Protein AF-A0A1F2SZS1-F1 (afdb_monomer)

Foldseek 3Di:
DLVVVLVVCVVPVVLADEFLAAEEEEAEFFDFDLPLLLVLLVVCVLCVVVVFAEEEEEAQPLAQDDDPAKDWQDLLADGDDACNHRPLSQVLSCVSHRRYTYMHDPDRNRNSVCCVPPSVGRYYYYRNCLSVSNHDHLAYEYEDEPVLLPADDPPRGGGVDHLQSLVVHQEYEYADPDDVRQVVRCVSSVHPHTKYKDKAWDFWAWLDDDGGGDDDDQAAEEEEEEAGRCVVVVVVRVVVPRYHHLYYDYHHHSDQDAPVNLVVSQVVCVVSVGPEYEYASSVSSRVSVYDNDPHRYTYIDMNMDIPPRVVVSVVVVVSSVVDRRDPPDDDPDDDDDDDDDDDDDDDDPDPPDDDDDDVVLVVVLVVLVVLLVVLQPDALVVLLVQLLVVLLVCCVPVPPLLVLLLVLLCLLPVPDDSVVSNVLSSLLSSLRSSLVSLLSNLLSDDLVVLLVQEAEACLVLVQVLLVVLQAAEEEAALFANVLSLQLNCCSSPRAEEEEDAADPSVSVSVVSQCSNPVSPHHYAYDVVRLVVVNVCSNRSYYYYDHWQFAEDEPQWDWEDASNDTFTTGLSRLVSCLVRVRFYWYWDWHDPDSSHIYIYTHHTQDQDDSPDDCSSRVSSRSSNVVNSVSCVVRVSRHSSSHNRPPPPDDDDPDAGPGHGNDHPSD

Nearest PDB structures (foldseek):
  4itm-assembly1_A  TM=8.502E-01  e=1.163E-24  Aquifex aeolicus VF5
  5knk-assembly1_B-2  TM=8.953E-01  e=9.424E-17  Acinetobacter baumannii NIPH 410
  5kn7-assembly1_B-2  TM=8.973E-01  e=8.879E-16  Acinetobacter baumannii NIPH 410
  5f2z-assembly2_B  TM=8.731E-01  e=2.322E-15  Mycolicibacterium smegmatis MC2 155
  6pk4-assembly1_A  TM=4.390E-01  e=2.141E-02  Homo sapiens

Sequence (665 aa):
MAAWRRAWYRRDPSRRRRLARPVVSVGNLRVGGSGKTPVVAHLARLLLACGERPAVLTRGYGRRRTQDGVTVVSDGHQVLAGLDAAGDEPLMLARMVPGAAVLVGADRYLSGRLAERRLGATVHLLDDGFQHVALERDVDLLLVSEDDLQDQPLPVGRLREGLSAAAAADAALVNAGYDTAAERIGRAVGLSTVFRVTRVIGAPRRLAGERDSVVVPTGSRVFVVTGIARPDRFVADISSTGWEIAGVMEFRDHHAFDRRDIARITAAARAASAALVLTTEKDAVRLTACDLGDLPIASVPLNVGIEPANGFHEWLLARLRAHPASPPASPPASHPAPSTLHGTRHPAPGTRHPAPGPMRHRFEYLTVRMLLAAVRVMPDWLVHRVGTLIGLAFYILDRGHRRIAEQNLALAFPIRPVRERGGIARAAFAHFGRLLFELLKFSTLSSEEMLARVECDGEERARLAYAQGKGVIFITGHFGYWELHALAHALRVEPIGVLARALDNPQLNGLLEHIRQRTGNTVVYRRGTIRRVMRMLQAGHGVAVLIDQHIMGSDAIYVDFFERPVATTSVVAALALRTGSPVVPVFALPLGGGRYRLIYEHPVEPPRADTDGAVRDFTQRCTDVLEMYVRRHPELWLWMHRRWRDTGPSADVPGMFPSAEPDVE

Structure (mmCIF, N/CA/C/O backbone):
data_AF-A0A1F2SZS1-F1
#
_entry.id   AF-A0A1F2SZS1-F1
#
loop_
_atom_site.group_PDB
_atom_site.id
_atom_site.type_symbol
_atom_site.label_atom_id
_atom_site.label_alt_id
_atom_site.label_comp_id
_atom_site.label_asym_id
_atom_site.label_entity_id
_atom_site.label_seq_id
_atom_site.pdbx_PDB_ins_code
_atom_site.Cartn_x
_atom_site.Cartn_y
_atom_site.Cartn_z
_atom_site.occupancy
_atom_site.B_iso_or_equiv
_atom_site.auth_seq_id
_atom_site.auth_comp_id
_atom_site.auth_asym_id
_atom_site.auth_atom_id
_atom_site.pdbx_PDB_model_num
ATOM 1 N N . MET A 1 1 ? 2.942 15.329 -2.136 1.00 55.78 1 MET A N 1
ATOM 2 C CA . MET A 1 1 ? 2.564 14.208 -3.037 1.00 55.78 1 MET A CA 1
ATOM 3 C C . MET A 1 1 ? 1.157 14.370 -3.639 1.00 55.78 1 MET A C 1
ATOM 5 O O . MET A 1 1 ? 1.032 14.318 -4.858 1.00 55.78 1 MET A O 1
ATOM 9 N N . ALA A 1 2 ? 0.106 14.606 -2.838 1.00 64.88 2 ALA A N 1
ATOM 10 C CA . ALA A 1 2 ? -1.283 14.693 -3.320 1.00 64.88 2 ALA A CA 1
ATOM 11 C C . ALA A 1 2 ? -1.554 15.851 -4.312 1.00 64.88 2 ALA A C 1
ATOM 13 O O . ALA A 1 2 ? -2.090 15.602 -5.392 1.00 64.88 2 ALA A O 1
ATOM 14 N N . ALA A 1 3 ? -1.059 17.066 -4.040 1.00 72.06 3 ALA A N 1
ATOM 15 C CA . ALA A 1 3 ? -1.194 18.209 -4.958 1.00 72.06 3 ALA A CA 1
ATOM 16 C C . ALA A 1 3 ? -0.572 17.949 -6.348 1.00 72.06 3 ALA A C 1
ATOM 18 O O . ALA A 1 3 ? -1.158 18.272 -7.382 1.00 72.06 3 ALA A O 1
ATOM 19 N N . TRP A 1 4 ? 0.594 17.293 -6.389 1.00 77.56 4 TRP A N 1
ATOM 20 C CA . TRP A 1 4 ? 1.244 16.904 -7.644 1.00 77.56 4 TRP A CA 1
ATOM 21 C C . TRP A 1 4 ? 0.431 15.850 -8.404 1.00 77.56 4 TRP A C 1
ATOM 23 O O . TRP A 1 4 ? 0.241 15.973 -9.612 1.00 77.56 4 TRP A O 1
ATOM 33 N N . ARG A 1 5 ? -0.125 14.857 -7.695 1.00 79.38 5 ARG A N 1
ATOM 34 C CA . ARG A 1 5 ? -1.022 13.849 -8.279 1.00 79.38 5 ARG A CA 1
ATOM 35 C C . ARG A 1 5 ? -2.268 14.501 -8.889 1.00 79.38 5 ARG A C 1
ATOM 37 O O . ARG A 1 5 ? -2.627 14.170 -10.015 1.00 79.38 5 ARG A O 1
ATOM 44 N N . ARG A 1 6 ? -2.894 15.461 -8.204 1.00 82.69 6 ARG A N 1
ATOM 45 C CA . ARG A 1 6 ? -4.037 16.223 -8.736 1.00 82.69 6 ARG A CA 1
ATOM 46 C C . ARG A 1 6 ? -3.653 17.016 -9.986 1.00 82.69 6 ARG A C 1
ATOM 48 O O . ARG A 1 6 ? -4.366 16.955 -10.984 1.00 82.69 6 ARG A O 1
ATOM 55 N N . ALA A 1 7 ? -2.504 17.696 -9.973 1.00 82.94 7 ALA A N 1
ATOM 56 C CA . ALA A 1 7 ? -1.989 18.408 -11.144 1.00 82.94 7 ALA A CA 1
ATOM 57 C C . ALA A 1 7 ? -1.696 17.464 -12.324 1.00 82.94 7 ALA A C 1
ATOM 59 O O . ALA A 1 7 ? -1.950 17.820 -13.472 1.00 82.94 7 ALA A O 1
ATOM 60 N N . TRP A 1 8 ? -1.212 16.247 -12.060 1.00 82.12 8 TRP A N 1
ATOM 61 C CA . TRP A 1 8 ? -1.009 15.222 -13.085 1.00 82.12 8 TRP A CA 1
ATOM 62 C C . TRP A 1 8 ? -2.334 14.830 -13.754 1.00 82.12 8 TRP A C 1
ATOM 64 O O . TRP A 1 8 ? -2.465 14.977 -14.967 1.00 82.12 8 TRP A O 1
ATOM 74 N N . TYR A 1 9 ? -3.345 14.423 -12.983 1.00 83.12 9 TYR A N 1
ATOM 75 C CA . TYR A 1 9 ? -4.660 14.055 -13.530 1.00 83.12 9 TYR A CA 1
ATOM 76 C C . TYR A 1 9 ? -5.460 15.243 -14.088 1.00 83.12 9 TYR A C 1
ATOM 78 O O . TYR A 1 9 ? -6.467 15.038 -14.763 1.00 83.12 9 TYR A O 1
ATOM 86 N N . ARG A 1 10 ? -5.064 16.489 -13.796 1.00 83.50 10 ARG A N 1
ATOM 87 C CA . ARG A 1 10 ? -5.624 17.692 -14.432 1.00 83.50 10 ARG A CA 1
ATOM 88 C C . ARG A 1 10 ? -5.044 17.920 -15.829 1.00 83.50 10 ARG A C 1
ATOM 90 O O . ARG A 1 10 ? -5.779 18.335 -16.711 1.00 83.50 10 ARG A O 1
ATOM 97 N N . ARG A 1 11 ? -3.752 17.635 -16.032 1.00 85.44 11 ARG A N 1
ATOM 98 C CA . ARG A 1 11 ? -3.077 17.788 -17.335 1.00 85.44 11 ARG A CA 1
ATOM 99 C C . ARG A 1 11 ? -3.494 16.738 -18.361 1.00 85.44 11 ARG A C 1
ATOM 101 O O . ARG A 1 11 ? -3.394 17.000 -19.551 1.00 85.44 11 ARG A O 1
ATOM 108 N N . ASP A 1 12 ? -3.930 15.567 -17.905 1.00 83.44 12 ASP A N 1
ATOM 109 C CA . ASP A 1 12 ? -4.386 14.485 -18.778 1.00 83.44 12 ASP A CA 1
ATOM 110 C C . ASP A 1 12 ? -5.612 13.774 -18.171 1.00 83.44 12 ASP A C 1
ATOM 112 O O . ASP A 1 12 ? -5.466 12.758 -17.477 1.00 83.44 12 ASP A O 1
ATOM 116 N N . PRO A 1 13 ? -6.827 14.319 -18.390 1.00 81.44 13 PRO A N 1
ATOM 117 C CA . PRO A 1 13 ? -8.070 13.737 -17.883 1.00 81.44 13 PRO A CA 1
ATOM 118 C C . PRO A 1 13 ? -8.343 12.318 -18.397 1.00 81.44 13 PRO A C 1
ATOM 120 O O . PRO A 1 13 ? -8.985 11.543 -17.694 1.00 81.44 13 PRO A O 1
ATOM 123 N N . SER A 1 14 ? -7.794 11.932 -19.560 1.00 80.50 14 SER A N 1
ATOM 124 C CA . SER A 1 14 ? -7.986 10.597 -20.156 1.00 80.50 14 SER A CA 1
ATOM 125 C C . SER A 1 14 ? -7.428 9.454 -19.296 1.00 80.50 14 SER A C 1
ATOM 127 O O . SER A 1 14 ? -7.807 8.295 -19.456 1.00 80.50 14 SER A O 1
ATOM 129 N N . ARG A 1 15 ? -6.548 9.774 -18.336 1.00 81.06 15 ARG A N 1
ATOM 130 C CA . ARG A 1 15 ? -5.989 8.814 -17.371 1.00 81.06 15 ARG A CA 1
ATOM 131 C C . ARG A 1 15 ? -6.964 8.422 -16.272 1.00 81.06 15 ARG A C 1
ATOM 133 O O . ARG A 1 15 ? -6.710 7.447 -15.562 1.00 81.06 15 ARG A O 1
ATOM 140 N N . ARG A 1 16 ? -8.026 9.201 -16.071 1.00 89.81 16 ARG A N 1
ATOM 141 C CA . ARG A 1 16 ? -9.039 8.901 -15.064 1.00 89.81 16 ARG A CA 1
ATOM 142 C C . ARG A 1 16 ? -9.924 7.792 -15.595 1.00 89.81 16 ARG A C 1
ATOM 144 O O . ARG A 1 16 ? -10.406 7.837 -16.722 1.00 89.81 16 ARG A O 1
ATOM 151 N N . ARG A 1 17 ? -10.132 6.770 -14.776 1.00 93.06 17 ARG A N 1
ATOM 152 C CA . ARG A 1 17 ? -11.048 5.684 -15.122 1.00 93.06 17 ARG A CA 1
ATOM 153 C C . ARG A 1 17 ? -12.465 6.165 -14.839 1.00 93.06 17 ARG A C 1
ATOM 155 O O . ARG A 1 17 ? -12.691 6.759 -13.792 1.00 93.06 17 ARG A O 1
ATOM 162 N N . ARG A 1 18 ? -13.407 5.898 -15.740 1.00 93.88 18 ARG A N 1
ATOM 163 C CA . ARG A 1 18 ? -14.808 6.330 -15.625 1.00 93.88 18 ARG A CA 1
ATOM 164 C C . ARG A 1 18 ? -15.729 5.121 -15.473 1.00 93.88 18 ARG A C 1
ATOM 166 O O . ARG A 1 18 ? -15.630 4.177 -16.259 1.00 93.88 18 ARG A O 1
ATOM 173 N N . LEU A 1 19 ? -16.571 5.135 -14.442 1.00 94.56 19 LEU A N 1
ATOM 174 C CA . LEU A 1 19 ? -17.635 4.145 -14.245 1.00 94.56 19 LEU A CA 1
ATOM 175 C C . LEU A 1 19 ? -18.807 4.432 -15.191 1.00 94.56 19 LEU A C 1
ATOM 177 O O . LEU A 1 19 ? -18.900 5.522 -15.752 1.00 94.56 19 LEU A O 1
ATOM 181 N N . ALA A 1 20 ? -19.660 3.437 -15.428 1.00 93.06 20 ALA A N 1
ATOM 182 C CA . ALA A 1 20 ? -20.816 3.611 -16.303 1.00 93.06 20 ALA A CA 1
ATOM 183 C C . ALA A 1 20 ? -21.906 4.448 -15.619 1.00 93.06 20 ALA A C 1
ATOM 185 O O . ALA A 1 20 ? -22.636 5.172 -16.294 1.00 93.06 20 ALA A O 1
ATOM 186 N N . ARG A 1 21 ? -22.012 4.346 -14.289 1.00 94.75 21 ARG A N 1
ATOM 187 C CA . ARG A 1 21 ? -22.952 5.105 -13.458 1.00 94.75 21 ARG A CA 1
ATOM 188 C C . ARG A 1 21 ? -22.282 6.281 -12.744 1.00 94.75 21 ARG A C 1
ATOM 190 O O . ARG A 1 21 ? -21.081 6.194 -12.469 1.00 94.75 21 ARG A O 1
ATOM 197 N N . PRO A 1 22 ? -23.055 7.325 -12.385 1.00 96.06 22 PRO A N 1
ATOM 198 C CA . PRO A 1 22 ? -22.525 8.509 -11.727 1.00 96.06 22 PRO A CA 1
ATOM 199 C C . PRO A 1 22 ? -21.763 8.206 -10.436 1.00 96.06 22 PRO A C 1
ATOM 201 O O . PRO A 1 22 ? -22.086 7.257 -9.712 1.00 96.06 22 PRO A O 1
ATOM 204 N N . VAL A 1 23 ? -20.767 9.034 -10.139 1.00 97.50 23 VAL A N 1
ATOM 205 C CA . VAL A 1 23 ? -19.915 8.927 -8.952 1.00 97.50 23 VAL A CA 1
ATOM 206 C C . VAL A 1 23 ? -19.930 10.242 -8.179 1.00 97.50 23 VAL A C 1
ATOM 208 O O . VAL A 1 23 ? -19.444 11.264 -8.662 1.00 97.50 23 VAL A O 1
ATOM 211 N N . VAL A 1 24 ? -20.430 10.191 -6.946 1.00 97.88 24 VAL A N 1
ATOM 212 C CA . VAL A 1 24 ? -20.367 11.281 -5.970 1.00 97.88 24 VAL A CA 1
ATOM 213 C C . VAL A 1 24 ? -19.234 10.988 -4.994 1.00 97.88 24 VAL A C 1
ATOM 215 O O . VAL A 1 24 ? -19.209 9.943 -4.349 1.00 97.88 24 VAL A O 1
ATOM 218 N N . SER A 1 25 ? -18.277 11.898 -4.874 1.00 97.19 25 SER A N 1
ATOM 219 C CA . SER A 1 25 ? -17.193 11.805 -3.901 1.00 97.19 25 SER A CA 1
ATOM 220 C C . SER A 1 25 ? -17.489 12.661 -2.687 1.00 97.19 25 SER A C 1
ATOM 222 O O . SER A 1 25 ? -17.897 13.809 -2.819 1.00 97.19 25 SER A O 1
ATOM 224 N N . VAL A 1 26 ? -17.263 12.097 -1.503 1.00 96.56 26 VAL A N 1
ATOM 225 C CA . VAL A 1 26 ? -17.247 12.832 -0.242 1.00 96.56 26 VAL A CA 1
ATOM 226 C C . VAL A 1 26 ? -15.847 12.718 0.330 1.00 96.56 26 VAL A C 1
ATOM 228 O O . VAL A 1 26 ? -15.329 11.621 0.548 1.00 96.56 26 VAL A O 1
ATOM 231 N N . GLY A 1 27 ? -15.206 13.845 0.605 1.00 94.12 27 GLY A N 1
ATOM 232 C CA . GLY A 1 27 ? -13.919 13.824 1.282 1.00 94.12 27 GLY A CA 1
ATOM 233 C C . GLY A 1 27 ? -13.616 15.110 2.020 1.00 94.12 27 GLY A C 1
ATOM 234 O O . GLY A 1 27 ? -14.479 15.957 2.217 1.00 94.12 27 GLY A O 1
ATOM 235 N N . ASN A 1 28 ? -12.382 15.228 2.486 1.00 93.19 28 ASN A N 1
ATOM 236 C CA . ASN A 1 28 ? -11.901 16.386 3.224 1.00 93.19 28 ASN A CA 1
ATOM 237 C C . ASN A 1 28 ? -10.434 16.667 2.873 1.00 93.19 28 ASN A C 1
ATOM 239 O O . ASN A 1 28 ? -9.781 15.887 2.172 1.00 93.19 28 ASN A O 1
ATOM 243 N N . LEU A 1 29 ? -9.894 17.769 3.394 1.00 91.38 29 LEU A N 1
ATOM 244 C CA . LEU A 1 29 ? -8.481 18.103 3.222 1.00 91.38 29 LEU A CA 1
ATOM 245 C C . LEU A 1 29 ? -7.582 17.584 4.341 1.00 91.38 29 LEU A C 1
ATOM 247 O O . LEU A 1 29 ? -6.378 17.622 4.149 1.00 91.38 29 LEU A O 1
ATOM 251 N N . ARG A 1 30 ? -8.097 17.079 5.470 1.00 87.81 30 ARG A N 1
ATOM 252 C CA . ARG A 1 30 ? -7.286 16.715 6.653 1.00 87.81 30 ARG A CA 1
ATOM 253 C C . ARG A 1 30 ? -7.237 15.228 6.999 1.00 87.81 30 ARG A C 1
ATOM 255 O O . ARG A 1 30 ? -8.110 14.451 6.621 1.00 87.81 30 ARG A O 1
ATOM 262 N N . VAL A 1 31 ? -6.224 14.812 7.754 1.00 82.06 31 VAL A N 1
ATOM 263 C CA . VAL A 1 31 ? -6.206 13.513 8.448 1.00 82.06 31 VAL A CA 1
ATOM 264 C C . VAL A 1 31 ? -7.009 13.576 9.754 1.00 82.06 31 VAL A C 1
ATOM 266 O O . VAL A 1 31 ? -7.169 14.645 10.340 1.00 82.06 31 VAL A O 1
ATOM 269 N N . GLY A 1 32 ? -7.533 12.430 10.198 1.00 69.38 32 GLY A N 1
ATOM 270 C CA . GLY A 1 32 ? -8.391 12.321 11.384 1.00 69.38 32 GLY A CA 1
ATOM 271 C C . GLY A 1 32 ? -9.897 12.409 11.095 1.00 69.38 32 GLY A C 1
ATOM 272 O O . GLY A 1 32 ? -10.332 12.650 9.963 1.00 69.38 32 GLY A O 1
ATOM 273 N N . GLY A 1 33 ? -10.701 12.173 12.137 1.00 67.00 33 GLY A N 1
ATOM 274 C CA . GLY A 1 33 ? -12.163 12.095 12.068 1.00 67.00 33 GLY A CA 1
ATOM 275 C C . GLY A 1 33 ? -12.816 13.425 11.683 1.00 67.00 33 GLY A C 1
ATOM 276 O O . GLY A 1 33 ? -13.000 14.311 12.514 1.00 67.00 33 GLY A O 1
ATOM 277 N N . SER A 1 34 ? -13.189 13.563 10.410 1.00 65.50 34 SER A N 1
ATOM 278 C CA . SER A 1 34 ? -13.809 14.776 9.857 1.00 65.50 34 SER A CA 1
ATOM 279 C C . SER A 1 34 ? -15.329 14.682 9.685 1.00 65.50 34 SER A C 1
ATOM 281 O O . SER A 1 34 ? -15.935 15.615 9.169 1.00 65.50 34 SER A O 1
ATOM 283 N N . GLY A 1 35 ? -15.946 13.566 10.090 1.00 77.44 35 GLY A N 1
ATOM 284 C CA . GLY A 1 35 ? -17.390 13.345 9.953 1.00 77.44 35 GLY A CA 1
ATOM 285 C C . GLY A 1 35 ? -17.852 12.995 8.532 1.00 77.44 35 GLY A C 1
ATOM 286 O O . GLY A 1 35 ? -18.998 13.269 8.196 1.00 77.44 35 GLY A O 1
ATOM 287 N N . LYS A 1 36 ? -16.984 12.400 7.697 1.00 89.44 36 LYS A N 1
ATOM 288 C CA . LYS A 1 36 ? -17.340 11.956 6.331 1.00 89.44 36 LYS A CA 1
ATOM 289 C C . LYS A 1 36 ? -18.371 10.835 6.343 1.00 89.44 36 LYS A C 1
ATOM 291 O O . LYS A 1 36 ? -19.380 10.938 5.661 1.00 89.44 36 LYS A O 1
ATOM 296 N N . THR A 1 37 ? -18.141 9.806 7.154 1.00 89.25 37 THR A N 1
ATOM 297 C CA . THR A 1 37 ? -18.967 8.594 7.189 1.00 89.25 37 THR A CA 1
ATOM 298 C C . THR A 1 37 ? -20.446 8.900 7.481 1.00 89.25 37 THR A C 1
ATOM 300 O O . THR A 1 37 ? -21.295 8.442 6.717 1.00 89.25 37 THR A O 1
ATOM 303 N N . PRO A 1 38 ? -20.800 9.759 8.462 1.00 89.75 38 PRO A N 1
ATOM 304 C CA . PRO A 1 38 ? -22.191 10.183 8.651 1.00 89.75 38 PRO A CA 1
ATOM 305 C C . PRO A 1 38 ? -22.780 10.983 7.475 1.00 89.75 38 PRO A C 1
ATOM 307 O O . PRO A 1 38 ? -23.957 10.819 7.160 1.00 89.75 38 PRO A O 1
ATOM 310 N N . VAL A 1 39 ? -21.979 11.808 6.785 1.00 93.69 39 VAL A N 1
ATOM 311 C CA . VAL A 1 39 ? -22.418 12.511 5.562 1.00 93.69 39 VAL A CA 1
ATOM 312 C C . VAL A 1 39 ? -22.684 11.515 4.432 1.00 93.69 39 VAL A C 1
ATOM 314 O O . VAL A 1 39 ? -23.724 11.592 3.786 1.00 93.69 39 VAL A O 1
ATOM 317 N N . VAL A 1 40 ? -21.799 10.538 4.217 1.00 95.81 40 VAL A N 1
ATOM 318 C CA . VAL A 1 40 ? -22.000 9.471 3.222 1.00 95.81 40 VAL A CA 1
ATOM 319 C C . VAL A 1 40 ? -23.274 8.681 3.527 1.00 95.81 40 VAL A C 1
ATOM 321 O O . VAL A 1 40 ? -24.059 8.422 2.617 1.00 95.81 40 VAL A O 1
ATOM 324 N N . ALA A 1 41 ? -23.527 8.363 4.800 1.00 94.12 41 ALA A N 1
ATOM 325 C CA . ALA A 1 41 ? -24.759 7.701 5.220 1.00 94.12 41 ALA A CA 1
ATOM 326 C C . ALA A 1 41 ? -26.009 8.557 4.940 1.00 94.12 41 ALA A C 1
ATOM 328 O O . ALA A 1 41 ? -27.012 8.035 4.456 1.00 94.12 41 ALA A O 1
ATOM 329 N N . HIS A 1 42 ? -25.952 9.869 5.198 1.00 94.88 42 HIS A N 1
ATOM 330 C CA . HIS A 1 42 ? -27.034 10.801 4.868 1.00 94.88 42 HIS A CA 1
ATOM 331 C C . HIS A 1 42 ? -27.331 10.820 3.358 1.00 94.88 42 HIS A C 1
ATOM 333 O O . HIS A 1 42 ? -28.482 10.661 2.957 1.00 94.88 42 HIS A O 1
ATOM 339 N N . LEU A 1 43 ? -26.297 10.928 2.516 1.00 96.62 43 LEU A N 1
ATOM 340 C CA . LEU A 1 43 ? -26.444 10.919 1.056 1.00 96.62 43 LEU A CA 1
ATOM 341 C C . LEU A 1 43 ? -26.999 9.594 0.529 1.00 96.62 43 LEU A C 1
ATOM 343 O O . LEU A 1 43 ? -27.851 9.595 -0.355 1.00 96.62 43 LEU A O 1
ATOM 347 N N . ALA A 1 44 ? -26.550 8.464 1.079 1.00 96.88 44 ALA A N 1
ATOM 348 C CA . ALA A 1 44 ? -27.067 7.154 0.700 1.00 96.88 44 ALA A CA 1
ATOM 349 C C . ALA A 1 44 ? -28.570 7.034 1.004 1.00 96.88 44 ALA A C 1
ATOM 351 O O . ALA A 1 44 ? -29.321 6.576 0.147 1.00 96.88 44 ALA A O 1
ATOM 352 N N . ARG A 1 45 ? -29.030 7.509 2.172 1.00 95.50 45 ARG A N 1
ATOM 353 C CA . ARG A 1 45 ? -30.465 7.541 2.517 1.00 95.50 45 ARG A CA 1
ATOM 354 C C . ARG A 1 45 ? -31.265 8.465 1.604 1.00 95.50 45 ARG A C 1
ATOM 356 O O . ARG A 1 45 ? -32.350 8.084 1.178 1.00 95.50 45 ARG A O 1
ATOM 363 N N . LEU A 1 46 ? -30.727 9.642 1.279 1.00 95.31 46 LEU A N 1
ATOM 364 C CA . LEU A 1 46 ? -31.358 10.572 0.341 1.00 95.31 46 LEU A CA 1
ATOM 365 C C . LEU A 1 46 ? -31.560 9.920 -1.035 1.00 95.31 46 LEU A C 1
ATOM 367 O O . LEU A 1 46 ? -32.653 9.967 -1.588 1.00 95.31 46 LEU A O 1
ATOM 371 N N . LEU A 1 47 ? -30.524 9.264 -1.565 1.00 95.62 47 LEU A N 1
ATOM 372 C CA . LEU A 1 47 ? -30.579 8.590 -2.864 1.00 95.62 47 LEU A CA 1
ATOM 373 C C . LEU A 1 47 ? -31.537 7.389 -2.848 1.00 95.62 47 LEU A C 1
ATOM 375 O O . LEU A 1 47 ? -32.320 7.232 -3.782 1.00 95.62 47 LEU A O 1
ATOM 379 N N . LEU A 1 48 ? -31.553 6.598 -1.770 1.00 96.25 48 LEU A N 1
ATOM 380 C CA . LEU A 1 48 ? -32.542 5.528 -1.583 1.00 96.25 48 LEU A CA 1
ATOM 381 C C . LEU A 1 48 ? -33.979 6.065 -1.581 1.00 96.25 48 LEU A C 1
ATOM 383 O O . LEU A 1 48 ? -34.844 5.492 -2.237 1.00 96.25 48 LEU A O 1
ATOM 387 N N . ALA A 1 49 ? -34.231 7.185 -0.896 1.00 94.50 49 ALA A N 1
ATOM 388 C CA . ALA A 1 49 ? -35.544 7.833 -0.886 1.00 94.50 49 ALA A CA 1
ATOM 389 C C . ALA A 1 49 ? -35.967 8.338 -2.279 1.00 94.50 49 ALA A C 1
ATOM 391 O O . ALA A 1 49 ? -37.157 8.443 -2.561 1.00 94.50 49 ALA A O 1
ATOM 392 N N . CYS A 1 50 ? -35.002 8.594 -3.168 1.00 92.38 50 CYS A N 1
ATOM 393 C CA . CYS A 1 50 ? -35.242 8.928 -4.573 1.00 92.38 50 CYS A CA 1
ATOM 394 C C . CYS A 1 50 ? -35.443 7.697 -5.476 1.00 92.38 50 CYS A C 1
ATOM 396 O O . CYS A 1 50 ? -35.601 7.855 -6.685 1.00 92.38 50 CYS A O 1
ATOM 398 N N . GLY A 1 51 ? -35.411 6.480 -4.924 1.00 93.56 51 GLY A N 1
ATOM 399 C CA . GLY A 1 51 ? -35.520 5.229 -5.679 1.00 93.56 51 GLY A CA 1
ATOM 400 C C . GLY A 1 51 ? -34.215 4.760 -6.332 1.00 93.56 51 GLY A C 1
ATOM 401 O O . GLY A 1 51 ? -34.231 3.817 -7.125 1.00 93.56 51 GLY A O 1
ATOM 402 N N . GLU A 1 52 ? -33.080 5.387 -6.013 1.00 95.56 52 GLU A N 1
ATOM 403 C CA . GLU A 1 52 ? -31.769 4.954 -6.495 1.00 95.56 52 GLU A CA 1
ATOM 404 C C . GLU A 1 52 ? -31.233 3.768 -5.680 1.00 95.56 52 GLU A C 1
ATOM 406 O O . GLU A 1 52 ? -31.635 3.520 -4.545 1.00 95.56 52 GLU A O 1
ATOM 411 N N . ARG A 1 53 ? -30.266 3.043 -6.249 1.00 96.88 53 ARG A N 1
ATOM 412 C CA . ARG A 1 53 ? -29.537 1.947 -5.597 1.00 96.88 53 ARG A CA 1
ATOM 413 C C . ARG A 1 53 ? -28.076 2.357 -5.399 1.00 96.88 53 ARG A C 1
ATOM 415 O O . ARG A 1 53 ? -27.243 2.069 -6.269 1.00 96.88 53 ARG A O 1
ATOM 422 N N . PRO A 1 54 ? -27.754 3.083 -4.313 1.00 97.94 54 PRO A N 1
ATOM 423 C CA . PRO A 1 54 ? -26.409 3.576 -4.074 1.00 97.94 54 PRO A CA 1
ATOM 424 C C . PRO A 1 54 ? -25.445 2.452 -3.684 1.00 97.94 54 PRO A C 1
ATOM 426 O O . PRO A 1 54 ? -25.766 1.580 -2.875 1.00 97.94 54 PRO A O 1
ATOM 429 N N . ALA A 1 55 ? -24.227 2.527 -4.219 1.00 98.31 55 ALA A N 1
ATOM 430 C CA . ALA A 1 55 ? -23.097 1.710 -3.799 1.00 98.31 55 ALA A CA 1
ATOM 431 C C . ALA A 1 55 ? -22.006 2.579 -3.165 1.00 98.31 55 ALA A C 1
ATOM 433 O O . ALA A 1 55 ? -21.373 3.397 -3.838 1.00 98.31 55 ALA A O 1
ATOM 434 N N . VAL A 1 56 ? -21.763 2.383 -1.872 1.00 98.19 56 VAL A N 1
ATOM 435 C CA . VAL A 1 56 ? -20.694 3.059 -1.136 1.00 98.19 56 VAL A CA 1
ATOM 436 C C . VAL A 1 56 ? -19.377 2.321 -1.361 1.00 98.19 56 VAL A C 1
ATOM 438 O O . VAL A 1 56 ? -19.262 1.131 -1.069 1.00 98.19 56 VAL A O 1
ATOM 441 N N . LEU A 1 57 ? -18.368 3.023 -1.877 1.00 96.88 57 LEU A N 1
ATOM 442 C CA . LEU A 1 57 ? -17.051 2.480 -2.201 1.00 96.88 57 LEU A CA 1
ATOM 443 C C . LEU A 1 57 ? -15.998 3.067 -1.252 1.00 96.88 57 LEU A C 1
ATOM 445 O O . LEU A 1 57 ? -15.630 4.241 -1.347 1.00 96.88 57 LEU A O 1
ATOM 449 N N . THR A 1 58 ? -15.466 2.237 -0.358 1.00 93.12 58 THR A N 1
ATOM 450 C CA . THR A 1 58 ? -14.570 2.660 0.734 1.00 93.12 58 THR A CA 1
ATOM 451 C C . THR A 1 58 ? -13.300 1.803 0.826 1.00 93.12 58 THR A C 1
ATOM 453 O O . THR A 1 58 ? -13.133 0.802 0.124 1.00 93.12 58 THR A O 1
ATOM 456 N N . ARG A 1 59 ? -12.282 2.263 1.575 1.00 84.38 59 ARG A N 1
ATOM 457 C CA . ARG A 1 59 ? -10.925 1.656 1.577 1.00 84.38 59 ARG A CA 1
ATOM 458 C C . ARG A 1 59 ? -10.863 0.461 2.497 1.00 84.38 59 ARG A C 1
ATOM 460 O O . ARG A 1 59 ? -10.065 -0.428 2.229 1.00 84.38 59 ARG A O 1
ATOM 467 N N . GLY A 1 60 ? -11.693 0.469 3.537 1.00 71.31 60 GLY A N 1
ATOM 468 C CA . GLY A 1 60 ? -11.562 -0.450 4.657 1.00 71.31 60 GLY A CA 1
ATOM 469 C C . GLY A 1 60 ? -10.242 -0.217 5.371 1.00 71.31 60 GLY A C 1
ATOM 470 O O . GLY A 1 60 ? -9.364 -1.078 5.342 1.00 71.31 60 GLY A O 1
ATOM 471 N N . TYR A 1 61 ? -10.077 0.979 5.945 1.00 66.00 61 TYR A N 1
ATOM 472 C CA . TYR A 1 61 ? -8.980 1.238 6.875 1.00 66.00 61 TYR A CA 1
ATOM 473 C C . TYR A 1 61 ? -9.191 0.393 8.145 1.00 66.00 61 TYR A C 1
ATOM 475 O O . TYR A 1 61 ? -10.330 0.160 8.537 1.00 66.00 61 TYR A O 1
ATOM 483 N N . GLY A 1 62 ? -8.115 -0.117 8.755 1.00 61.19 62 GLY A N 1
ATOM 484 C CA . GLY A 1 62 ? -8.206 -0.916 9.988 1.00 61.19 62 GLY A CA 1
ATOM 485 C C . GLY A 1 62 ? -8.686 -2.370 9.828 1.00 61.19 62 GLY A C 1
ATOM 486 O O . GLY A 1 62 ? -9.040 -3.000 10.823 1.00 61.19 62 GLY A O 1
ATOM 487 N N . ARG A 1 63 ? -8.699 -2.929 8.607 1.00 73.25 63 ARG A N 1
ATOM 488 C CA . ARG A 1 63 ? -8.988 -4.360 8.377 1.00 73.25 63 ARG A CA 1
ATOM 489 C C . ARG A 1 63 ? -7.896 -5.250 8.973 1.00 73.25 63 ARG A C 1
ATOM 491 O O . ARG A 1 63 ? -6.715 -4.995 8.754 1.00 73.25 63 ARG A O 1
ATOM 498 N N . ARG A 1 64 ? -8.294 -6.328 9.659 1.00 59.12 64 ARG A N 1
ATOM 499 C CA . ARG A 1 64 ? -7.365 -7.360 10.166 1.00 59.12 64 ARG A CA 1
ATOM 500 C C . ARG A 1 64 ? -7.041 -8.419 9.113 1.00 59.12 64 ARG A C 1
ATOM 502 O O . ARG A 1 64 ? -5.968 -9.007 9.153 1.00 59.12 64 ARG A O 1
ATOM 509 N N . ARG A 1 65 ? -7.960 -8.649 8.168 1.00 58.31 65 ARG A N 1
ATOM 510 C CA . ARG A 1 65 ? -7.773 -9.511 6.996 1.00 58.31 65 ARG A CA 1
ATOM 511 C C . ARG A 1 65 ? -8.011 -8.697 5.731 1.00 58.31 65 ARG A C 1
ATOM 513 O O . ARG A 1 65 ? -9.152 -8.464 5.332 1.00 58.31 65 ARG A O 1
ATOM 520 N N . THR A 1 66 ? -6.934 -8.253 5.099 1.00 56.50 66 THR A N 1
ATOM 521 C CA . THR A 1 66 ? -6.985 -7.750 3.726 1.00 56.50 66 THR A CA 1
ATOM 522 C C . THR A 1 66 ? -7.207 -8.936 2.790 1.00 56.50 66 THR A C 1
ATOM 524 O O . THR A 1 66 ? -6.489 -9.929 2.848 1.00 56.50 66 THR A O 1
ATOM 527 N N . GLN A 1 67 ? -8.270 -8.876 1.989 1.00 55.50 67 GLN A N 1
ATOM 528 C CA . GLN A 1 67 ? -8.531 -9.839 0.921 1.00 55.50 67 GLN A CA 1
ATOM 529 C C . GLN A 1 67 ? -8.216 -9.184 -0.420 1.00 55.50 67 GLN A C 1
ATOM 531 O O . GLN A 1 67 ? -8.625 -8.043 -0.649 1.00 55.50 67 GLN A O 1
ATOM 536 N N . ASP A 1 68 ? -7.567 -9.940 -1.305 1.00 56.66 68 ASP A N 1
ATOM 537 C CA . ASP A 1 68 ? -7.321 -9.547 -2.688 1.00 56.66 68 ASP A CA 1
ATOM 538 C C . ASP A 1 68 ? -8.625 -9.170 -3.405 1.00 56.66 68 ASP A C 1
ATOM 540 O O . ASP A 1 68 ? -9.519 -9.997 -3.616 1.00 56.66 68 ASP A O 1
ATOM 544 N N . GLY A 1 69 ? -8.704 -7.923 -3.870 1.00 76.44 69 GLY A N 1
ATOM 545 C CA . GLY A 1 69 ? -9.798 -7.441 -4.709 1.00 76.44 69 GLY A CA 1
ATOM 546 C C . GLY A 1 69 ? -10.865 -6.652 -3.952 1.00 76.44 69 GLY A C 1
ATOM 547 O O . GLY A 1 69 ? -10.569 -5.666 -3.280 1.00 76.44 69 GLY A O 1
ATOM 548 N N . VAL A 1 70 ? -12.133 -6.998 -4.182 1.00 87.56 70 VAL A N 1
ATOM 549 C CA . VAL A 1 70 ? -13.285 -6.246 -3.670 1.00 87.56 70 VAL A CA 1
ATOM 550 C C . VAL A 1 70 ? -14.085 -7.136 -2.734 1.00 87.56 70 VAL A C 1
ATOM 552 O O . VAL A 1 70 ? -14.632 -8.150 -3.163 1.00 87.56 70 VAL A O 1
ATOM 555 N N . THR A 1 71 ? -14.207 -6.717 -1.481 1.00 92.56 71 THR A N 1
ATOM 556 C CA . THR A 1 71 ? -15.086 -7.335 -0.491 1.00 92.56 71 THR A CA 1
ATOM 557 C C . THR A 1 71 ? -16.432 -6.620 -0.516 1.00 92.56 71 THR A C 1
ATOM 559 O O . THR A 1 71 ? -16.501 -5.403 -0.328 1.00 92.56 71 THR A O 1
ATOM 562 N N . VAL A 1 72 ? -17.513 -7.367 -0.740 1.00 95.19 72 VAL A N 1
ATOM 563 C CA . VAL A 1 72 ? -18.877 -6.860 -0.546 1.00 95.19 72 VAL A CA 1
ATOM 564 C C . VAL A 1 72 ? -19.195 -6.988 0.940 1.00 95.19 72 VAL A C 1
ATOM 566 O O . VAL A 1 72 ? -19.303 -8.095 1.457 1.00 95.19 72 VAL A O 1
ATOM 569 N N . VAL A 1 73 ? -19.282 -5.858 1.638 1.00 94.62 73 VAL A N 1
ATOM 570 C CA . VAL A 1 73 ? -19.633 -5.811 3.065 1.00 94.62 73 VAL A CA 1
ATOM 571 C C . VAL A 1 73 ? -21.139 -5.907 3.244 1.00 94.62 73 VAL A C 1
ATOM 573 O O . VAL A 1 73 ? -21.602 -6.589 4.150 1.00 94.62 73 VAL A O 1
ATOM 576 N N . SER A 1 74 ? -21.892 -5.257 2.362 1.00 96.12 74 SER A N 1
ATOM 577 C CA . SER A 1 74 ? -23.346 -5.360 2.270 1.00 96.12 74 SER A CA 1
ATOM 578 C C . SER A 1 74 ? -23.757 -5.342 0.806 1.00 96.12 74 SER A C 1
ATOM 580 O O . SER A 1 74 ? -23.212 -4.560 0.021 1.00 96.12 74 SER A O 1
ATOM 582 N N . ASP A 1 75 ? -24.712 -6.192 0.443 1.00 94.81 75 ASP A N 1
ATOM 583 C CA . ASP A 1 75 ? -25.359 -6.189 -0.874 1.00 94.81 75 ASP A CA 1
ATOM 584 C C . ASP A 1 75 ? -26.575 -5.245 -0.939 1.00 94.81 75 ASP A C 1
ATOM 586 O O . ASP A 1 75 ? -27.206 -5.130 -1.986 1.00 94.81 75 ASP A O 1
ATOM 590 N N . GLY A 1 76 ? -26.876 -4.542 0.158 1.00 91.38 76 GLY A N 1
ATOM 591 C CA . GLY A 1 76 ? -28.061 -3.700 0.319 1.00 91.38 76 GLY A CA 1
ATOM 592 C C . GLY A 1 76 ? -29.222 -4.408 1.018 1.00 91.38 76 GLY A C 1
ATOM 593 O O . GLY A 1 76 ? -30.105 -3.735 1.541 1.00 91.38 76 GLY A O 1
ATOM 594 N N . HIS A 1 77 ? -29.205 -5.736 1.118 1.00 90.38 77 HIS A N 1
ATOM 595 C CA . HIS A 1 77 ? -30.225 -6.515 1.821 1.00 90.38 77 HIS A CA 1
ATOM 596 C C . HIS A 1 77 ? -29.694 -7.105 3.126 1.00 90.38 77 HIS A C 1
ATOM 598 O O . HIS A 1 77 ? -30.391 -7.100 4.137 1.00 90.38 77 HIS A O 1
ATOM 604 N N . GLN A 1 78 ? -28.449 -7.575 3.117 1.00 92.88 78 GLN A N 1
ATOM 605 C CA . GLN A 1 78 ? -27.805 -8.213 4.256 1.00 92.88 78 GLN A CA 1
ATOM 606 C C . GLN A 1 78 ? -26.328 -7.827 4.355 1.00 92.88 78 GLN A C 1
ATOM 608 O O . GLN A 1 78 ? -25.662 -7.501 3.370 1.00 92.88 78 GLN A O 1
ATOM 613 N N . VAL A 1 79 ? -25.801 -7.898 5.576 1.00 93.00 79 VAL A N 1
ATOM 614 C CA . VAL A 1 79 ? -24.373 -7.718 5.842 1.00 93.00 79 VAL A CA 1
ATOM 615 C C . VAL A 1 79 ? -23.660 -9.050 5.606 1.00 93.00 79 VAL A C 1
ATOM 617 O O . VAL A 1 79 ? -23.937 -10.034 6.284 1.00 93.00 79 VAL A O 1
ATOM 620 N N . LEU A 1 80 ? -22.736 -9.070 4.647 1.00 92.31 80 LEU A N 1
ATOM 621 C CA . LEU A 1 80 ? -22.043 -10.266 4.156 1.00 92.31 80 LEU A CA 1
ATOM 622 C C . LEU A 1 80 ? -20.636 -10.447 4.741 1.00 92.31 80 LEU A C 1
ATOM 624 O O . LEU A 1 80 ? -20.092 -11.550 4.701 1.00 92.31 80 LEU A O 1
ATOM 628 N N . ALA A 1 81 ? -20.026 -9.382 5.268 1.00 89.06 81 ALA A N 1
ATOM 629 C CA . ALA A 1 81 ? -18.675 -9.428 5.821 1.00 89.06 81 ALA A CA 1
ATOM 630 C C . ALA A 1 81 ? -18.626 -8.887 7.254 1.00 89.06 81 ALA A C 1
ATOM 632 O O . ALA A 1 81 ? -19.143 -7.809 7.547 1.00 89.06 81 ALA A O 1
ATOM 633 N N . GLY A 1 82 ? -17.960 -9.633 8.139 1.00 87.12 82 GLY A N 1
ATOM 634 C CA . GLY A 1 82 ? -17.710 -9.230 9.524 1.00 87.12 82 GLY A CA 1
ATOM 635 C C . GLY A 1 82 ? -16.556 -8.232 9.672 1.00 87.12 82 GLY A C 1
ATOM 636 O O . GLY A 1 82 ? -15.875 -7.887 8.704 1.00 87.12 82 GLY A O 1
ATOM 637 N N . LEU A 1 83 ? -16.310 -7.802 10.913 1.00 85.81 83 LEU A N 1
ATOM 638 C CA . LEU A 1 83 ? -15.348 -6.749 11.266 1.00 85.81 83 LEU A CA 1
ATOM 639 C C . LEU A 1 83 ? -13.938 -6.983 10.694 1.00 85.81 83 LEU A C 1
ATOM 641 O O . LEU A 1 83 ? -13.324 -6.044 10.194 1.00 85.81 83 LEU A O 1
ATOM 645 N N . ASP A 1 84 ? -13.445 -8.223 10.707 1.00 85.00 84 ASP A N 1
ATOM 646 C CA . ASP A 1 84 ? -12.090 -8.544 10.240 1.00 85.00 84 ASP A CA 1
ATOM 647 C C . ASP A 1 84 ? -11.877 -8.258 8.747 1.00 85.00 84 ASP A C 1
ATOM 649 O O . ASP A 1 84 ? -10.801 -7.791 8.362 1.00 85.00 84 ASP A O 1
ATOM 653 N N . ALA A 1 85 ? -12.894 -8.533 7.923 1.00 85.19 85 ALA A N 1
ATOM 654 C CA . ALA A 1 85 ? -12.847 -8.396 6.466 1.00 85.19 85 ALA A CA 1
ATOM 655 C C . ALA A 1 85 ? -13.384 -7.038 5.981 1.00 85.19 85 ALA A C 1
ATOM 657 O O . ALA A 1 85 ? -12.917 -6.513 4.970 1.00 85.19 85 ALA A O 1
ATOM 658 N N . ALA A 1 86 ? -14.350 -6.457 6.696 1.00 85.50 86 ALA A N 1
ATOM 659 C CA . ALA A 1 86 ? -14.946 -5.169 6.359 1.00 85.50 86 ALA A CA 1
ATOM 660 C C . ALA A 1 86 ? -14.127 -3.979 6.885 1.00 85.50 86 ALA A C 1
ATOM 662 O O . ALA A 1 86 ? -13.957 -2.991 6.173 1.00 85.50 86 ALA A O 1
ATOM 663 N N . GLY A 1 87 ? -13.590 -4.075 8.104 1.00 87.62 87 GLY A N 1
ATOM 664 C CA . GLY A 1 87 ? -13.161 -2.916 8.891 1.00 87.62 87 GLY A CA 1
ATOM 665 C C . GLY A 1 87 ? -14.337 -2.282 9.643 1.00 87.62 87 GLY A C 1
ATOM 666 O O . GLY A 1 87 ? -15.499 -2.614 9.402 1.00 87.62 87 GLY A O 1
ATOM 667 N N . ASP A 1 88 ? -14.046 -1.370 10.568 1.00 87.06 88 ASP A N 1
ATOM 668 C CA . ASP A 1 88 ? -15.054 -0.749 11.434 1.00 87.06 88 ASP A CA 1
ATOM 669 C C . ASP A 1 88 ? -15.947 0.257 10.690 1.00 87.06 88 ASP A C 1
ATOM 671 O O . ASP A 1 88 ? -17.169 0.150 10.765 1.00 87.06 88 ASP A O 1
ATOM 675 N N . GLU A 1 89 ? -15.372 1.183 9.918 1.00 89.31 89 GLU A N 1
ATOM 676 C CA . GLU A 1 89 ? -16.134 2.202 9.173 1.00 89.31 89 GLU A CA 1
ATOM 677 C C . GLU A 1 89 ? -17.063 1.608 8.091 1.00 89.31 89 GLU A C 1
ATOM 679 O O . GLU A 1 89 ? -18.230 2.005 8.029 1.00 89.31 89 GLU A O 1
ATOM 684 N N . PRO A 1 90 ? -16.639 0.635 7.256 1.00 92.25 90 PRO A N 1
ATOM 685 C CA . PRO A 1 90 ? -17.526 0.061 6.242 1.00 92.25 90 PRO A CA 1
ATOM 686 C C . PRO A 1 90 ? -18.640 -0.794 6.849 1.00 92.25 90 PRO A C 1
ATOM 688 O O . PRO A 1 90 ? -19.769 -0.772 6.362 1.00 92.25 90 PRO A O 1
ATOM 691 N N . LEU A 1 91 ? -18.344 -1.523 7.929 1.00 91.25 91 LEU A N 1
ATOM 692 C CA . LEU A 1 91 ? -19.352 -2.299 8.647 1.00 91.25 91 LEU A CA 1
ATOM 693 C C . LEU A 1 91 ? -20.351 -1.385 9.370 1.00 91.25 91 LEU A C 1
ATOM 695 O O . LEU A 1 91 ? -21.549 -1.668 9.374 1.00 91.25 91 LEU A O 1
ATOM 699 N N . MET A 1 92 ? -19.884 -0.260 9.919 1.00 90.38 92 MET A N 1
ATOM 700 C CA . MET A 1 92 ? -20.747 0.794 10.453 1.00 90.38 92 MET A CA 1
ATOM 701 C C . MET A 1 92 ? -21.690 1.330 9.367 1.00 90.38 92 MET A C 1
ATOM 703 O O . MET A 1 92 ? -22.901 1.326 9.569 1.00 90.38 92 MET A O 1
ATOM 707 N N . LEU A 1 93 ? -21.172 1.705 8.191 1.00 92.25 93 LEU A N 1
ATOM 708 C CA . LEU A 1 93 ? -21.990 2.172 7.061 1.00 92.25 93 LEU A CA 1
ATOM 709 C C . LEU A 1 93 ? -23.048 1.150 6.634 1.00 92.25 93 LEU A C 1
ATOM 711 O O . LEU A 1 93 ? -24.208 1.514 6.443 1.00 92.25 93 LEU A O 1
ATOM 715 N N . ALA A 1 94 ? -22.659 -0.123 6.527 1.00 93.12 94 ALA A N 1
ATOM 716 C CA . ALA A 1 94 ? -23.558 -1.212 6.159 1.00 93.12 94 ALA A CA 1
ATOM 717 C C . ALA A 1 94 ? -24.729 -1.368 7.144 1.00 93.12 94 ALA A C 1
ATOM 719 O O . ALA A 1 94 ? -25.849 -1.643 6.724 1.00 93.12 94 ALA A O 1
ATOM 720 N N . ARG A 1 95 ? -24.488 -1.150 8.444 1.00 89.56 95 ARG A N 1
ATOM 721 C CA . ARG A 1 95 ? -25.529 -1.176 9.486 1.00 89.56 95 ARG A CA 1
AT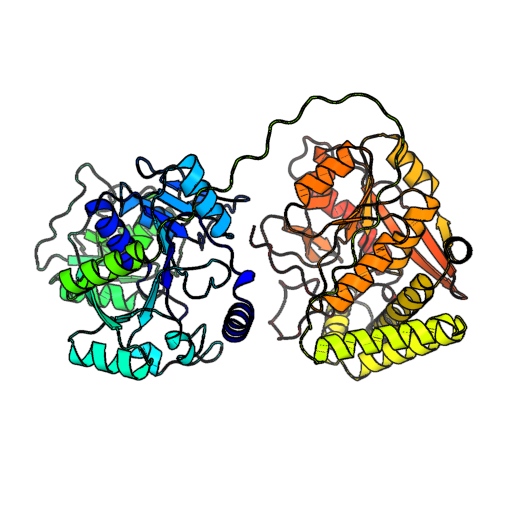OM 722 C C . ARG A 1 95 ? -26.375 0.099 9.516 1.00 89.56 95 ARG A C 1
ATOM 724 O O . ARG A 1 95 ? -27.565 0.038 9.803 1.00 89.56 95 ARG A O 1
ATOM 731 N N . MET A 1 96 ? -25.777 1.256 9.229 1.00 88.62 96 MET A N 1
ATOM 732 C CA . MET A 1 96 ? -26.460 2.554 9.264 1.00 88.62 96 MET A CA 1
ATOM 733 C C . MET A 1 96 ? -27.458 2.750 8.120 1.00 88.62 96 MET A C 1
ATOM 735 O O . MET A 1 96 ? -28.393 3.549 8.267 1.00 88.62 96 MET A O 1
ATOM 739 N N . VAL A 1 97 ? -27.230 2.105 6.972 1.00 91.25 97 VAL A N 1
ATOM 740 C CA . VAL A 1 97 ? -28.030 2.308 5.757 1.00 91.25 97 VAL A CA 1
ATOM 741 C C . VAL A 1 97 ? -28.408 0.971 5.102 1.00 91.25 97 VAL A C 1
ATOM 743 O O . VAL A 1 97 ? -27.877 0.630 4.041 1.00 91.25 97 VAL A O 1
ATOM 746 N N . PRO A 1 98 ? -29.353 0.214 5.694 1.00 88.94 98 PRO A N 1
ATOM 747 C CA . PRO A 1 98 ? -30.008 -0.886 4.990 1.00 88.94 98 PRO A CA 1
ATOM 748 C C . PRO A 1 98 ? -30.590 -0.381 3.659 1.00 88.94 98 PRO A C 1
ATOM 750 O O . PRO A 1 98 ? -31.144 0.716 3.601 1.00 88.94 98 PRO A O 1
ATOM 753 N N . GLY A 1 99 ? -30.427 -1.147 2.582 1.00 91.94 99 GLY A N 1
ATOM 754 C CA . GLY A 1 99 ? -30.773 -0.752 1.211 1.00 91.94 99 GLY A CA 1
ATOM 755 C C . GLY A 1 99 ? -29.579 -0.302 0.362 1.00 91.94 99 GLY A C 1
ATOM 756 O O . GLY A 1 99 ? -29.617 -0.450 -0.858 1.00 91.94 99 GLY A O 1
ATOM 757 N N . ALA A 1 100 ? -28.499 0.202 0.970 1.00 96.88 100 ALA A N 1
ATOM 758 C CA . ALA A 1 100 ? -27.294 0.603 0.243 1.00 96.88 100 ALA A CA 1
ATOM 759 C C . ALA A 1 100 ? -26.254 -0.526 0.214 1.00 96.88 100 ALA A C 1
ATOM 761 O O . ALA A 1 100 ? -25.930 -1.123 1.244 1.00 96.88 100 ALA A O 1
ATOM 762 N N . ALA A 1 101 ? -25.671 -0.777 -0.959 1.00 97.94 101 ALA A N 1
ATOM 763 C CA . ALA A 1 101 ? -24.534 -1.682 -1.064 1.00 97.94 101 ALA A CA 1
ATOM 764 C C . ALA A 1 101 ? -23.277 -1.006 -0.499 1.00 97.94 101 ALA A C 1
ATOM 766 O O . ALA A 1 101 ? -23.038 0.180 -0.735 1.00 97.94 101 ALA A O 1
ATOM 767 N N . VAL A 1 102 ? -22.435 -1.760 0.206 1.00 97.88 102 VAL A N 1
ATOM 768 C CA . VAL A 1 102 ? -21.166 -1.259 0.754 1.00 97.88 102 VAL A CA 1
ATOM 769 C C . VAL A 1 102 ? -20.042 -2.182 0.324 1.00 97.88 102 VAL A C 1
ATOM 771 O O . VAL A 1 102 ? -20.064 -3.381 0.599 1.00 97.88 102 VAL A O 1
ATOM 774 N N . LEU A 1 103 ? -19.049 -1.619 -0.359 1.00 96.31 103 LEU A N 1
ATOM 775 C CA . LEU A 1 103 ? -17.931 -2.356 -0.923 1.00 96.31 103 LEU A CA 1
ATOM 776 C C . LEU A 1 103 ? -16.605 -1.770 -0.457 1.00 96.31 103 LEU A C 1
ATOM 778 O O . LEU A 1 103 ? -16.382 -0.556 -0.465 1.00 96.31 103 LEU A O 1
ATOM 782 N N . VAL A 1 104 ? -15.693 -2.671 -0.117 1.00 93.69 104 VAL A N 1
ATOM 783 C CA . VAL A 1 104 ? -14.343 -2.360 0.329 1.00 93.69 104 VAL A CA 1
ATOM 784 C C . VAL A 1 104 ? -13.343 -2.875 -0.696 1.00 93.69 104 VAL A C 1
ATOM 786 O O . VAL A 1 104 ? -13.395 -4.035 -1.088 1.00 93.69 104 VAL A O 1
ATOM 789 N N . GLY A 1 105 ? -12.406 -2.033 -1.125 1.00 88.38 105 GLY A N 1
ATOM 790 C CA . GLY A 1 105 ? -11.291 -2.477 -1.971 1.00 88.38 105 GLY A CA 1
ATOM 791 C C . GLY A 1 105 ? -10.440 -1.324 -2.480 1.00 88.38 105 GLY A C 1
ATOM 792 O O . GLY A 1 105 ? -10.987 -0.308 -2.901 1.00 88.38 105 GLY A O 1
ATOM 793 N N . ALA A 1 106 ? -9.110 -1.448 -2.446 1.00 83.00 106 ALA A N 1
ATOM 794 C CA . ALA A 1 106 ? -8.179 -0.344 -2.713 1.00 83.00 106 ALA A CA 1
ATOM 795 C C . ALA A 1 106 ? -8.390 0.343 -4.082 1.00 83.00 106 ALA A C 1
ATOM 797 O O . ALA A 1 106 ? -8.215 1.563 -4.203 1.00 83.00 106 ALA A O 1
ATOM 798 N N . ASP A 1 107 ? -8.816 -0.422 -5.092 1.00 88.62 107 ASP A N 1
ATOM 799 C CA . ASP A 1 107 ? -9.203 0.065 -6.417 1.00 88.62 107 ASP A CA 1
ATOM 800 C C . ASP A 1 107 ? -10.716 0.337 -6.500 1.00 88.62 107 ASP A C 1
ATOM 802 O O . ASP A 1 107 ? -11.522 -0.556 -6.769 1.00 88.62 107 ASP A O 1
ATOM 806 N N . ARG A 1 108 ? -11.098 1.609 -6.332 1.00 92.75 108 ARG A N 1
ATOM 807 C CA . ARG A 1 108 ? -12.503 2.049 -6.372 1.00 92.75 108 ARG A CA 1
ATOM 808 C C . ARG A 1 108 ? -13.194 1.805 -7.692 1.00 92.75 108 ARG A C 1
ATOM 810 O O . ARG A 1 108 ? -14.403 1.603 -7.710 1.00 92.75 108 ARG A O 1
ATOM 817 N N . TYR A 1 109 ? -12.450 1.799 -8.791 1.00 94.38 109 TYR A N 1
ATOM 818 C CA . TYR A 1 109 ? -13.047 1.485 -10.075 1.00 94.38 109 TYR A CA 1
ATOM 819 C C . TYR A 1 109 ? -13.479 0.019 -10.120 1.00 94.38 109 TYR A C 1
ATOM 821 O O . TYR A 1 109 ? -14.566 -0.279 -10.602 1.00 94.38 109 TYR A O 1
ATOM 829 N N . LEU A 1 110 ? -12.660 -0.908 -9.610 1.00 92.25 110 LEU A N 1
ATOM 830 C CA . LEU A 1 110 ? -13.050 -2.321 -9.565 1.00 92.25 110 LEU A CA 1
ATOM 831 C C . LEU A 1 110 ? -14.254 -2.535 -8.646 1.00 92.25 110 LEU A C 1
ATOM 833 O O . LEU A 1 110 ? -15.167 -3.267 -9.027 1.00 92.25 110 LEU A O 1
ATOM 837 N N . SER A 1 111 ? -14.299 -1.852 -7.497 1.00 94.50 111 SER A N 1
ATOM 838 C CA . SER A 1 111 ? -15.459 -1.897 -6.600 1.00 94.50 111 SER A CA 1
ATOM 839 C C . SER A 1 111 ? -16.729 -1.389 -7.283 1.00 94.50 111 SER A C 1
ATOM 841 O O . SER A 1 111 ? -17.747 -2.074 -7.250 1.00 94.50 111 SER A O 1
ATOM 843 N N . GLY A 1 112 ? -16.663 -0.251 -7.979 1.00 96.38 112 GLY A N 1
ATOM 844 C CA . GLY A 1 112 ? -17.806 0.274 -8.730 1.00 96.38 112 GLY A CA 1
ATOM 845 C C . GLY A 1 112 ? -18.249 -0.658 -9.858 1.00 96.38 112 GLY A C 1
ATOM 846 O O . GLY A 1 112 ? -19.425 -0.974 -9.982 1.00 96.38 112 GLY A O 1
ATOM 847 N N . ARG A 1 113 ? -17.310 -1.222 -10.626 1.00 96.19 113 ARG A N 1
ATOM 848 C CA . ARG A 1 113 ? -17.631 -2.189 -11.692 1.00 96.19 113 ARG A CA 1
ATOM 849 C C . ARG A 1 113 ? -18.314 -3.448 -11.171 1.00 96.19 113 ARG A C 1
ATOM 851 O O . ARG A 1 113 ? -19.159 -4.007 -11.871 1.00 96.19 113 ARG A O 1
ATOM 858 N N . LEU A 1 114 ? -17.926 -3.919 -9.987 1.00 95.50 114 LEU A N 1
ATOM 859 C CA . LEU A 1 114 ? -18.599 -5.034 -9.329 1.00 95.50 114 LEU A CA 1
ATOM 860 C C . LEU A 1 114 ? -20.015 -4.629 -8.909 1.00 95.50 114 LEU A C 1
ATOM 862 O O . LEU A 1 114 ? -20.956 -5.359 -9.209 1.00 95.50 114 LEU A O 1
ATOM 866 N N . ALA A 1 115 ? -20.165 -3.458 -8.286 1.00 96.94 115 ALA A N 1
ATOM 867 C CA . ALA A 1 115 ? -21.454 -2.937 -7.850 1.00 96.94 115 ALA A CA 1
ATOM 868 C C . ALA A 1 115 ? -22.441 -2.775 -9.021 1.00 96.94 115 ALA A C 1
ATOM 870 O O . ALA A 1 115 ? -23.578 -3.231 -8.935 1.00 96.94 115 ALA A O 1
ATOM 871 N N . GLU A 1 116 ? -21.993 -2.232 -10.155 1.00 95.75 116 GLU A N 1
ATOM 872 C CA . GLU A 1 116 ? -22.800 -2.112 -11.376 1.00 95.75 116 GLU A CA 1
ATOM 873 C C . GLU A 1 116 ? -23.239 -3.478 -11.919 1.00 95.75 116 GLU A C 1
ATOM 875 O O . GLU A 1 116 ? -24.402 -3.672 -12.266 1.00 95.75 116 GLU A O 1
ATOM 880 N N . ARG A 1 117 ? -22.303 -4.433 -12.023 1.00 94.25 117 ARG A N 1
ATOM 881 C CA . ARG A 1 117 ? -22.539 -5.714 -12.711 1.00 94.25 117 ARG A CA 1
ATOM 882 C C . ARG A 1 117 ? -23.245 -6.763 -11.862 1.00 94.25 117 ARG A C 1
ATOM 884 O O . ARG A 1 117 ? -23.868 -7.656 -12.427 1.00 94.25 117 ARG A O 1
ATOM 891 N N . ARG A 1 118 ? -23.059 -6.731 -10.542 1.00 94.62 118 ARG A N 1
ATOM 892 C CA . ARG A 1 118 ? -23.523 -7.785 -9.625 1.00 94.62 118 ARG A CA 1
ATOM 893 C C . ARG A 1 118 ? -24.576 -7.309 -8.637 1.00 94.62 118 ARG A C 1
ATOM 895 O O . ARG A 1 118 ? -25.386 -8.127 -8.232 1.00 94.62 118 ARG A O 1
ATOM 902 N N . LEU A 1 119 ? -24.561 -6.028 -8.268 1.00 95.00 119 LEU A N 1
ATOM 903 C CA . LEU A 1 119 ? -25.448 -5.468 -7.240 1.00 95.00 119 LEU A CA 1
ATOM 904 C C . LEU A 1 119 ? -26.451 -4.456 -7.818 1.00 95.00 119 LEU A C 1
ATOM 906 O O . LEU A 1 119 ? -27.241 -3.870 -7.088 1.00 95.00 119 LEU A O 1
ATOM 910 N N . GLY A 1 120 ? -26.426 -4.228 -9.136 1.00 93.88 120 GLY A N 1
ATOM 911 C CA . GLY A 1 120 ? -27.382 -3.361 -9.822 1.00 93.88 120 GLY A CA 1
ATOM 912 C C . GLY A 1 120 ? -27.286 -1.883 -9.436 1.00 93.88 120 GLY A C 1
ATOM 913 O O . GLY A 1 120 ? -28.283 -1.169 -9.580 1.00 93.88 120 GLY A O 1
ATOM 914 N N . ALA A 1 121 ? -26.123 -1.431 -8.955 1.00 96.81 121 ALA A N 1
ATOM 915 C CA . ALA A 1 121 ? -25.920 -0.058 -8.503 1.00 96.81 121 ALA A CA 1
ATOM 916 C C . ALA A 1 121 ? -26.251 0.960 -9.604 1.00 96.81 121 ALA A C 1
ATOM 918 O O . ALA A 1 121 ? -25.882 0.776 -10.769 1.00 96.81 121 ALA A O 1
ATOM 919 N N . THR A 1 122 ? -26.944 2.036 -9.234 1.00 96.00 122 THR A N 1
ATOM 920 C CA . THR A 1 122 ? -27.329 3.126 -10.150 1.00 96.00 122 THR A CA 1
ATOM 921 C C . THR A 1 122 ? -26.540 4.407 -9.909 1.00 96.00 122 THR A C 1
ATOM 923 O O . THR A 1 122 ? -26.458 5.241 -10.807 1.00 96.00 122 THR A O 1
ATOM 926 N N . VAL A 1 123 ? -25.899 4.528 -8.744 1.00 97.31 123 VAL A N 1
ATOM 927 C CA . VAL A 1 123 ? -25.050 5.653 -8.338 1.00 97.31 123 VAL A CA 1
ATOM 928 C C . VAL A 1 123 ? -23.987 5.167 -7.351 1.00 97.31 123 VAL A C 1
ATOM 930 O O . VAL A 1 123 ? -24.229 4.254 -6.560 1.00 97.31 123 VAL A O 1
ATOM 933 N N . HIS A 1 124 ? -22.798 5.764 -7.388 1.00 98.25 124 HIS A N 1
ATOM 934 C CA . HIS A 1 124 ? -21.697 5.436 -6.486 1.00 98.25 124 HIS A CA 1
ATOM 935 C C . HIS A 1 124 ? -21.417 6.577 -5.512 1.00 98.25 124 HIS A C 1
ATOM 937 O O . HIS A 1 124 ? -21.396 7.740 -5.908 1.00 98.25 124 HIS A O 1
ATOM 943 N N . LEU A 1 125 ? -21.117 6.230 -4.261 1.00 98.19 125 LEU A N 1
ATOM 944 C CA . LEU A 1 125 ? -20.665 7.157 -3.226 1.00 98.19 125 LEU A CA 1
ATOM 945 C C . LEU A 1 125 ? -19.242 6.785 -2.807 1.00 98.19 125 LEU A C 1
ATOM 947 O O . LEU A 1 125 ? -19.021 5.696 -2.284 1.00 98.19 125 LEU A O 1
ATOM 951 N N . LEU A 1 126 ? -18.260 7.659 -3.025 1.00 96.88 126 LEU A N 1
ATOM 952 C CA . LEU A 1 126 ? -16.906 7.445 -2.513 1.00 96.88 126 LEU A CA 1
ATOM 953 C C . LEU A 1 126 ? -16.799 8.002 -1.099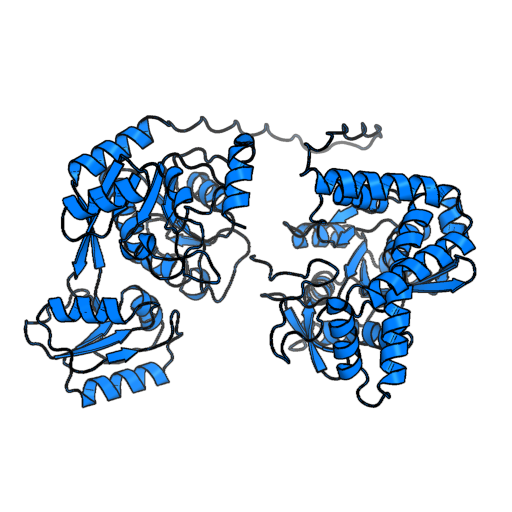 1.00 96.88 126 LEU A C 1
ATOM 955 O O . LEU A 1 126 ? -16.916 9.212 -0.903 1.00 96.88 126 LEU A O 1
ATOM 959 N N . ASP A 1 127 ? -16.501 7.126 -0.144 1.00 94.38 127 ASP A N 1
ATOM 960 C CA . ASP A 1 127 ? -16.101 7.537 1.199 1.00 94.38 127 ASP A CA 1
ATOM 961 C C . ASP A 1 127 ? -14.590 7.819 1.224 1.00 94.38 127 ASP A C 1
ATOM 963 O O . ASP A 1 127 ? -13.775 6.998 0.780 1.00 94.38 127 ASP A O 1
ATOM 967 N N . ASP A 1 128 ? -14.227 9.010 1.698 1.00 91.19 128 ASP A N 1
ATOM 968 C CA . ASP A 1 128 ? -12.874 9.580 1.648 1.00 91.19 128 ASP A CA 1
ATOM 969 C C . ASP A 1 128 ? -12.303 9.692 0.215 1.00 91.19 128 ASP A C 1
ATOM 971 O O . ASP A 1 128 ? -11.142 9.377 -0.067 1.00 91.19 128 ASP A O 1
ATOM 975 N N . GLY A 1 129 ? -13.153 10.130 -0.720 1.00 91.25 129 GLY A N 1
ATOM 976 C CA . GLY A 1 129 ? -12.891 10.128 -2.163 1.00 91.25 129 GLY A CA 1
ATOM 977 C C . GLY A 1 129 ? -12.060 11.296 -2.705 1.00 91.25 129 GLY A C 1
ATOM 978 O O . GLY A 1 129 ? -11.498 11.171 -3.794 1.00 91.25 129 GLY A O 1
ATOM 979 N N . PHE A 1 130 ? -11.914 12.402 -1.965 1.00 93.19 130 PHE A N 1
ATOM 980 C CA . PHE A 1 130 ? -11.395 13.667 -2.517 1.00 93.19 130 PHE A CA 1
ATOM 981 C C . PHE A 1 130 ? -9.968 13.566 -3.083 1.00 93.19 130 PHE A C 1
ATOM 983 O O . PHE A 1 130 ? -9.653 14.165 -4.114 1.00 93.19 130 PHE A O 1
ATOM 990 N N . GLN A 1 131 ? -9.088 12.778 -2.451 1.00 91.69 131 GLN A N 1
ATOM 991 C CA . GLN A 1 131 ? -7.729 12.512 -2.953 1.00 91.69 131 GLN A CA 1
ATOM 992 C C . GLN A 1 131 ? -7.673 11.386 -4.005 1.00 91.69 131 GLN A C 1
ATOM 994 O O . GLN A 1 131 ? -6.628 11.163 -4.629 1.00 91.69 131 GLN A O 1
ATOM 999 N N . HIS A 1 132 ? -8.768 10.655 -4.227 1.00 91.00 132 HIS A N 1
ATOM 1000 C CA . HIS A 1 132 ? -8.844 9.514 -5.140 1.00 91.00 132 HIS A CA 1
ATOM 1001 C C . HIS A 1 132 ? -9.071 9.944 -6.601 1.00 91.00 132 HIS A C 1
ATOM 1003 O O . HIS A 1 132 ? -9.912 9.414 -7.317 1.00 91.00 132 HIS A O 1
ATOM 1009 N N . VAL A 1 133 ? -8.238 10.865 -7.088 1.00 90.88 133 VAL A N 1
ATOM 1010 C CA . VAL A 1 133 ? -8.338 11.486 -8.425 1.00 90.88 133 VAL A CA 1
ATOM 1011 C C . VAL A 1 133 ? -8.152 10.527 -9.617 1.00 90.88 133 VAL A C 1
ATOM 1013 O O . VAL A 1 133 ? -8.233 10.958 -10.761 1.00 90.88 133 VAL A O 1
ATOM 1016 N N . ALA A 1 134 ? -7.860 9.245 -9.369 1.00 89.88 134 ALA A N 1
ATOM 1017 C CA . ALA A 1 134 ? -7.714 8.225 -10.412 1.00 89.88 134 ALA A CA 1
ATOM 1018 C C . ALA A 1 134 ? -9.060 7.706 -10.949 1.00 89.88 134 ALA A C 1
ATOM 1020 O O . ALA A 1 134 ? -9.109 7.176 -12.061 1.00 89.88 134 ALA A O 1
ATOM 1021 N N . LEU A 1 135 ? -10.128 7.848 -10.163 1.00 93.69 135 LEU A N 1
ATOM 1022 C CA . LEU A 1 135 ? -11.505 7.603 -10.577 1.00 93.69 135 LEU A CA 1
ATOM 1023 C C . LEU A 1 135 ? -12.127 8.950 -10.946 1.00 93.69 135 LEU A C 1
ATOM 1025 O O . LEU A 1 135 ? -11.925 9.936 -10.236 1.00 93.69 135 LEU A O 1
ATOM 1029 N N . GLU A 1 136 ? -12.838 9.006 -12.065 1.00 93.88 136 GLU A N 1
ATOM 1030 C CA . GLU A 1 136 ? -13.615 10.185 -12.433 1.00 93.88 136 GLU A CA 1
ATOM 1031 C C . GLU A 1 136 ? -14.833 10.329 -11.512 1.00 93.88 136 GLU A C 1
ATOM 1033 O O . GLU A 1 136 ? -15.421 9.325 -11.106 1.00 93.88 136 GLU A O 1
ATOM 1038 N N . ARG A 1 137 ? -15.165 11.574 -11.150 1.00 93.12 137 ARG A N 1
ATOM 1039 C CA . ARG A 1 137 ? -16.294 11.921 -10.281 1.00 93.12 137 ARG A CA 1
ATOM 1040 C C . ARG A 1 137 ? -17.172 12.929 -11.002 1.00 93.12 137 ARG A C 1
ATOM 1042 O O . ARG A 1 137 ? -16.634 13.863 -11.590 1.00 93.12 137 ARG A O 1
ATOM 1049 N N . ASP A 1 138 ? -18.480 12.734 -10.935 1.00 95.06 138 ASP A N 1
ATOM 1050 C CA . ASP A 1 138 ? -19.467 13.649 -11.515 1.00 95.06 138 ASP A CA 1
ATOM 1051 C C . ASP A 1 138 ? -19.871 14.738 -10.508 1.00 95.06 138 ASP A C 1
ATOM 1053 O O . ASP A 1 138 ? -20.279 15.827 -10.905 1.00 95.06 138 ASP A O 1
ATOM 1057 N N . VAL A 1 139 ? -19.724 14.455 -9.206 1.00 96.44 139 VAL A N 1
ATOM 1058 C CA . VAL A 1 139 ? -19.880 15.427 -8.116 1.00 96.44 139 VAL A CA 1
ATOM 1059 C C . VAL A 1 139 ? -18.783 15.202 -7.077 1.00 96.44 139 VAL A C 1
ATOM 1061 O O . VAL A 1 139 ? -18.593 14.076 -6.615 1.00 96.44 139 VAL A O 1
ATOM 1064 N N . ASP A 1 140 ? -18.075 16.254 -6.676 1.00 96.12 140 ASP A N 1
ATOM 1065 C CA . ASP A 1 140 ? -17.067 16.206 -5.612 1.00 96.12 140 ASP A CA 1
ATOM 1066 C C . ASP A 1 140 ? -17.458 17.141 -4.453 1.00 96.12 140 ASP A C 1
ATOM 1068 O O . ASP A 1 140 ? -17.458 18.365 -4.584 1.00 96.12 140 ASP A O 1
ATOM 1072 N N . LEU A 1 141 ? -17.815 16.555 -3.309 1.00 97.31 141 LEU A N 1
ATOM 1073 C CA . LEU A 1 141 ? -18.245 17.246 -2.095 1.00 97.31 141 LEU A CA 1
ATOM 1074 C C . LEU A 1 141 ? -17.098 17.302 -1.089 1.00 97.31 141 LEU A C 1
ATOM 1076 O O . LEU A 1 141 ? -16.546 16.269 -0.689 1.00 97.31 141 LEU A O 1
ATOM 1080 N N . LEU A 1 142 ? -16.767 18.510 -0.638 1.00 96.25 142 LEU A N 1
ATOM 1081 C CA . LEU A 1 142 ? -15.665 18.726 0.290 1.00 96.25 142 LEU A CA 1
ATOM 1082 C C . LEU A 1 142 ? -16.160 19.165 1.664 1.00 96.25 142 LEU A C 1
ATOM 1084 O O . LEU A 1 142 ? -16.704 20.255 1.814 1.00 96.25 142 LEU A O 1
ATOM 1088 N N . LEU A 1 143 ? -15.898 18.349 2.683 1.00 94.25 143 LEU A N 1
ATOM 1089 C CA . LEU A 1 143 ? -16.101 18.734 4.074 1.00 94.25 143 LEU A CA 1
ATOM 1090 C C . LEU A 1 143 ? -14.992 19.690 4.517 1.00 94.25 143 LEU A C 1
ATOM 1092 O O . LEU A 1 143 ? -13.809 19.332 4.475 1.00 94.25 143 LEU A O 1
ATOM 1096 N N . VAL A 1 144 ? -15.397 20.867 4.990 1.00 91.81 144 VAL A N 1
ATOM 1097 C CA . VAL A 1 144 ? -14.504 21.925 5.478 1.00 91.81 144 VAL A CA 1
ATOM 1098 C C . VAL A 1 144 ? -14.999 22.440 6.830 1.00 91.81 144 VAL A C 1
ATOM 1100 O O . VAL A 1 144 ? -16.198 22.549 7.085 1.00 91.81 144 VAL A O 1
ATOM 1103 N N . SER A 1 145 ? -14.066 22.749 7.719 1.00 87.81 145 SER A N 1
ATOM 1104 C CA . SER A 1 145 ? -14.311 23.395 9.007 1.00 87.81 145 SER A CA 1
ATOM 1105 C C . SER A 1 145 ? -13.458 24.653 9.157 1.00 87.81 145 SER A C 1
ATOM 1107 O O . SER A 1 145 ? -12.460 24.810 8.459 1.00 87.81 145 SER A O 1
ATOM 1109 N N . GLU A 1 146 ? -13.819 25.538 10.087 1.00 86.31 146 GLU A N 1
ATOM 1110 C CA . GLU A 1 146 ? -13.017 26.731 10.405 1.00 86.31 146 GLU A CA 1
ATOM 1111 C C . GLU A 1 146 ? -11.569 26.351 10.767 1.00 86.31 146 GLU A C 1
ATOM 1113 O O . GLU A 1 146 ? -10.619 26.950 10.269 1.00 86.31 146 GLU A O 1
ATOM 1118 N N . ASP A 1 147 ? -11.406 25.270 11.539 1.00 85.06 147 ASP A N 1
ATOM 1119 C CA . ASP A 1 147 ? -10.105 24.711 11.907 1.00 85.06 147 ASP A CA 1
ATOM 1120 C C . ASP A 1 147 ? -9.232 24.379 10.688 1.00 85.06 147 ASP A C 1
ATOM 1122 O O . ASP A 1 147 ? -8.020 24.291 10.840 1.00 85.06 147 ASP A O 1
ATOM 1126 N N . ASP A 1 148 ? -9.806 24.064 9.519 1.00 88.69 148 ASP A N 1
ATOM 1127 C CA . ASP A 1 148 ? -9.030 23.748 8.309 1.00 88.69 148 ASP A CA 1
ATOM 1128 C C . ASP A 1 148 ? -8.340 24.990 7.746 1.00 88.69 148 ASP A C 1
ATOM 1130 O O . ASP A 1 148 ? -7.236 24.880 7.218 1.00 88.69 148 ASP A O 1
ATOM 1134 N N . LEU A 1 149 ? -8.961 26.165 7.891 1.00 89.31 149 LEU A N 1
ATOM 1135 C CA . LEU A 1 149 ? -8.476 27.426 7.323 1.00 89.31 149 LEU A CA 1
ATOM 1136 C C . LEU A 1 149 ? -7.161 27.896 7.954 1.00 89.31 149 LEU A C 1
ATOM 1138 O O . LEU A 1 149 ? -6.405 28.634 7.328 1.00 89.31 149 LEU A O 1
ATOM 1142 N N . GLN A 1 150 ? -6.904 27.471 9.190 1.00 88.62 150 GLN A N 1
ATOM 1143 C CA . GLN A 1 150 ? -5.727 27.847 9.975 1.00 88.62 150 GLN A CA 1
ATOM 1144 C C . GLN A 1 150 ? -4.685 26.720 10.064 1.00 88.62 150 GLN A C 1
ATOM 1146 O O . GLN A 1 150 ? -3.621 26.903 10.653 1.00 88.62 150 GLN A O 1
ATOM 1151 N N . ASP A 1 151 ? -4.983 25.542 9.511 1.00 89.12 151 ASP A N 1
ATOM 1152 C CA . ASP A 1 151 ? -4.122 24.363 9.598 1.00 89.12 151 ASP A CA 1
ATOM 1153 C C . ASP A 1 151 ? -3.083 24.344 8.462 1.00 89.12 151 ASP A C 1
ATOM 1155 O O . ASP A 1 151 ? -3.194 25.054 7.461 1.00 89.12 151 ASP A O 1
ATOM 1159 N N . GLN A 1 152 ? -2.055 23.509 8.603 1.00 90.12 152 GLN A N 1
ATOM 1160 C CA . GLN A 1 152 ? -0.962 23.404 7.636 1.00 90.12 152 GLN A CA 1
ATOM 1161 C C . GLN A 1 152 ? -0.889 22.012 6.997 1.00 90.12 152 GLN A C 1
ATOM 1163 O O . GLN A 1 152 ? -1.374 21.029 7.567 1.00 90.12 152 GLN A O 1
ATOM 1168 N N . PRO A 1 153 ? -0.284 21.883 5.800 1.00 90.81 153 PRO A N 1
ATOM 1169 C CA . PRO A 1 153 ? 0.022 20.582 5.225 1.00 90.81 153 PRO A CA 1
ATOM 1170 C C . PRO A 1 153 ? 0.919 19.724 6.124 1.00 90.81 153 PRO A C 1
ATOM 1172 O O . PRO A 1 153 ? 1.808 20.226 6.815 1.00 90.81 153 PRO A O 1
ATOM 1175 N N . LEU A 1 154 ? 0.719 18.409 6.064 1.00 84.62 154 LEU A N 1
ATOM 1176 C CA . LEU A 1 154 ? 1.609 17.429 6.681 1.00 84.62 154 LEU A CA 1
ATOM 1177 C C . LEU A 1 154 ? 3.065 17.630 6.202 1.00 84.62 154 LEU A C 1
ATOM 1179 O O . LEU A 1 154 ? 3.279 17.894 5.012 1.00 84.62 154 LEU A O 1
ATOM 1183 N N . PRO A 1 155 ? 4.067 17.452 7.087 1.00 85.00 155 PRO A N 1
ATOM 1184 C CA . PRO A 1 155 ? 3.944 16.943 8.460 1.00 85.00 155 PRO A CA 1
ATOM 1185 C C . PRO A 1 155 ? 3.657 18.013 9.532 1.00 85.00 155 PRO A C 1
ATOM 1187 O O . PRO A 1 155 ? 3.495 17.652 10.690 1.00 85.00 155 PRO A O 1
ATOM 1190 N N . VAL A 1 156 ? 3.614 19.304 9.178 1.00 89.12 156 VAL A N 1
ATOM 1191 C CA . VAL A 1 156 ? 3.520 20.408 10.158 1.00 89.12 156 VAL A CA 1
ATOM 1192 C C . VAL A 1 156 ? 2.120 20.531 10.756 1.00 89.12 156 VAL A C 1
ATOM 1194 O O . VAL A 1 156 ? 1.973 20.781 11.948 1.00 89.12 156 VAL A O 1
ATOM 1197 N N . GLY A 1 157 ? 1.094 20.340 9.932 1.00 87.50 157 GLY A N 1
ATOM 1198 C CA . GLY A 1 157 ? -0.298 20.321 10.367 1.00 87.50 157 GLY A CA 1
ATOM 1199 C C . GLY A 1 157 ? -1.020 19.069 9.886 1.00 87.50 157 GLY A C 1
ATOM 1200 O O . GLY A 1 157 ? -0.404 18.084 9.477 1.00 87.50 157 GLY A O 1
ATOM 1201 N N . ARG A 1 158 ? -2.350 19.089 9.929 1.00 88.38 158 ARG A N 1
ATOM 1202 C CA . ARG A 1 158 ? -3.176 17.908 9.625 1.00 88.38 158 ARG A CA 1
ATOM 1203 C C . ARG A 1 158 ? -3.670 17.870 8.184 1.00 88.38 158 ARG A C 1
ATOM 1205 O O . ARG A 1 158 ? -4.333 16.902 7.807 1.00 88.38 158 ARG A O 1
ATOM 1212 N N . LEU A 1 159 ? -3.387 18.878 7.361 1.00 91.00 159 LEU A N 1
ATOM 1213 C CA . LEU A 1 159 ? -3.868 18.902 5.982 1.00 91.00 159 LEU A CA 1
ATOM 1214 C C . LEU A 1 159 ? -3.089 17.902 5.096 1.00 91.00 159 LEU A C 1
ATOM 1216 O O . LEU A 1 159 ? -1.865 17.911 5.006 1.00 91.00 159 LEU A O 1
ATOM 1220 N N . ARG A 1 160 ? -3.809 17.033 4.389 1.00 89.56 160 ARG A N 1
ATOM 1221 C CA . ARG A 1 160 ? -3.332 16.134 3.324 1.00 89.56 160 ARG A CA 1
ATOM 1222 C C . ARG A 1 160 ? -2.958 16.901 2.050 1.00 89.56 160 ARG A C 1
ATOM 1224 O O . ARG A 1 160 ? -2.074 16.481 1.302 1.00 89.56 160 ARG A O 1
ATOM 1231 N N . GLU A 1 161 ? -3.656 18.002 1.787 1.00 90.00 161 GLU A N 1
ATOM 1232 C CA . GLU A 1 161 ? -3.452 18.931 0.671 1.00 90.00 161 GLU A CA 1
ATOM 1233 C C . GLU A 1 161 ? -3.657 20.366 1.175 1.00 90.00 161 GLU A C 1
ATOM 1235 O O . GLU A 1 161 ? -4.468 20.585 2.068 1.00 90.00 161 GLU A O 1
ATOM 1240 N N . GLY A 1 162 ? -2.953 21.350 0.605 1.00 90.25 162 GLY A N 1
ATOM 1241 C CA . GLY A 1 162 ? -3.195 22.757 0.947 1.00 90.25 162 GLY A CA 1
ATOM 1242 C C . GLY A 1 162 ? -4.609 23.215 0.566 1.00 90.25 162 GLY A C 1
ATOM 1243 O O . GLY A 1 162 ? -5.241 22.619 -0.307 1.00 90.25 162 GLY A O 1
ATOM 1244 N N . LEU A 1 163 ? -5.081 24.307 1.180 1.00 90.50 163 LEU A N 1
ATOM 1245 C CA . LEU A 1 163 ? -6.439 24.845 0.991 1.00 90.50 163 LEU A CA 1
ATOM 1246 C C . LEU A 1 163 ? -6.805 25.120 -0.473 1.00 90.50 163 LEU A C 1
ATOM 1248 O O . LEU A 1 163 ? -7.958 24.961 -0.858 1.00 90.50 163 LEU A O 1
ATOM 1252 N N . SER A 1 164 ? -5.824 25.430 -1.324 1.00 89.88 164 SER A N 1
ATOM 1253 C CA . SER A 1 164 ? -6.034 25.623 -2.766 1.00 89.88 164 SER A CA 1
ATOM 1254 C C . SER A 1 164 ? -6.572 24.384 -3.494 1.00 89.88 164 SER A C 1
ATOM 1256 O O . SER A 1 164 ? -7.108 24.503 -4.596 1.00 89.88 164 SER A O 1
ATOM 1258 N N . ALA A 1 165 ? -6.466 23.189 -2.904 1.00 91.56 165 ALA A N 1
ATOM 1259 C CA . ALA A 1 165 ? -7.088 21.987 -3.447 1.00 91.56 165 ALA A CA 1
ATOM 1260 C C . ALA A 1 165 ? -8.622 22.031 -3.373 1.00 91.56 165 ALA A C 1
ATOM 1262 O O . ALA A 1 165 ? -9.263 21.339 -4.164 1.00 91.56 165 ALA A O 1
ATOM 1263 N N . ALA A 1 166 ? -9.202 22.851 -2.488 1.00 92.81 166 ALA A N 1
ATOM 1264 C CA . ALA A 1 166 ? -10.647 22.976 -2.332 1.00 92.81 166 ALA A CA 1
ATOM 1265 C C . ALA A 1 166 ? -11.355 23.459 -3.600 1.00 92.81 166 ALA A C 1
ATOM 1267 O O . ALA A 1 166 ? -12.452 22.997 -3.886 1.00 92.81 166 ALA A O 1
ATOM 1268 N N . ALA A 1 167 ? -10.681 24.262 -4.427 1.00 90.75 167 ALA A N 1
ATOM 1269 C CA . ALA A 1 167 ? -11.184 24.719 -5.723 1.00 90.75 167 ALA A CA 1
ATOM 1270 C C . ALA A 1 167 ? -11.491 23.582 -6.724 1.00 90.75 167 ALA A C 1
ATOM 1272 O O . ALA A 1 167 ? -12.007 23.833 -7.807 1.00 90.75 167 ALA A O 1
ATOM 1273 N N . ALA A 1 168 ? -11.121 22.334 -6.413 1.00 90.81 168 ALA A N 1
ATOM 1274 C CA . ALA A 1 168 ? -11.487 21.165 -7.207 1.00 90.81 168 ALA A CA 1
ATOM 1275 C C . ALA A 1 168 ? -12.839 20.540 -6.816 1.00 90.81 168 ALA A C 1
ATOM 1277 O O . ALA A 1 168 ? -13.240 19.584 -7.476 1.00 90.81 168 ALA A O 1
ATOM 1278 N N . ALA A 1 169 ? -13.481 21.011 -5.744 1.00 95.75 169 ALA A N 1
ATOM 1279 C CA . ALA A 1 169 ? -14.796 20.552 -5.313 1.00 95.75 169 ALA A CA 1
ATOM 1280 C C . ALA A 1 169 ? -15.916 21.284 -6.064 1.00 95.75 169 ALA A C 1
ATOM 1282 O O . ALA A 1 169 ? -15.756 22.437 -6.459 1.00 95.75 169 ALA A O 1
ATOM 1283 N N . ASP A 1 170 ? -17.067 20.632 -6.205 1.00 96.00 170 ASP A N 1
ATOM 1284 C CA . ASP A 1 170 ? -18.285 21.248 -6.734 1.00 96.00 170 ASP A CA 1
ATOM 1285 C C . ASP A 1 170 ? -19.060 22.007 -5.653 1.00 96.00 170 ASP A C 1
ATOM 1287 O O . ASP A 1 170 ? -19.724 22.998 -5.956 1.00 96.00 170 ASP A O 1
ATOM 1291 N N . ALA A 1 171 ? -18.980 21.549 -4.400 1.00 96.69 171 ALA A N 1
ATOM 1292 C CA . ALA A 1 171 ? -19.594 22.214 -3.257 1.00 96.69 171 ALA A CA 1
ATOM 1293 C C . ALA A 1 171 ? -18.821 21.974 -1.954 1.00 96.69 171 ALA A C 1
ATOM 1295 O O . ALA A 1 171 ? -18.235 20.907 -1.733 1.00 96.69 171 ALA A O 1
ATOM 1296 N N . ALA A 1 172 ? -18.868 22.970 -1.068 1.00 95.75 172 ALA A N 1
ATOM 1297 C CA . ALA A 1 172 ? -18.390 22.861 0.304 1.00 95.75 172 ALA A CA 1
ATOM 1298 C C . ALA A 1 172 ? -19.521 22.399 1.231 1.00 95.75 172 ALA A C 1
ATOM 1300 O O . ALA A 1 172 ? -20.606 22.977 1.236 1.00 95.75 172 ALA A O 1
ATOM 1301 N N . LEU A 1 173 ? -19.240 21.396 2.056 1.00 95.06 173 LEU A N 1
ATOM 1302 C CA . LEU A 1 173 ? -20.080 20.968 3.169 1.00 95.06 173 LEU A CA 1
ATOM 1303 C C . LEU A 1 173 ? -19.443 21.467 4.464 1.00 95.06 173 LEU A C 1
ATOM 1305 O O . LEU A 1 173 ? -18.417 20.945 4.909 1.00 95.06 173 LEU A O 1
ATOM 1309 N N . VAL A 1 174 ? -20.021 22.507 5.057 1.00 92.12 174 VAL A N 1
ATOM 1310 C CA . VAL A 1 174 ? -19.386 23.232 6.155 1.00 92.12 174 VAL A CA 1
ATOM 1311 C C . VAL A 1 174 ? -20.042 22.908 7.486 1.00 92.12 174 VAL A C 1
ATOM 1313 O O . VAL A 1 174 ? -21.245 23.078 7.660 1.00 92.12 174 VAL A O 1
ATOM 1316 N N . ASN A 1 175 ? -19.235 22.484 8.456 1.00 81.94 175 ASN A N 1
ATOM 1317 C CA . ASN A 1 175 ? -19.694 22.316 9.831 1.00 81.94 175 ASN A CA 1
ATOM 1318 C C . ASN A 1 175 ? -19.658 23.669 10.560 1.00 81.94 175 ASN A C 1
ATOM 1320 O O . ASN A 1 175 ? -18.638 24.014 11.158 1.00 81.94 175 ASN A O 1
ATOM 1324 N N . ALA A 1 176 ? -20.751 24.428 10.476 1.00 73.50 176 ALA A N 1
ATOM 1325 C CA . ALA A 1 176 ? -20.900 25.756 11.067 1.00 73.50 176 ALA A CA 1
ATOM 1326 C C . ALA A 1 176 ? -22.224 25.873 11.832 1.00 73.50 176 ALA A C 1
ATOM 1328 O O . ALA A 1 176 ? -23.220 25.275 11.438 1.00 73.50 176 ALA A O 1
ATOM 1329 N N . GLY A 1 177 ? -22.234 26.670 12.905 1.00 68.38 177 GLY A N 1
ATOM 1330 C CA . GLY A 1 177 ? -23.434 26.891 13.722 1.00 68.38 177 GLY A CA 1
ATOM 1331 C C . GLY A 1 177 ? -24.486 27.809 13.085 1.00 68.38 177 GLY A C 1
ATOM 1332 O O . GLY A 1 177 ? -25.618 27.827 13.547 1.00 68.38 177 GLY A O 1
ATOM 1333 N N . TYR A 1 178 ? -24.129 28.573 12.047 1.00 73.06 178 TYR A N 1
ATOM 1334 C CA . TYR A 1 178 ? -25.008 29.537 11.372 1.00 73.06 178 TYR A CA 1
ATOM 1335 C C . TYR A 1 178 ? -24.533 29.821 9.932 1.00 73.06 178 TYR A C 1
ATOM 1337 O O . TYR A 1 178 ? -23.362 29.601 9.606 1.00 73.06 178 TYR A O 1
ATOM 1345 N N . ASP A 1 179 ? -25.425 30.320 9.064 1.00 75.25 179 ASP A N 1
ATOM 1346 C CA . ASP A 1 179 ? -25.181 30.476 7.613 1.00 75.25 179 ASP A CA 1
ATOM 1347 C C . ASP A 1 179 ? -24.020 31.409 7.278 1.00 75.25 179 ASP A C 1
ATOM 1349 O O . ASP A 1 179 ? -23.171 31.081 6.450 1.00 75.25 179 ASP A O 1
ATOM 1353 N N . THR A 1 180 ? -23.911 32.541 7.974 1.00 80.12 180 THR A N 1
ATOM 1354 C CA . THR A 1 180 ? -22.857 33.527 7.693 1.00 80.12 180 THR A CA 1
ATOM 1355 C C . THR A 1 180 ? -21.449 32.964 7.929 1.00 80.12 180 THR A C 1
ATOM 1357 O O . THR A 1 180 ? -20.502 33.349 7.237 1.00 80.12 180 THR A O 1
ATOM 1360 N N . ALA A 1 181 ? -21.286 32.007 8.852 1.00 82.19 181 ALA A N 1
ATOM 1361 C CA . ALA A 1 181 ? -20.031 31.281 9.028 1.00 82.19 181 ALA A CA 1
ATOM 1362 C C . ALA A 1 181 ? -19.780 30.280 7.894 1.00 82.19 181 ALA A C 1
ATOM 1364 O O . ALA A 1 181 ? -18.649 30.199 7.415 1.00 82.19 181 ALA A O 1
ATOM 1365 N N . ALA A 1 182 ? -20.811 29.567 7.430 1.00 84.50 182 ALA A N 1
ATOM 1366 C CA . ALA A 1 182 ? -20.683 28.657 6.295 1.00 84.50 182 ALA A CA 1
ATOM 1367 C C . ALA A 1 182 ? -20.223 29.407 5.035 1.00 84.50 182 ALA A C 1
ATOM 1369 O O . ALA A 1 182 ? -19.227 29.026 4.419 1.00 84.50 182 ALA A O 1
ATOM 1370 N N . GLU A 1 183 ? -20.866 30.530 4.710 1.00 86.50 183 GLU A N 1
ATOM 1371 C CA . GLU A 1 183 ? -20.484 31.369 3.572 1.00 86.50 183 GLU A CA 1
ATOM 1372 C C . GLU A 1 183 ? -19.057 31.915 3.681 1.00 86.50 183 GLU A C 1
ATOM 1374 O O . GLU A 1 183 ? -18.316 31.932 2.698 1.00 86.50 183 GLU A O 1
ATOM 1379 N N . ARG A 1 184 ? -18.652 32.372 4.873 1.00 88.81 184 ARG A N 1
ATOM 1380 C CA . ARG A 1 184 ? -17.298 32.884 5.124 1.00 88.81 184 ARG A CA 1
ATOM 1381 C C . ARG A 1 184 ? -16.244 31.807 4.877 1.00 88.81 184 ARG A C 1
ATOM 1383 O O . ARG A 1 184 ? -15.246 32.089 4.215 1.00 88.81 184 ARG A O 1
ATOM 1390 N N . ILE A 1 185 ? -16.488 30.583 5.345 1.00 88.19 185 ILE A N 1
ATOM 1391 C CA . ILE A 1 185 ? -15.609 29.434 5.096 1.00 88.19 185 ILE A CA 1
ATOM 1392 C C . ILE A 1 185 ? -15.580 29.100 3.600 1.00 88.19 185 ILE A C 1
ATOM 1394 O O . ILE A 1 185 ? -14.499 28.924 3.044 1.00 88.19 185 ILE A O 1
ATOM 1398 N N . GLY A 1 186 ? -16.736 29.086 2.928 1.00 89.44 186 GLY A N 1
ATOM 1399 C CA . GLY A 1 186 ? -16.830 28.881 1.480 1.00 89.44 186 GLY A CA 1
ATOM 1400 C C . GLY A 1 186 ? -16.016 29.894 0.674 1.00 89.44 186 GLY A C 1
ATOM 1401 O O . GLY A 1 186 ? -15.216 29.506 -0.180 1.00 89.44 186 GLY A O 1
ATOM 1402 N N . ARG A 1 187 ? -16.129 31.186 1.015 1.00 89.81 187 ARG A N 1
ATOM 1403 C CA . ARG A 1 187 ? -15.312 32.261 0.428 1.00 89.81 187 ARG A CA 1
ATOM 1404 C C . ARG A 1 187 ? -13.819 32.041 0.673 1.00 89.81 187 ARG A C 1
ATOM 1406 O O . ARG A 1 187 ? -13.037 32.181 -0.262 1.00 89.81 187 ARG A O 1
ATOM 1413 N N . ALA A 1 188 ? -13.427 31.648 1.886 1.00 90.12 188 ALA A N 1
ATOM 1414 C CA . ALA A 1 188 ? -12.026 31.402 2.233 1.00 90.12 188 ALA A CA 1
ATOM 1415 C C . ALA A 1 188 ? -11.396 30.253 1.425 1.00 90.12 188 ALA A C 1
ATOM 1417 O O . ALA A 1 188 ? -10.204 30.298 1.122 1.00 90.12 188 ALA A O 1
ATOM 1418 N N . VAL A 1 189 ? -12.185 29.244 1.040 1.00 91.31 189 VAL A N 1
ATOM 1419 C CA . VAL A 1 189 ? -11.715 28.116 0.216 1.00 91.31 189 VAL A CA 1
ATOM 1420 C C . VAL A 1 189 ? -11.995 28.269 -1.284 1.00 91.31 189 VAL A C 1
ATOM 1422 O O . VAL A 1 189 ? -11.632 27.389 -2.065 1.00 91.31 189 VAL A O 1
ATOM 1425 N N . GLY A 1 190 ? -12.608 29.381 -1.702 1.00 91.25 190 GLY A N 1
ATOM 1426 C CA . GLY A 1 190 ? -12.880 29.692 -3.106 1.00 91.25 190 GLY A CA 1
ATOM 1427 C C . GLY A 1 190 ? -14.035 28.899 -3.728 1.00 91.25 190 GLY A C 1
ATOM 1428 O O . GLY A 1 190 ? -13.997 28.627 -4.926 1.00 91.25 190 GLY A O 1
ATOM 1429 N N . LEU A 1 191 ? -15.043 28.513 -2.940 1.00 92.31 191 LEU A N 1
ATOM 1430 C CA . LEU A 1 191 ? -16.223 27.777 -3.408 1.00 92.31 191 LEU A CA 1
ATOM 1431 C C . LEU A 1 191 ? -17.485 28.637 -3.299 1.00 92.31 191 LEU A C 1
ATOM 1433 O O . LEU A 1 191 ? -17.794 29.173 -2.237 1.00 92.31 191 LEU A O 1
ATOM 1437 N N . SER A 1 192 ? -18.223 28.751 -4.407 1.00 89.81 192 SER A N 1
ATOM 1438 C CA . SER A 1 192 ? -19.475 29.517 -4.485 1.00 89.81 192 SER A CA 1
ATOM 1439 C C . SER A 1 192 ? -20.701 28.722 -4.038 1.00 89.81 192 SER A C 1
ATOM 1441 O O . SER A 1 192 ? -21.677 29.310 -3.588 1.00 89.81 192 SER A O 1
ATOM 1443 N N . THR A 1 193 ? -20.658 27.392 -4.150 1.00 94.94 193 THR A N 1
ATOM 1444 C CA . THR A 1 193 ? -21.725 26.510 -3.668 1.00 94.94 193 THR A CA 1
ATOM 1445 C C . THR A 1 193 ? -21.348 25.977 -2.293 1.00 94.94 193 THR A C 1
ATOM 1447 O O . THR A 1 193 ? -20.354 25.260 -2.147 1.00 94.94 193 THR A O 1
ATOM 1450 N N . VAL A 1 194 ? -22.136 26.333 -1.283 1.00 94.88 194 VAL A N 1
ATOM 1451 C CA . VAL A 1 194 ? -21.869 26.010 0.119 1.00 94.88 194 VAL A CA 1
ATOM 1452 C C . VAL A 1 194 ? -23.154 25.533 0.773 1.00 94.88 194 VAL A C 1
ATOM 1454 O O . VAL A 1 194 ? -24.184 26.188 0.656 1.00 94.88 194 VAL A O 1
ATOM 1457 N N . PHE A 1 195 ? -23.073 24.420 1.494 1.00 94.94 195 PHE A N 1
ATOM 1458 C CA . PHE A 1 195 ? -24.164 23.906 2.310 1.00 94.94 195 PHE A CA 1
ATOM 1459 C C . PHE A 1 195 ? -23.706 23.725 3.751 1.00 94.94 195 PHE A C 1
ATOM 1461 O O . PHE A 1 195 ? -22.564 23.326 4.014 1.00 94.94 195 PHE A O 1
ATOM 1468 N N . ARG A 1 196 ? -24.605 23.998 4.696 1.00 93.69 196 ARG A N 1
ATOM 1469 C CA . ARG A 1 196 ? -24.342 23.795 6.121 1.00 93.69 196 ARG A CA 1
ATOM 1470 C C . ARG A 1 196 ? -24.610 22.343 6.485 1.00 93.69 196 ARG A C 1
ATOM 1472 O O . ARG A 1 196 ? -25.657 21.801 6.156 1.00 93.69 196 ARG A O 1
ATOM 1479 N N . VAL A 1 197 ? -23.677 21.724 7.196 1.00 91.81 197 VAL A N 1
ATOM 1480 C CA . VAL A 1 197 ? -23.855 20.399 7.792 1.00 91.81 197 VAL A CA 1
ATOM 1481 C C . VAL A 1 197 ? -24.346 20.582 9.220 1.00 91.81 197 VAL A C 1
ATOM 1483 O O . VAL A 1 197 ? -23.634 21.159 10.042 1.00 91.81 197 VAL A O 1
ATOM 1486 N N . THR A 1 198 ? -25.533 20.067 9.519 1.00 88.25 198 THR A N 1
ATOM 1487 C CA . THR A 1 198 ? -26.073 20.013 10.879 1.00 88.25 198 THR A CA 1
ATOM 1488 C C . THR A 1 198 ? -25.814 18.647 11.495 1.00 88.25 198 THR A C 1
ATOM 1490 O O . THR A 1 198 ? -25.725 17.629 10.802 1.00 88.25 198 THR A O 1
ATOM 1493 N N . ARG A 1 199 ? -25.629 18.627 12.815 1.00 86.12 199 ARG A N 1
ATOM 1494 C CA . ARG A 1 199 ? -25.321 17.426 13.590 1.00 86.12 199 ARG A CA 1
ATOM 1495 C C . ARG A 1 199 ? -26.180 17.419 14.833 1.00 86.12 199 ARG A C 1
ATOM 1497 O O . ARG A 1 199 ? -26.149 18.375 15.599 1.00 86.12 199 ARG A O 1
ATOM 1504 N N . VAL A 1 200 ? -26.928 16.342 15.016 1.00 85.81 200 VAL A N 1
ATOM 1505 C CA . VAL A 1 200 ? -27.793 16.155 16.175 1.00 85.81 200 VAL A CA 1
ATOM 1506 C C . VAL A 1 200 ? -27.551 14.765 16.731 1.00 85.81 200 VAL A C 1
ATOM 1508 O O . VAL A 1 200 ? -27.504 13.782 15.988 1.00 85.81 200 VAL A O 1
ATOM 1511 N N . ILE A 1 201 ? -27.396 14.684 18.046 1.00 86.94 201 ILE A N 1
ATOM 1512 C CA . ILE A 1 201 ? -27.331 13.408 18.743 1.00 86.94 201 ILE A CA 1
ATOM 1513 C C . ILE A 1 201 ? -28.705 12.738 18.684 1.00 86.94 201 ILE A C 1
ATOM 1515 O O . ILE A 1 201 ? -29.719 13.322 19.060 1.00 86.94 201 ILE A O 1
ATOM 1519 N N . GLY A 1 202 ? -28.745 11.520 18.151 1.00 86.38 202 GLY A N 1
ATOM 1520 C CA . GLY A 1 202 ? -29.954 10.711 18.106 1.00 86.38 202 GLY A CA 1
ATOM 1521 C C . GLY A 1 202 ? -30.167 9.898 19.382 1.00 86.38 202 GLY A C 1
ATOM 1522 O O . GLY A 1 202 ? -29.328 9.860 20.281 1.00 86.38 202 GLY A O 1
ATOM 1523 N N . ALA A 1 203 ? -31.306 9.209 19.440 1.00 87.94 203 ALA A N 1
ATOM 1524 C CA . ALA A 1 203 ? -31.648 8.353 20.570 1.00 87.94 203 ALA A CA 1
ATOM 1525 C C . ALA A 1 203 ? -30.644 7.186 20.719 1.00 87.94 203 ALA A C 1
ATOM 1527 O O . ALA A 1 203 ? -30.347 6.528 19.712 1.00 87.94 203 ALA A O 1
ATOM 1528 N N . PRO A 1 204 ? -30.149 6.897 21.941 1.00 91.25 204 PRO A N 1
ATOM 1529 C CA . PRO A 1 204 ? -29.237 5.784 22.185 1.00 91.25 204 PRO A CA 1
ATOM 1530 C C . PRO A 1 204 ? -29.812 4.436 21.742 1.00 91.25 204 PRO A C 1
ATOM 1532 O O . PRO A 1 204 ? -30.992 4.138 21.959 1.00 91.25 204 PRO A O 1
ATOM 1535 N N . ARG A 1 205 ? -28.958 3.599 21.148 1.00 89.94 205 ARG A N 1
ATOM 1536 C CA . ARG A 1 205 ? -29.300 2.257 20.671 1.00 89.94 205 ARG A CA 1
ATOM 1537 C C . ARG A 1 205 ? -28.541 1.194 21.446 1.00 89.94 205 ARG A C 1
ATOM 1539 O O . ARG A 1 205 ? -27.320 1.261 21.533 1.00 89.94 205 ARG A O 1
ATOM 1546 N N . ARG A 1 206 ? -29.238 0.217 22.020 1.00 89.50 206 ARG A N 1
ATOM 1547 C CA . ARG A 1 206 ? -28.617 -0.866 22.798 1.00 89.50 206 ARG A CA 1
ATOM 1548 C C . ARG A 1 206 ? -27.716 -1.714 21.902 1.00 89.50 206 ARG A C 1
ATOM 1550 O O . ARG A 1 206 ? -28.075 -2.013 20.770 1.00 89.50 206 ARG A O 1
ATOM 1557 N N . LEU A 1 207 ? -26.551 -2.114 22.418 1.00 87.44 207 LEU A N 1
ATOM 1558 C CA . LEU A 1 207 ? -25.689 -3.090 21.730 1.00 87.44 207 LEU A CA 1
ATOM 1559 C C . LEU A 1 207 ? -26.067 -4.535 22.090 1.00 87.44 207 LEU A C 1
ATOM 1561 O O . LEU A 1 207 ? -25.684 -5.447 21.363 1.00 87.44 207 LEU A O 1
ATOM 1565 N N . ALA A 1 208 ? -26.774 -4.737 23.209 1.00 70.38 208 ALA A N 1
ATOM 1566 C CA . ALA A 1 208 ? -27.204 -6.038 23.717 1.00 70.38 208 ALA A CA 1
ATOM 1567 C C . ALA A 1 208 ? -28.624 -5.967 24.327 1.00 70.38 208 ALA A C 1
ATOM 1569 O O . ALA A 1 208 ? -28.955 -5.014 25.049 1.00 70.38 208 ALA A O 1
ATOM 1570 N N . GLY A 1 209 ? -29.447 -6.988 24.048 1.00 59.75 209 GLY A N 1
ATOM 1571 C CA . GLY A 1 209 ? -30.832 -7.146 24.528 1.00 59.75 209 GLY A CA 1
ATOM 1572 C C . GLY A 1 209 ? -31.901 -7.118 23.421 1.00 59.75 209 GLY A C 1
ATOM 1573 O O . GLY A 1 209 ? -31.599 -6.834 22.270 1.00 59.75 209 GLY A O 1
ATOM 1574 N N . GLU A 1 210 ? -33.160 -7.406 23.777 1.00 46.44 210 GLU A N 1
ATOM 1575 C CA . GLU A 1 210 ? -34.291 -7.572 22.832 1.00 46.44 210 GLU A CA 1
ATOM 1576 C C . GLU A 1 210 ? -34.856 -6.261 22.242 1.00 46.44 210 GLU A C 1
ATOM 1578 O O . GLU A 1 210 ? -35.624 -6.298 21.283 1.00 46.44 210 GLU A O 1
ATOM 1583 N N . ARG A 1 211 ? -34.519 -5.092 22.810 1.00 56.19 211 ARG A N 1
ATOM 1584 C CA . ARG A 1 211 ? -35.004 -3.779 22.342 1.00 56.19 211 ARG A CA 1
ATOM 1585 C C . ARG A 1 211 ? -33.856 -2.911 21.835 1.00 56.19 211 ARG A C 1
ATOM 1587 O O . ARG A 1 211 ? -32.967 -2.564 22.610 1.00 56.19 211 ARG A O 1
ATOM 1594 N N . ASP A 1 212 ? -33.957 -2.478 20.579 1.00 66.12 212 ASP A N 1
ATOM 1595 C CA . ASP A 1 212 ? -32.932 -1.673 19.902 1.00 66.12 212 ASP A CA 1
ATOM 1596 C C . ASP A 1 212 ? -32.791 -0.249 20.458 1.00 66.12 212 ASP A C 1
ATOM 1598 O O . ASP A 1 212 ? -31.681 0.268 20.526 1.00 66.12 212 ASP A O 1
ATOM 1602 N N . SER A 1 213 ? -33.879 0.413 20.868 1.00 72.50 213 SER A N 1
ATOM 1603 C CA . SER A 1 213 ? -33.848 1.804 21.352 1.00 72.50 213 SER A CA 1
ATOM 1604 C C . SER A 1 213 ? -33.915 1.899 22.876 1.00 72.50 213 SER A C 1
ATOM 1606 O O . SER A 1 213 ? -34.774 1.267 23.498 1.00 72.50 213 SER A O 1
ATOM 1608 N N . VAL A 1 214 ? -33.083 2.759 23.469 1.00 80.56 214 VAL A N 1
ATOM 1609 C CA . VAL A 1 214 ? -33.109 3.069 24.905 1.00 80.56 214 VAL A CA 1
ATOM 1610 C C . VAL A 1 214 ? -33.547 4.507 25.121 1.00 80.56 214 VAL A C 1
ATOM 1612 O O . VAL A 1 214 ? -32.920 5.442 24.628 1.00 80.56 214 VAL A O 1
ATOM 1615 N N . VAL A 1 215 ? -34.603 4.685 25.911 1.00 81.88 215 VAL A N 1
ATOM 1616 C CA . VAL A 1 215 ? -34.951 5.998 26.454 1.00 81.88 215 VAL A CA 1
ATOM 1617 C C . VAL A 1 215 ? -34.072 6.235 27.674 1.00 81.88 215 VAL A C 1
ATOM 1619 O O . VAL A 1 215 ? -34.127 5.470 28.635 1.00 81.88 215 VAL A O 1
ATOM 1622 N N . VAL A 1 216 ? -33.251 7.282 27.619 1.00 84.06 216 VAL A N 1
ATOM 1623 C CA . VAL A 1 216 ? -32.399 7.716 28.729 1.00 84.06 216 VAL A CA 1
ATOM 1624 C C . VAL A 1 216 ? -32.982 9.022 29.267 1.00 84.06 216 VAL A C 1
ATOM 1626 O O . VAL A 1 216 ? -32.855 10.046 28.591 1.00 84.06 216 VAL A O 1
ATOM 1629 N N . PRO A 1 217 ? -33.662 9.004 30.430 1.00 86.25 217 PRO A N 1
ATOM 1630 C CA . PRO A 1 217 ? -34.240 10.209 31.017 1.00 86.25 217 PRO A CA 1
ATOM 1631 C C . PRO A 1 217 ? -33.196 11.314 31.206 1.00 86.25 217 PRO A C 1
ATOM 1633 O O . PRO A 1 217 ? -32.038 11.036 31.534 1.00 86.25 217 PRO A O 1
ATOM 1636 N N . THR A 1 218 ? -33.606 12.570 31.044 1.00 86.12 218 THR A N 1
ATOM 1637 C CA . THR A 1 218 ? -32.770 13.733 31.368 1.00 86.12 218 THR A CA 1
ATOM 1638 C C . THR A 1 218 ? -32.277 13.644 32.815 1.00 86.12 218 THR A C 1
ATOM 1640 O O . THR A 1 218 ? -33.025 13.233 33.700 1.00 86.12 218 THR A O 1
ATOM 1643 N N . GLY A 1 219 ? -31.013 13.989 33.057 1.00 87.19 219 GLY A N 1
ATOM 1644 C CA . GLY A 1 219 ? -30.368 13.860 34.367 1.00 87.19 219 GLY A CA 1
ATOM 1645 C C . GLY A 1 219 ? -29.866 12.452 34.707 1.00 87.19 219 GLY A C 1
ATOM 1646 O O . GLY A 1 219 ? -29.274 12.264 35.765 1.00 87.19 219 GLY A O 1
ATOM 1647 N N . SER A 1 220 ? -30.053 11.455 33.833 1.00 92.31 220 SER A N 1
ATOM 1648 C CA . SER A 1 220 ? -29.469 10.123 34.048 1.00 92.31 220 SER A CA 1
ATOM 1649 C C . SER A 1 220 ? -27.942 10.182 34.069 1.00 92.31 220 SER A C 1
ATOM 1651 O O . SER A 1 220 ? -27.328 10.821 33.212 1.00 92.31 220 SER A O 1
ATOM 1653 N N . ARG A 1 221 ? -27.335 9.443 35.003 1.00 95.31 221 ARG A N 1
ATOM 1654 C CA . ARG A 1 221 ? -25.883 9.252 35.085 1.00 95.31 221 ARG A CA 1
ATOM 1655 C C . ARG A 1 221 ? -25.411 8.282 34.012 1.00 95.31 221 ARG A C 1
ATOM 1657 O O . ARG A 1 221 ? -25.824 7.122 34.005 1.00 95.31 221 ARG A O 1
ATOM 1664 N N . VAL A 1 222 ? -24.520 8.731 33.140 1.00 96.06 222 VAL A N 1
ATOM 1665 C CA . VAL A 1 222 ? -23.971 7.939 32.036 1.00 96.06 222 VAL A CA 1
ATOM 1666 C C . VAL A 1 222 ? -22.454 7.846 32.132 1.00 96.06 222 VAL A C 1
ATOM 1668 O O . VAL A 1 222 ? -21.785 8.786 32.554 1.00 96.06 222 VAL A O 1
ATOM 1671 N N . PHE A 1 223 ? -21.900 6.704 31.738 1.00 97.38 223 PHE A N 1
ATOM 1672 C CA . PHE A 1 223 ? -20.456 6.505 31.639 1.00 97.38 223 PHE A CA 1
ATOM 1673 C C . PHE A 1 223 ? -20.056 6.466 30.169 1.00 97.38 223 PHE A C 1
ATOM 1675 O O . PHE A 1 223 ? -20.626 5.701 29.398 1.00 97.38 223 PHE A O 1
ATOM 1682 N N . VAL A 1 224 ? -19.091 7.278 29.754 1.00 97.56 224 VAL A N 1
ATOM 1683 C CA . VAL A 1 224 ? -18.724 7.405 28.340 1.00 97.56 224 VAL A CA 1
ATOM 1684 C C . VAL A 1 224 ? -17.501 6.549 28.027 1.00 97.56 224 VAL A C 1
ATOM 1686 O O . VAL A 1 224 ? -16.482 6.637 28.705 1.00 97.56 224 VAL A O 1
ATOM 1689 N N . VAL A 1 225 ? -17.578 5.742 26.970 1.00 97.50 225 VAL A N 1
ATOM 1690 C CA . VAL A 1 225 ? -16.454 4.958 26.440 1.00 97.50 225 VAL A CA 1
ATOM 1691 C C . VAL A 1 225 ? -16.188 5.368 25.001 1.00 97.50 225 VAL A C 1
ATOM 1693 O O . VAL A 1 225 ? -17.092 5.325 24.165 1.00 97.50 225 VAL A O 1
ATOM 1696 N N . THR A 1 226 ? -14.944 5.731 24.695 1.00 95.25 226 THR A N 1
ATOM 1697 C CA . THR A 1 226 ? -14.543 6.148 23.344 1.00 95.25 226 THR A CA 1
ATOM 1698 C C . THR A 1 226 ? -13.254 5.472 22.903 1.00 95.25 226 THR A C 1
ATOM 1700 O O . THR A 1 226 ? -12.344 5.278 23.698 1.00 95.25 226 THR A O 1
ATOM 1703 N N . GLY A 1 227 ? -13.166 5.134 21.621 1.00 91.31 227 GLY A N 1
ATOM 1704 C CA . GLY A 1 227 ? -11.971 4.615 20.953 1.00 91.31 227 GLY A CA 1
ATOM 1705 C C . GLY A 1 227 ? -11.832 5.223 19.560 1.00 91.31 227 GLY A C 1
ATOM 1706 O O . GLY A 1 227 ? -11.651 4.496 18.577 1.00 91.31 227 GLY A O 1
ATOM 1707 N N . ILE A 1 228 ? -11.983 6.553 19.484 1.00 87.50 228 ILE A N 1
ATOM 1708 C CA . ILE A 1 228 ? -12.009 7.364 18.258 1.00 87.50 228 ILE A CA 1
ATOM 1709 C C . ILE A 1 228 ? -10.922 8.446 18.261 1.00 87.50 228 ILE A C 1
ATOM 1711 O O . ILE A 1 228 ? -10.438 8.852 19.310 1.00 87.50 228 ILE A O 1
ATOM 1715 N N . ALA A 1 229 ? -10.588 8.989 17.087 1.00 82.62 229 ALA A N 1
ATOM 1716 C CA . ALA A 1 229 ? -9.560 10.028 16.936 1.00 82.62 229 ALA A CA 1
ATOM 1717 C C . ALA A 1 229 ? -9.808 11.340 17.717 1.00 82.62 229 ALA A C 1
ATOM 1719 O O . ALA A 1 229 ? -8.863 12.092 17.942 1.00 82.62 229 ALA A O 1
ATOM 1720 N N . ARG A 1 230 ? -11.066 11.664 18.050 1.00 82.25 230 ARG A N 1
ATOM 1721 C CA . ARG A 1 230 ? -11.464 12.901 18.749 1.00 82.25 230 ARG A CA 1
ATOM 1722 C C . ARG A 1 230 ? -12.512 12.622 19.831 1.00 82.25 230 ARG A C 1
ATOM 1724 O O . ARG A 1 230 ? -13.695 12.890 19.600 1.00 82.25 230 ARG A O 1
ATOM 1731 N N . PRO A 1 231 ? -12.103 12.042 20.972 1.00 87.56 231 PRO A N 1
ATOM 1732 C CA . PRO A 1 231 ? -13.024 11.700 22.055 1.00 87.56 231 PRO A CA 1
ATOM 1733 C C . PRO A 1 231 ? -13.670 12.950 22.667 1.00 87.56 231 PRO A C 1
ATOM 1735 O O . PRO A 1 231 ? -14.860 12.943 22.975 1.00 87.56 231 PRO A O 1
ATOM 1738 N N . ASP A 1 232 ? -12.924 14.054 22.714 1.00 88.38 232 ASP A N 1
ATOM 1739 C CA . ASP A 1 232 ? -13.342 15.364 23.213 1.00 88.38 232 ASP A CA 1
ATOM 1740 C C . ASP A 1 232 ? -14.640 15.876 22.566 1.00 88.38 232 ASP A C 1
ATOM 1742 O O . ASP A 1 232 ? -15.519 16.392 23.254 1.00 88.38 232 ASP A O 1
ATOM 1746 N N . ARG A 1 233 ? -14.803 15.678 21.250 1.00 84.44 233 ARG A N 1
ATOM 1747 C CA . ARG A 1 233 ? -16.026 16.079 20.537 1.00 84.44 233 ARG A CA 1
ATOM 1748 C C . ARG A 1 233 ? -17.230 15.266 20.971 1.00 84.44 233 ARG A C 1
ATOM 1750 O O . ARG A 1 233 ? -18.282 15.838 21.208 1.00 84.44 233 ARG A O 1
ATOM 1757 N N . PHE A 1 234 ? -17.066 13.952 21.095 1.00 89.50 234 PHE A N 1
ATOM 1758 C CA . PHE A 1 234 ? -18.163 13.094 21.519 1.00 89.50 234 PHE A CA 1
ATOM 1759 C C . PHE A 1 234 ? -18.586 13.418 22.954 1.00 89.50 234 PHE A C 1
ATOM 1761 O O . PHE A 1 234 ? -19.771 13.545 23.227 1.00 89.50 234 PHE A O 1
ATOM 1768 N N . VAL A 1 235 ? -17.630 13.642 23.859 1.00 92.06 235 VAL A N 1
ATOM 1769 C CA . VAL A 1 235 ? -17.922 14.066 25.237 1.00 92.06 235 VAL A CA 1
ATOM 1770 C C . VAL A 1 235 ? -18.654 15.415 25.273 1.00 92.06 235 VAL A C 1
ATOM 1772 O O . VAL A 1 235 ? -19.607 15.574 26.040 1.00 92.06 235 VAL A O 1
ATOM 1775 N N . ALA A 1 236 ? -18.256 16.375 24.432 1.00 88.94 236 ALA A N 1
ATOM 1776 C CA . ALA A 1 236 ? -18.947 17.658 24.308 1.00 88.94 236 ALA A CA 1
ATOM 1777 C C . ALA A 1 236 ? -20.379 17.493 23.766 1.00 88.94 236 ALA A C 1
ATOM 1779 O O . ALA A 1 236 ? -21.312 18.077 24.318 1.00 88.94 236 ALA A O 1
ATOM 1780 N N . ASP A 1 237 ? -20.565 16.651 22.745 1.00 88.06 237 ASP A N 1
ATOM 1781 C CA . ASP A 1 237 ? -21.882 16.359 22.181 1.00 88.06 237 ASP A CA 1
ATOM 1782 C C . ASP A 1 237 ? -22.795 15.714 23.238 1.00 88.06 237 ASP A C 1
ATOM 1784 O O . ASP A 1 237 ? -23.931 16.149 23.420 1.00 88.06 237 ASP A O 1
ATOM 1788 N N . ILE A 1 238 ? -22.295 14.739 24.006 1.00 91.19 238 ILE A N 1
ATOM 1789 C CA . ILE A 1 238 ? -23.052 14.095 25.090 1.00 91.19 238 ILE A CA 1
ATOM 1790 C C . ILE A 1 238 ? -23.406 15.090 26.198 1.00 91.19 238 ILE A C 1
ATOM 1792 O O . ILE A 1 238 ? -24.553 15.118 26.640 1.00 91.19 238 ILE A O 1
ATOM 1796 N N . SER A 1 239 ? -22.479 15.963 26.594 1.00 89.38 239 SER A N 1
ATOM 1797 C CA . SER A 1 239 ? -22.742 17.008 27.596 1.00 89.38 239 SER A CA 1
ATOM 1798 C C . SER A 1 239 ? -23.898 17.942 27.201 1.00 89.38 239 SER A C 1
ATOM 1800 O O . SER A 1 239 ? -24.551 18.509 28.072 1.00 89.38 239 SER A O 1
ATOM 1802 N N . SER A 1 240 ? -24.196 18.078 25.903 1.00 86.44 240 SER A N 1
ATOM 1803 C CA . SER A 1 240 ? -25.298 18.916 25.402 1.00 86.44 240 SER A CA 1
ATOM 1804 C C . SER A 1 240 ? -26.688 18.255 25.451 1.00 86.44 240 SER A C 1
ATOM 1806 O O . SER A 1 240 ? -27.693 18.927 25.232 1.00 86.44 240 SER A O 1
ATOM 1808 N N . THR A 1 241 ? -26.771 16.954 25.758 1.00 83.56 241 THR A N 1
ATOM 1809 C CA . THR A 1 241 ? -28.022 16.161 25.735 1.00 83.56 241 THR A CA 1
ATOM 1810 C C . THR A 1 241 ? -28.808 16.173 27.052 1.00 83.56 241 THR A C 1
ATOM 1812 O O . THR A 1 241 ? -29.913 15.636 27.117 1.00 83.56 241 THR A O 1
ATOM 1815 N N . GLY A 1 242 ? -28.255 16.787 28.107 1.00 85.38 242 GLY A N 1
ATOM 1816 C CA . GLY A 1 242 ? -28.856 16.831 29.445 1.00 85.38 242 GLY A CA 1
ATOM 1817 C C . GLY A 1 242 ? -28.617 15.579 30.302 1.00 85.38 242 GLY A C 1
ATOM 1818 O O . GLY A 1 242 ? -29.245 15.440 31.352 1.00 85.38 242 GLY A O 1
ATOM 1819 N N . TRP A 1 243 ? -27.736 14.664 29.882 1.00 92.44 243 TRP A N 1
ATOM 1820 C CA . TRP A 1 243 ? -27.265 13.535 30.698 1.00 92.44 243 TRP A CA 1
ATOM 1821 C C . TRP A 1 243 ? -26.061 13.932 31.565 1.00 92.44 243 TRP A C 1
ATOM 1823 O O . TRP A 1 243 ? -25.221 14.729 31.149 1.00 92.44 243 TRP A O 1
ATOM 1833 N N . GLU A 1 244 ? -25.952 13.355 32.763 1.00 94.31 244 GLU A N 1
ATOM 1834 C CA . GLU A 1 244 ? -24.828 13.604 33.669 1.00 94.31 244 GLU A CA 1
ATOM 1835 C C . GLU A 1 244 ? -23.686 12.626 33.358 1.00 94.31 244 GLU A C 1
ATOM 1837 O O . GLU A 1 244 ? -23.812 11.420 33.580 1.00 94.31 244 GLU A O 1
ATOM 1842 N N . ILE A 1 245 ? -22.555 13.122 32.852 1.00 96.00 245 ILE A N 1
ATOM 1843 C CA . ILE A 1 245 ? -21.381 12.279 32.587 1.00 96.00 245 ILE A CA 1
ATOM 1844 C C . ILE A 1 245 ? -20.690 11.949 33.916 1.00 96.00 245 ILE A C 1
ATOM 1846 O O . ILE A 1 245 ? -19.960 12.763 34.475 1.00 96.00 245 ILE A O 1
ATOM 1850 N N . ALA A 1 246 ? -20.899 10.728 34.408 1.00 95.81 246 ALA A N 1
ATOM 1851 C CA . ALA A 1 246 ? -20.344 10.233 35.667 1.00 95.81 246 ALA A CA 1
ATOM 1852 C C . ALA A 1 246 ? -18.882 9.761 35.546 1.00 95.81 246 ALA A C 1
ATOM 1854 O O . ALA A 1 246 ? -18.204 9.565 36.553 1.00 95.81 246 ALA A O 1
ATOM 1855 N N . GLY A 1 247 ? -18.392 9.559 34.321 1.00 96.31 247 GLY A N 1
ATOM 1856 C CA . GLY A 1 247 ? -17.008 9.194 34.039 1.00 96.31 247 GLY A CA 1
ATOM 1857 C C . GLY A 1 247 ? -16.762 8.974 32.549 1.00 96.31 247 GLY A C 1
ATOM 1858 O O . GLY A 1 247 ? -17.700 8.756 31.779 1.00 96.31 247 GLY A O 1
ATOM 1859 N N . VAL A 1 248 ? -15.490 9.038 32.151 1.00 97.38 248 VAL A N 1
ATOM 1860 C CA . VAL A 1 248 ? -15.042 8.820 30.770 1.00 97.38 248 VAL A CA 1
ATOM 1861 C C . VAL A 1 248 ? -13.886 7.824 30.771 1.00 97.38 248 VAL A C 1
ATOM 1863 O O . VAL A 1 248 ? -12.955 7.944 31.566 1.00 97.38 248 VAL A O 1
ATOM 1866 N N . MET A 1 249 ? -13.933 6.846 29.871 1.00 97.50 249 MET A N 1
ATOM 1867 C CA . MET A 1 249 ? -12.830 5.933 29.590 1.00 97.50 249 MET A CA 1
ATOM 1868 C C . MET A 1 249 ? -12.439 6.035 28.120 1.00 97.50 249 MET A C 1
ATOM 1870 O O . MET A 1 249 ? -13.211 5.691 27.222 1.00 97.50 249 MET A O 1
ATOM 1874 N N . GLU A 1 250 ? -11.219 6.509 27.892 1.00 96.75 250 GLU A N 1
ATOM 1875 C CA . GLU A 1 250 ? -10.678 6.737 26.558 1.00 96.75 250 GLU A CA 1
ATOM 1876 C C . GLU A 1 250 ? -9.711 5.624 26.158 1.00 96.75 250 GLU A C 1
ATOM 1878 O O . GLU A 1 250 ? -8.823 5.212 26.909 1.00 96.75 250 GLU A O 1
ATOM 1883 N N . PHE A 1 251 ? -9.883 5.157 24.932 1.00 95.19 251 PHE A N 1
ATOM 1884 C CA . PHE A 1 251 ? -9.041 4.193 24.256 1.00 95.19 251 PHE A CA 1
ATOM 1885 C C . PHE A 1 251 ? -8.447 4.822 22.996 1.00 95.19 251 PHE A C 1
ATOM 1887 O O . PHE A 1 251 ? -8.901 5.852 22.498 1.00 95.19 251 PHE A O 1
ATOM 1894 N N . ARG A 1 252 ? -7.414 4.179 22.450 1.00 90.06 252 ARG A N 1
ATOM 1895 C CA . ARG A 1 252 ? -6.781 4.619 21.199 1.00 90.06 252 ARG A CA 1
ATOM 1896 C C . ARG A 1 252 ? -7.770 4.503 20.030 1.00 90.06 252 ARG A C 1
ATOM 1898 O O . ARG A 1 252 ? -8.644 3.637 20.039 1.00 90.06 252 ARG A O 1
ATOM 1905 N N . ASP A 1 253 ? -7.616 5.336 19.001 1.00 85.44 253 ASP A N 1
ATOM 1906 C CA . ASP A 1 253 ? -8.421 5.195 17.780 1.00 85.44 253 ASP A CA 1
ATOM 1907 C C . ASP A 1 253 ? -8.236 3.790 17.187 1.00 85.44 253 ASP A C 1
ATOM 1909 O O . ASP A 1 253 ? -7.123 3.260 17.170 1.00 85.44 253 ASP A O 1
ATOM 1913 N N . HIS A 1 254 ? -9.333 3.179 16.740 1.00 85.06 254 HIS A N 1
ATOM 1914 C CA . HIS A 1 254 ? -9.371 1.788 16.270 1.00 85.06 254 HIS A CA 1
ATOM 1915 C C . HIS A 1 254 ? -8.967 0.719 17.316 1.00 85.06 254 HIS A C 1
ATOM 1917 O O . HIS A 1 254 ? -8.672 -0.417 16.941 1.00 85.06 254 HIS A O 1
ATOM 1923 N N . HIS A 1 255 ? -8.994 1.027 18.623 1.00 90.38 255 HIS A N 1
ATOM 1924 C CA . HIS A 1 255 ? -8.768 0.050 19.702 1.00 90.38 255 HIS A CA 1
ATOM 1925 C C . HIS A 1 255 ? -9.574 -1.247 19.525 1.00 90.38 255 HIS A C 1
ATOM 1927 O O . HIS A 1 255 ? -10.785 -1.217 19.289 1.00 90.38 255 HIS A O 1
ATOM 1933 N N . ALA A 1 256 ? -8.893 -2.384 19.650 1.00 89.75 256 ALA A N 1
ATOM 1934 C CA . ALA A 1 256 ? -9.485 -3.713 19.602 1.00 89.75 256 ALA A CA 1
ATOM 1935 C C . ALA A 1 256 ? -9.899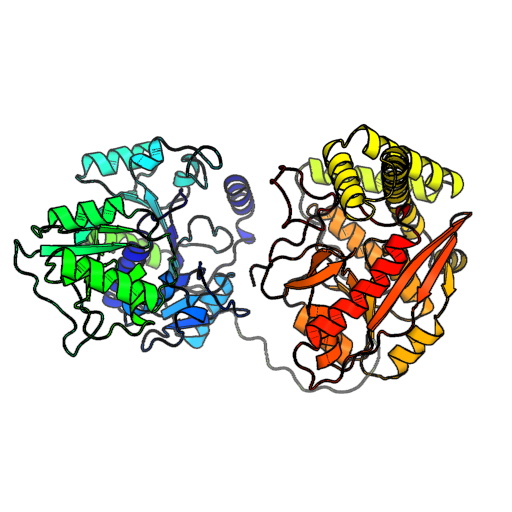 -4.141 21.014 1.00 89.75 256 ALA A C 1
ATOM 1937 O O . ALA A 1 256 ? -9.046 -4.543 21.798 1.00 89.75 256 ALA A O 1
ATOM 1938 N N . PHE A 1 257 ? -11.194 -4.052 21.319 1.00 91.75 257 PHE A N 1
ATOM 1939 C CA . PHE A 1 257 ? -11.721 -4.447 22.625 1.00 91.75 257 PHE A CA 1
ATOM 1940 C C . PHE A 1 257 ? -11.576 -5.954 22.864 1.00 91.75 257 PHE A C 1
ATOM 1942 O O . PHE A 1 257 ? -11.798 -6.765 21.959 1.00 91.75 257 PHE A O 1
ATOM 1949 N N . ASP A 1 258 ? -11.222 -6.318 24.095 1.00 92.81 258 ASP A N 1
ATOM 1950 C CA . ASP A 1 258 ? -11.167 -7.699 24.571 1.00 92.81 258 ASP A CA 1
ATOM 1951 C C . ASP A 1 258 ? -11.998 -7.907 25.856 1.00 92.81 258 ASP A C 1
ATOM 1953 O O . ASP A 1 258 ? -12.607 -6.983 26.397 1.00 92.81 258 ASP A O 1
ATOM 1957 N N . ARG A 1 259 ? -12.026 -9.141 26.380 1.00 92.94 259 ARG A N 1
ATOM 1958 C CA . ARG A 1 259 ? -12.772 -9.462 27.612 1.00 92.94 259 ARG A CA 1
ATOM 1959 C C . ARG A 1 259 ? -12.294 -8.674 28.840 1.00 92.94 259 ARG A C 1
ATOM 1961 O O . ARG A 1 259 ? -13.101 -8.386 29.722 1.00 92.94 259 ARG A O 1
ATOM 1968 N N . ARG A 1 260 ? -11.003 -8.331 28.924 1.00 94.25 260 ARG A N 1
ATOM 1969 C CA . ARG A 1 260 ? -10.450 -7.552 30.046 1.00 94.25 260 ARG A CA 1
ATOM 1970 C C . ARG A 1 260 ? -10.914 -6.105 29.965 1.00 94.25 260 ARG A C 1
ATOM 1972 O O . ARG A 1 260 ? -11.228 -5.511 30.995 1.00 94.25 260 ARG A O 1
ATOM 1979 N N . ASP A 1 261 ? -11.016 -5.563 28.756 1.00 96.00 261 ASP A N 1
ATOM 1980 C CA . ASP A 1 261 ? -11.582 -4.239 28.526 1.00 96.00 261 ASP A CA 1
ATOM 1981 C C . ASP A 1 261 ? -13.043 -4.170 28.956 1.00 96.00 261 ASP A C 1
ATOM 1983 O O . ASP A 1 261 ? -13.404 -3.252 29.690 1.00 96.00 261 ASP A O 1
ATOM 1987 N N . ILE A 1 262 ? -13.864 -5.160 28.586 1.00 96.00 262 ILE A N 1
ATOM 1988 C CA . ILE A 1 262 ? -15.272 -5.208 29.009 1.00 96.00 262 ILE A CA 1
ATOM 1989 C C . ILE A 1 262 ? -15.386 -5.274 30.537 1.00 96.00 262 ILE A C 1
ATOM 1991 O O . ILE A 1 262 ? -16.165 -4.522 31.129 1.00 96.00 262 ILE A O 1
ATOM 1995 N N . ALA A 1 263 ? -14.573 -6.102 31.201 1.00 94.62 263 ALA A N 1
ATOM 1996 C CA . ALA A 1 263 ? -14.549 -6.176 32.663 1.00 94.62 263 ALA A CA 1
ATOM 1997 C C . ALA A 1 263 ? -14.160 -4.831 33.306 1.00 94.62 263 ALA A C 1
ATOM 1999 O O . ALA A 1 263 ? -14.786 -4.395 34.274 1.00 94.62 263 ALA A O 1
ATOM 2000 N N . ARG A 1 264 ? -13.170 -4.135 32.734 1.00 96.50 264 ARG A N 1
ATOM 2001 C CA . ARG A 1 264 ? -12.713 -2.819 33.198 1.00 96.50 264 ARG A CA 1
ATOM 2002 C C . ARG A 1 264 ? -13.768 -1.729 32.996 1.00 96.50 264 ARG A C 1
ATOM 2004 O O . ARG A 1 264 ? -14.004 -0.953 33.919 1.00 96.50 264 ARG A O 1
ATOM 2011 N N . ILE A 1 265 ? -14.423 -1.693 31.834 1.00 96.75 265 ILE A N 1
ATOM 2012 C CA . ILE A 1 265 ? -15.544 -0.783 31.550 1.00 96.75 265 ILE A CA 1
ATOM 2013 C C . ILE A 1 265 ? -16.675 -1.030 32.552 1.00 96.75 265 ILE A C 1
ATOM 2015 O O . ILE A 1 265 ? -17.184 -0.088 33.153 1.00 96.75 265 ILE A O 1
ATOM 2019 N N . THR A 1 266 ? -17.020 -2.298 32.787 1.00 95.56 266 THR A N 1
ATOM 2020 C CA . THR A 1 266 ? -18.081 -2.692 33.723 1.00 95.56 266 THR A CA 1
ATOM 2021 C C . THR A 1 266 ? -17.774 -2.242 35.150 1.00 95.56 266 THR A C 1
ATOM 2023 O O . THR A 1 266 ? -18.631 -1.655 35.809 1.00 95.56 266 THR A O 1
ATOM 2026 N N . ALA A 1 267 ? -16.551 -2.481 35.632 1.00 95.94 267 ALA A N 1
ATOM 2027 C CA . ALA A 1 267 ? -16.132 -2.066 36.968 1.00 95.94 267 ALA A CA 1
ATOM 2028 C C . ALA A 1 267 ? -16.159 -0.537 37.130 1.00 95.94 267 ALA A C 1
ATOM 2030 O O . ALA A 1 267 ? -16.681 -0.038 38.126 1.00 95.94 267 ALA A O 1
ATOM 2031 N N . ALA A 1 268 ? -15.662 0.206 36.135 1.00 96.56 268 ALA A N 1
ATOM 2032 C CA . ALA A 1 268 ? -15.644 1.667 36.165 1.00 96.56 268 ALA A CA 1
ATOM 2033 C C . ALA A 1 268 ? -17.056 2.275 36.113 1.00 96.56 268 ALA A C 1
ATOM 2035 O O . ALA A 1 268 ? -17.366 3.170 36.896 1.00 96.56 268 ALA A O 1
ATOM 2036 N N . ALA A 1 269 ? -17.934 1.754 35.250 1.00 95.88 269 ALA A N 1
ATOM 2037 C CA . ALA A 1 269 ? -19.318 2.211 35.153 1.00 95.88 269 ALA A CA 1
ATOM 2038 C C . ALA A 1 269 ? -20.100 1.963 36.455 1.00 95.88 269 ALA A C 1
ATOM 2040 O O . ALA A 1 269 ? -20.837 2.839 36.907 1.00 95.88 269 ALA A O 1
ATOM 2041 N N . ARG A 1 270 ? -19.891 0.802 37.098 1.00 94.81 270 ARG A N 1
ATOM 2042 C CA . ARG A 1 270 ? -20.486 0.484 38.407 1.00 94.81 270 ARG A CA 1
ATOM 2043 C C . ARG A 1 270 ? -19.958 1.390 39.516 1.00 94.81 270 ARG A C 1
ATOM 2045 O O . ARG A 1 270 ? -20.754 1.902 40.291 1.00 94.81 270 ARG A O 1
ATOM 2052 N N . ALA A 1 271 ? -18.646 1.624 39.570 1.00 96.00 271 ALA A N 1
ATOM 2053 C CA . ALA A 1 271 ? -18.039 2.518 40.559 1.00 96.00 271 ALA A CA 1
ATOM 2054 C C . ALA A 1 271 ? -18.534 3.970 40.425 1.00 96.00 271 ALA A C 1
ATOM 2056 O O . ALA A 1 271 ? -18.663 4.672 41.422 1.00 96.00 271 ALA A O 1
ATOM 2057 N N . ALA A 1 272 ? -18.852 4.406 39.203 1.00 95.19 272 ALA A N 1
ATOM 2058 C CA . ALA A 1 272 ? -19.416 5.725 38.923 1.00 95.19 272 ALA A CA 1
ATOM 2059 C C . ALA A 1 272 ? -20.942 5.819 39.155 1.00 95.19 272 ALA A C 1
ATOM 2061 O O . ALA A 1 272 ? -21.532 6.889 38.948 1.00 95.19 272 ALA A O 1
ATOM 2062 N N . SER A 1 273 ? -21.588 4.714 39.553 1.00 94.25 273 SER A N 1
ATOM 2063 C CA . SER A 1 273 ? -23.048 4.575 39.650 1.00 94.25 273 SER A CA 1
ATOM 2064 C C . SER A 1 273 ? -23.760 5.011 38.365 1.00 94.25 273 SER A C 1
ATOM 2066 O O . SER A 1 273 ? -24.779 5.704 38.404 1.00 94.25 273 SER A O 1
ATOM 2068 N N . ALA A 1 274 ? -23.190 4.661 37.209 1.00 94.44 274 ALA A N 1
ATOM 2069 C CA . ALA A 1 274 ? -23.772 4.986 35.916 1.00 94.44 274 ALA A CA 1
ATOM 2070 C C . ALA A 1 274 ? -24.905 4.013 35.575 1.00 94.44 274 ALA A C 1
ATOM 2072 O O . ALA A 1 274 ? -24.743 2.795 35.645 1.00 94.44 274 ALA A O 1
ATOM 2073 N N . ALA A 1 275 ? -26.043 4.559 35.152 1.00 91.25 275 ALA A N 1
ATOM 2074 C CA . ALA A 1 275 ? -27.195 3.782 34.709 1.00 91.25 275 ALA A CA 1
ATOM 2075 C C . ALA A 1 275 ? -26.966 3.135 33.333 1.00 91.25 275 ALA A C 1
ATOM 2077 O O . ALA A 1 275 ? -27.570 2.111 33.013 1.00 91.25 275 ALA A O 1
ATOM 2078 N N . LEU A 1 276 ? -26.108 3.741 32.505 1.00 94.06 276 LEU A N 1
ATOM 2079 C CA . LEU A 1 276 ? -25.845 3.302 31.140 1.00 94.06 276 LEU A CA 1
ATOM 2080 C C . LEU A 1 276 ? -24.431 3.693 30.704 1.00 94.06 276 LEU A C 1
ATOM 2082 O O . LEU A 1 276 ? -23.968 4.802 30.976 1.00 94.06 276 LEU A O 1
ATOM 2086 N N . VAL A 1 277 ? -23.766 2.798 29.980 1.00 96.25 277 VAL A N 1
ATOM 2087 C CA . VAL A 1 277 ? -22.540 3.105 29.244 1.00 96.25 277 VAL A CA 1
ATOM 2088 C C . VAL A 1 277 ? -22.909 3.611 27.853 1.00 96.25 277 VAL A C 1
ATOM 2090 O O . VAL A 1 277 ? -23.631 2.941 27.118 1.00 96.25 277 VAL A O 1
ATOM 2093 N N . LEU A 1 278 ? -22.406 4.782 27.476 1.00 96.06 278 LEU A N 1
ATOM 2094 C CA . LEU A 1 278 ? -22.582 5.371 26.154 1.00 96.06 278 LEU A CA 1
ATOM 2095 C C . LEU A 1 278 ? -21.286 5.298 25.356 1.00 96.06 278 LEU A C 1
ATOM 2097 O O . LEU A 1 278 ? -20.208 5.614 25.855 1.00 96.06 278 LEU A O 1
ATOM 2101 N N . THR A 1 279 ? -21.396 4.911 24.092 1.00 96.06 279 THR A N 1
ATOM 2102 C CA . THR A 1 279 ? -20.259 4.843 23.173 1.00 96.06 279 THR A CA 1
ATOM 2103 C C . THR A 1 279 ? -20.632 5.339 21.778 1.00 96.06 279 THR A C 1
ATOM 2105 O O . THR A 1 279 ? -21.796 5.623 21.489 1.00 96.06 279 THR A O 1
ATOM 2108 N N . THR A 1 280 ? -19.648 5.477 20.895 1.00 93.19 280 THR A N 1
ATOM 2109 C CA . THR A 1 280 ? -19.876 5.916 19.513 1.00 93.19 280 THR A CA 1
ATOM 2110 C C . THR A 1 280 ? -20.382 4.760 18.648 1.00 93.19 280 THR A C 1
ATOM 2112 O O . THR A 1 280 ? -20.097 3.597 18.929 1.00 93.19 280 THR A O 1
ATOM 2115 N N . GLU A 1 281 ? -21.077 5.039 17.541 1.00 90.25 281 GLU A N 1
ATOM 2116 C CA . GLU A 1 281 ? -21.434 3.989 16.568 1.00 90.25 281 GLU A CA 1
ATOM 2117 C C . GLU A 1 281 ? -20.195 3.270 15.996 1.00 90.25 281 GLU A C 1
ATOM 2119 O O . GLU A 1 281 ? -20.243 2.064 15.751 1.00 90.25 281 GLU A O 1
ATOM 2124 N N . LYS A 1 282 ? -19.062 3.976 15.850 1.00 88.88 282 LYS A N 1
ATOM 2125 C CA . LYS A 1 282 ? -17.793 3.401 15.367 1.00 88.88 282 LYS A CA 1
ATOM 2126 C C . LYS A 1 282 ? -17.201 2.404 16.368 1.00 88.88 282 LYS A C 1
ATOM 2128 O O . LYS A 1 282 ? -16.688 1.357 15.975 1.00 88.88 282 LYS A O 1
ATOM 2133 N N . ASP A 1 283 ? -17.236 2.725 17.659 1.00 92.56 283 ASP A N 1
ATOM 2134 C CA . ASP A 1 283 ? -16.780 1.826 18.727 1.00 92.56 283 ASP A CA 1
ATOM 2135 C C . ASP A 1 283 ? -17.754 0.663 18.930 1.00 92.56 283 ASP A C 1
ATOM 2137 O O . ASP A 1 283 ? -17.326 -0.473 19.136 1.00 92.56 283 ASP A O 1
ATOM 2141 N N . ALA A 1 284 ? -19.056 0.917 18.785 1.00 92.12 284 ALA A N 1
ATOM 2142 C CA . ALA A 1 284 ? -20.097 -0.088 18.950 1.00 92.12 284 ALA A CA 1
ATOM 2143 C C . ALA A 1 284 ? -19.918 -1.282 18.010 1.00 92.12 284 ALA A C 1
ATOM 2145 O O . ALA A 1 284 ? -20.056 -2.420 18.442 1.00 92.12 284 ALA A O 1
ATOM 2146 N N . VAL A 1 285 ? -19.522 -1.052 16.752 1.00 90.31 285 VAL A N 1
ATOM 2147 C CA . VAL A 1 285 ? -19.230 -2.141 15.805 1.00 90.31 285 VAL A CA 1
ATOM 2148 C C . VAL A 1 285 ? -18.160 -3.103 16.338 1.00 90.31 285 VAL A C 1
ATOM 2150 O O . VAL A 1 285 ? -18.262 -4.309 16.112 1.00 90.31 285 VAL A O 1
ATOM 2153 N N . ARG A 1 286 ? -17.158 -2.589 17.062 1.00 91.38 286 ARG A N 1
ATOM 2154 C CA . ARG A 1 286 ? -16.091 -3.393 17.674 1.00 91.38 286 ARG A CA 1
ATOM 2155 C C . ARG A 1 286 ? -16.543 -4.039 18.982 1.00 91.38 286 ARG A C 1
ATOM 2157 O O . ARG A 1 286 ? -16.251 -5.207 19.198 1.00 91.38 286 ARG A O 1
ATOM 2164 N N . LEU A 1 287 ? -17.291 -3.313 19.809 1.00 91.88 287 LEU A N 1
ATOM 2165 C CA . LEU A 1 287 ? -17.823 -3.812 21.081 1.00 91.88 287 LEU A CA 1
ATOM 2166 C C . LEU A 1 287 ? -18.848 -4.938 20.892 1.00 91.88 287 LEU A C 1
ATOM 2168 O O . LEU A 1 287 ? -18.826 -5.900 21.648 1.00 91.88 287 LEU A O 1
ATOM 2172 N N . THR A 1 288 ? -19.690 -4.889 19.854 1.00 88.62 288 THR A N 1
ATOM 2173 C CA . THR A 1 288 ? -20.638 -5.975 19.530 1.00 88.62 288 THR A CA 1
ATOM 2174 C C . THR A 1 288 ? -19.936 -7.280 19.128 1.00 88.62 288 THR A C 1
ATOM 2176 O O . THR A 1 288 ? -20.566 -8.331 19.117 1.00 88.62 288 THR A O 1
ATOM 2179 N N . ALA A 1 289 ? -18.642 -7.248 18.785 1.00 86.00 289 ALA A N 1
ATOM 2180 C CA . ALA A 1 289 ? -17.866 -8.465 18.535 1.00 86.00 289 ALA A CA 1
ATOM 2181 C C . ALA A 1 289 ? -17.370 -9.139 19.833 1.00 86.00 289 ALA A C 1
ATOM 2183 O O . ALA A 1 289 ? -16.808 -10.234 19.775 1.00 86.00 289 ALA A O 1
ATOM 2184 N N . CYS A 1 290 ? -17.549 -8.494 20.989 1.00 88.69 290 CYS A N 1
ATOM 2185 C CA . CYS A 1 290 ? -17.183 -9.014 22.301 1.00 88.69 290 CYS A CA 1
ATOM 2186 C C . CYS A 1 290 ? -18.400 -9.601 23.028 1.00 88.69 290 CYS A C 1
ATOM 2188 O O . CYS A 1 290 ? -19.544 -9.241 22.760 1.00 88.69 290 CYS A O 1
ATOM 2190 N N . ASP A 1 291 ? -18.133 -10.464 24.006 1.00 89.12 291 ASP A N 1
ATOM 2191 C CA . ASP A 1 291 ? -19.135 -10.854 24.996 1.00 89.12 291 ASP A CA 1
ATOM 2192 C C . ASP A 1 291 ? -19.322 -9.705 25.997 1.00 89.12 291 ASP A C 1
ATOM 2194 O O . ASP A 1 291 ? -18.412 -9.394 26.772 1.00 89.12 291 ASP A O 1
ATOM 2198 N N . LEU A 1 292 ? -20.471 -9.033 25.913 1.00 89.56 292 LEU A N 1
ATOM 2199 C CA . LEU A 1 292 ? -20.807 -7.869 26.734 1.00 89.56 292 LEU A CA 1
ATOM 2200 C C . LEU A 1 292 ? -21.442 -8.256 28.082 1.00 89.56 292 LEU A C 1
ATOM 2202 O O . LEU A 1 292 ? -21.533 -7.398 28.962 1.00 89.56 292 LEU A O 1
ATOM 2206 N N . GLY A 1 293 ? -21.865 -9.515 28.261 1.00 85.62 293 GLY A N 1
ATOM 2207 C CA . GLY A 1 293 ? -22.639 -9.948 29.428 1.00 85.62 293 GLY A CA 1
ATOM 2208 C C . GLY A 1 293 ? -23.840 -9.033 29.712 1.00 85.62 293 GLY A C 1
ATOM 2209 O O . GLY A 1 293 ? -24.528 -8.586 28.796 1.00 85.62 293 GLY A O 1
ATOM 2210 N N . ASP A 1 294 ? -24.046 -8.703 30.989 1.00 85.06 294 ASP A N 1
ATOM 2211 C CA . ASP A 1 294 ? -25.136 -7.829 31.454 1.00 85.06 294 ASP A CA 1
ATOM 2212 C C . ASP A 1 294 ? -24.785 -6.331 31.444 1.00 85.06 294 ASP A C 1
ATOM 2214 O O . ASP A 1 294 ? -25.468 -5.529 32.083 1.00 85.06 294 ASP A O 1
ATOM 2218 N N . LEU A 1 295 ? -23.694 -5.920 30.787 1.00 87.81 295 LEU A N 1
ATOM 2219 C CA . LEU A 1 295 ? -23.288 -4.516 30.748 1.00 87.81 295 LEU A CA 1
ATOM 2220 C C . LEU A 1 295 ? -24.365 -3.678 30.030 1.00 87.81 295 LEU A C 1
ATOM 2222 O O . LEU A 1 295 ? -24.567 -3.859 28.826 1.00 87.81 295 LEU A O 1
ATOM 2226 N N . PRO A 1 296 ? -25.039 -2.721 30.706 1.00 90.94 296 PRO A N 1
ATOM 2227 C CA . PRO A 1 296 ? -25.972 -1.830 30.032 1.00 90.94 296 PRO A CA 1
ATOM 2228 C C . PRO A 1 296 ? -25.170 -0.848 29.178 1.00 90.94 296 PRO A C 1
ATOM 2230 O O . PRO A 1 296 ? -24.660 0.152 29.679 1.00 90.94 296 PRO A O 1
ATOM 2233 N N . ILE A 1 297 ? -25.042 -1.141 27.885 1.00 93.62 297 ILE A N 1
ATOM 2234 C CA . ILE A 1 297 ? -24.286 -0.321 26.937 1.00 93.62 297 ILE A CA 1
ATOM 2235 C C . ILE A 1 297 ? -25.115 0.019 25.698 1.00 93.62 297 ILE A C 1
ATOM 2237 O O . ILE A 1 297 ? -25.804 -0.829 25.121 1.00 93.62 297 ILE A O 1
ATOM 2241 N N . ALA A 1 298 ? -25.039 1.285 25.293 1.00 94.12 298 ALA A N 1
ATOM 2242 C CA . ALA A 1 298 ? -25.707 1.822 24.121 1.00 94.12 298 ALA A CA 1
ATOM 2243 C C . ALA A 1 298 ? -24.758 2.677 23.271 1.00 94.12 298 ALA A C 1
ATOM 2245 O O . ALA A 1 298 ? -23.885 3.382 23.779 1.00 94.12 298 ALA A O 1
ATOM 2246 N N . SER A 1 299 ? -24.947 2.628 21.958 1.00 93.81 299 SER A N 1
ATOM 2247 C CA . SER A 1 299 ? -24.301 3.516 21.008 1.00 93.81 299 SER A CA 1
ATOM 2248 C C . SER A 1 299 ? -25.166 4.746 20.807 1.00 93.81 299 SER A C 1
ATOM 2250 O O . SER A 1 299 ? -26.395 4.672 20.816 1.00 93.81 299 SER A O 1
ATOM 2252 N N . VAL A 1 300 ? -24.529 5.892 20.627 1.00 92.00 300 VAL A N 1
ATOM 2253 C CA . VAL A 1 300 ? -25.227 7.151 20.394 1.00 92.00 300 VAL A CA 1
ATOM 2254 C C . VAL A 1 300 ? -25.059 7.534 18.925 1.00 92.00 300 VAL A C 1
ATOM 2256 O O . VAL A 1 300 ? -23.936 7.844 18.511 1.00 92.00 300 VAL A O 1
ATOM 2259 N N . PRO A 1 301 ? -26.133 7.478 18.116 1.00 88.50 301 PRO A N 1
ATOM 2260 C CA . PRO A 1 301 ? -26.044 7.791 16.702 1.00 88.50 301 PRO A CA 1
ATOM 2261 C C . PRO A 1 301 ? -25.875 9.288 16.468 1.00 88.50 301 PRO A C 1
ATOM 2263 O O . PRO A 1 301 ? -26.502 10.111 17.137 1.00 88.50 301 PRO A O 1
ATOM 2266 N N . LEU A 1 302 ? -25.059 9.640 15.474 1.00 86.75 302 LEU A N 1
ATOM 2267 C CA . LEU A 1 302 ? -24.901 11.024 15.033 1.00 86.75 302 LEU A CA 1
ATOM 2268 C C . LEU A 1 302 ? -25.729 11.255 13.769 1.00 86.75 302 LEU A C 1
ATOM 2270 O O . LEU A 1 302 ? -25.346 10.852 12.667 1.00 86.75 302 LEU A O 1
ATOM 2274 N N . ASN A 1 303 ? -26.863 11.932 13.919 1.00 86.81 303 ASN A N 1
ATOM 2275 C CA . ASN A 1 303 ? -27.717 12.283 12.796 1.00 86.81 303 ASN A CA 1
ATOM 2276 C C . ASN A 1 303 ? -27.167 13.527 12.108 1.00 86.81 303 ASN A C 1
ATOM 2278 O O . ASN A 1 303 ? -27.031 14.588 12.717 1.00 86.81 303 ASN A O 1
ATOM 2282 N N . VAL A 1 304 ? -26.855 13.384 10.823 1.00 89.69 304 VAL A N 1
ATOM 2283 C CA . VAL A 1 304 ? -26.403 14.485 9.978 1.00 89.69 304 VAL A CA 1
ATOM 2284 C C . VAL A 1 304 ? -27.542 14.972 9.095 1.00 89.69 304 VAL A C 1
ATOM 2286 O O . VAL A 1 304 ? -28.249 14.157 8.499 1.00 89.69 304 VAL A O 1
ATOM 2289 N N . GLY A 1 305 ? -27.675 16.292 8.996 1.00 91.12 305 GLY A N 1
ATOM 2290 C CA . GLY A 1 305 ? -28.480 16.989 7.999 1.00 91.12 305 GLY A CA 1
ATOM 2291 C C . GLY A 1 305 ? -27.615 17.903 7.131 1.00 91.12 305 GLY A C 1
ATOM 2292 O O . GLY A 1 305 ? -26.485 18.243 7.492 1.00 91.12 305 GLY A O 1
ATOM 2293 N N . ILE A 1 306 ? -28.142 18.285 5.969 1.00 93.75 306 ILE A N 1
ATOM 2294 C CA . ILE A 1 306 ? -27.532 19.278 5.082 1.00 93.75 306 ILE A CA 1
ATOM 2295 C C . ILE A 1 306 ? -28.581 20.345 4.789 1.00 93.75 306 ILE A C 1
ATOM 2297 O O . ILE A 1 306 ? -29.700 20.019 4.397 1.00 93.75 306 ILE A O 1
ATOM 2301 N N . GLU A 1 307 ? -28.227 21.608 4.996 1.00 91.69 307 GLU A N 1
ATOM 2302 C CA . GLU A 1 307 ? -29.140 22.739 4.882 1.00 91.69 307 GLU A CA 1
ATOM 2303 C C . GLU A 1 307 ? -28.687 23.752 3.816 1.00 91.69 307 GLU A C 1
ATOM 2305 O O . GLU A 1 307 ? -27.481 24.002 3.684 1.00 91.69 307 GLU A O 1
ATOM 2310 N N . PRO A 1 308 ? -29.644 24.352 3.076 1.00 92.25 308 PRO A N 1
ATOM 2311 C CA . PRO A 1 308 ? -31.080 24.036 3.084 1.00 92.25 308 PRO A CA 1
ATOM 2312 C C . PRO A 1 308 ? -31.367 22.679 2.415 1.00 92.25 308 PRO A C 1
ATOM 2314 O O . PRO A 1 308 ? -30.867 22.406 1.325 1.00 92.25 308 PRO A O 1
ATOM 2317 N N . ALA A 1 309 ? -32.195 21.839 3.047 1.00 89.81 309 ALA A N 1
ATOM 2318 C CA . ALA A 1 309 ? -32.385 20.444 2.629 1.00 89.81 309 ALA A CA 1
ATOM 2319 C C . ALA A 1 309 ? -32.889 20.311 1.182 1.00 89.81 309 ALA A C 1
ATOM 2321 O O . ALA A 1 309 ? -32.288 19.594 0.382 1.00 89.81 309 ALA A O 1
ATOM 2322 N N . ASN A 1 310 ? -33.941 21.054 0.820 1.00 90.69 310 ASN A N 1
ATOM 2323 C CA . ASN A 1 310 ? -34.492 21.033 -0.540 1.00 90.69 310 ASN A CA 1
ATOM 2324 C C . ASN A 1 310 ? -33.495 21.588 -1.564 1.00 90.69 310 ASN A C 1
ATOM 2326 O O . ASN A 1 310 ? -33.290 20.978 -2.608 1.00 90.69 310 ASN A O 1
ATOM 2330 N N . GLY A 1 311 ? -32.814 22.692 -1.234 1.00 93.88 311 GLY A N 1
ATOM 2331 C CA . GLY A 1 311 ? -31.822 23.297 -2.124 1.00 93.88 311 GLY A CA 1
ATOM 2332 C C . GLY A 1 311 ? -30.637 22.370 -2.398 1.00 93.88 311 GLY A C 1
ATOM 2333 O O . GLY A 1 311 ? -30.197 22.249 -3.539 1.00 93.88 311 GLY A O 1
ATOM 2334 N N . PHE A 1 312 ? -30.150 21.658 -1.377 1.00 95.44 312 PHE A N 1
ATOM 2335 C CA . PHE A 1 312 ? -29.111 20.645 -1.554 1.00 95.44 312 PHE A CA 1
ATOM 2336 C C . PHE A 1 312 ? -29.595 19.469 -2.409 1.00 95.44 312 PHE A C 1
ATOM 2338 O O . PHE A 1 312 ? -28.890 19.026 -3.318 1.00 95.44 312 PHE A O 1
ATOM 2345 N N . HIS A 1 313 ? -30.801 18.975 -2.129 1.00 93.56 313 HIS A N 1
ATOM 2346 C CA . HIS A 1 313 ? -31.390 17.845 -2.834 1.00 93.56 313 HIS A CA 1
ATOM 2347 C C . HIS A 1 313 ? -31.555 18.132 -4.335 1.00 93.56 313 HIS A C 1
ATOM 2349 O O . HIS A 1 313 ? -31.069 17.363 -5.169 1.00 93.56 313 HIS A O 1
ATOM 2355 N N . GLU A 1 314 ? -32.173 19.260 -4.686 1.00 93.12 314 GLU A N 1
ATOM 2356 C CA . GLU A 1 314 ? -32.356 19.681 -6.077 1.00 93.12 314 GLU A CA 1
ATOM 2357 C C . GLU A 1 314 ? -31.016 19.869 -6.789 1.00 93.12 314 GLU A C 1
ATOM 2359 O O . GLU A 1 314 ? -30.830 19.375 -7.905 1.00 93.12 314 GLU A O 1
ATOM 2364 N N . TRP A 1 315 ? -30.053 20.515 -6.124 1.00 95.75 315 TRP A N 1
ATOM 2365 C CA . TRP A 1 315 ? -28.714 20.725 -6.664 1.00 95.75 315 TRP A CA 1
ATOM 2366 C C . TRP A 1 315 ? -27.999 19.401 -6.971 1.00 95.75 315 TRP A C 1
ATOM 2368 O O . TRP A 1 315 ? -27.449 19.232 -8.065 1.00 95.75 315 TRP A O 1
ATOM 2378 N N . LEU A 1 316 ? -28.040 18.438 -6.043 1.00 94.94 316 LEU A N 1
ATOM 2379 C CA . LEU A 1 316 ? -27.383 17.142 -6.211 1.00 94.94 316 LEU A CA 1
ATOM 2380 C C . LEU A 1 316 ? -28.013 16.350 -7.362 1.00 94.94 316 LEU A C 1
ATOM 2382 O O . LEU A 1 316 ? -27.297 15.858 -8.237 1.00 94.94 316 LEU A O 1
ATOM 2386 N N . LEU A 1 317 ? -29.346 16.255 -7.403 1.00 92.19 317 LEU A N 1
ATOM 2387 C CA . LEU A 1 317 ? -30.041 15.528 -8.467 1.00 92.19 317 LEU A CA 1
ATOM 2388 C C . LEU A 1 317 ? -29.847 16.178 -9.839 1.00 92.19 317 LEU A C 1
ATOM 2390 O O . LEU A 1 317 ? -29.664 15.465 -10.826 1.00 92.19 317 LEU A O 1
ATOM 2394 N N . ALA A 1 318 ? -29.845 17.511 -9.920 1.00 92.00 318 ALA A N 1
ATOM 2395 C CA . ALA A 1 318 ? -29.579 18.222 -11.168 1.00 92.00 318 ALA A CA 1
ATOM 2396 C C . ALA A 1 318 ? -28.184 17.885 -11.720 1.00 92.00 318 ALA A C 1
ATOM 2398 O O . ALA A 1 318 ? -28.042 17.586 -12.908 1.00 92.00 318 ALA A O 1
ATOM 2399 N N . ARG A 1 319 ? -27.159 17.848 -10.856 1.00 91.62 319 ARG A N 1
ATOM 2400 C CA . ARG A 1 319 ? -25.790 17.471 -11.244 1.00 91.62 319 ARG A CA 1
ATOM 2401 C C . ARG A 1 319 ? -25.678 16.023 -11.717 1.00 91.62 319 ARG A C 1
ATOM 2403 O O . ARG A 1 319 ? -24.992 15.766 -12.708 1.00 91.62 319 ARG A O 1
ATOM 2410 N N . LEU A 1 320 ? -26.375 15.100 -11.052 1.00 89.88 320 LEU A N 1
ATOM 2411 C CA . LEU A 1 320 ? -26.408 13.687 -11.436 1.00 89.88 320 LEU A CA 1
ATOM 2412 C C . LEU A 1 320 ? -27.131 13.463 -12.773 1.00 89.88 320 LEU A C 1
ATOM 2414 O O . LEU A 1 320 ? -26.680 12.658 -13.585 1.00 89.88 320 LEU A O 1
ATOM 2418 N N . ARG A 1 321 ? -28.209 14.210 -13.048 1.00 85.00 321 ARG A N 1
ATOM 2419 C CA . ARG A 1 321 ? -28.944 14.147 -14.326 1.00 85.00 321 ARG A CA 1
ATOM 2420 C C . ARG A 1 321 ? -28.164 14.741 -15.498 1.00 85.00 321 ARG A C 1
ATOM 2422 O O . ARG A 1 321 ? -28.295 14.248 -16.613 1.00 85.00 321 ARG A O 1
ATOM 2429 N N . ALA A 1 322 ? -27.341 15.763 -15.254 1.00 77.75 322 ALA A N 1
ATOM 2430 C CA . ALA A 1 322 ? -26.505 16.390 -16.280 1.00 77.75 322 ALA A CA 1
ATOM 2431 C C . ALA A 1 322 ? -25.392 15.466 -16.825 1.00 77.75 322 ALA A C 1
ATOM 2433 O O . ALA A 1 322 ? -24.830 15.748 -17.881 1.00 77.75 322 ALA A O 1
ATOM 2434 N N . HIS A 1 323 ? -25.096 14.355 -16.141 1.00 65.44 323 HIS A N 1
ATOM 2435 C CA . HIS A 1 323 ? -24.090 13.366 -16.539 1.00 65.44 323 HIS A CA 1
ATOM 2436 C C . HIS A 1 323 ? -24.720 11.966 -16.670 1.00 65.44 323 HIS A C 1
ATOM 2438 O O . HIS A 1 323 ? -24.434 11.083 -15.856 1.00 65.44 323 HIS A O 1
ATOM 2444 N N . PRO A 1 324 ? -25.599 11.731 -17.667 1.00 54.84 324 PRO A N 1
ATOM 2445 C CA . PRO A 1 324 ? -26.290 10.456 -17.803 1.00 54.84 324 PRO A CA 1
ATOM 2446 C C . PRO A 1 324 ? -25.308 9.303 -18.048 1.00 54.84 324 PRO A C 1
ATOM 2448 O O . PRO A 1 324 ? -24.229 9.470 -18.625 1.00 54.84 324 PRO A O 1
ATOM 2451 N N . ALA A 1 325 ? -25.709 8.114 -17.592 1.00 55.72 325 ALA A N 1
ATOM 2452 C CA . ALA A 1 325 ? -24.925 6.893 -17.702 1.00 55.72 325 ALA A CA 1
ATOM 2453 C C . ALA A 1 325 ? -24.428 6.672 -19.141 1.00 55.72 325 ALA A C 1
ATOM 2455 O O . ALA A 1 325 ? -25.213 6.693 -20.089 1.00 55.72 325 ALA A O 1
ATOM 2456 N N . SER A 1 326 ? -23.124 6.441 -19.310 1.00 48.78 326 SER A N 1
ATOM 2457 C CA . SER A 1 326 ? -22.578 6.072 -20.619 1.00 48.78 326 SER A CA 1
ATOM 2458 C C . SER A 1 326 ? -23.103 4.684 -21.012 1.00 48.78 326 SER A C 1
ATOM 2460 O O . SER A 1 326 ? -23.182 3.811 -20.139 1.00 48.78 326 SER A O 1
ATOM 2462 N N . PRO A 1 327 ? -23.462 4.438 -22.287 1.00 37.88 327 PRO A N 1
ATOM 2463 C CA . PRO A 1 327 ? -23.956 3.131 -22.697 1.00 37.88 327 PRO A CA 1
ATOM 2464 C C . PRO A 1 327 ? -22.910 2.051 -22.372 1.00 37.88 327 PRO A C 1
ATOM 2466 O O . PRO A 1 327 ? -21.705 2.296 -22.512 1.00 37.88 327 PRO A O 1
ATOM 2469 N N . PRO A 1 328 ? -23.330 0.864 -21.898 1.00 37.81 328 PRO A N 1
ATOM 2470 C CA . PRO A 1 328 ? -22.398 -0.211 -21.602 1.00 37.81 328 PRO A CA 1
ATOM 2471 C C . PRO A 1 328 ? -21.642 -0.582 -22.880 1.00 37.81 328 PRO A C 1
ATOM 2473 O O . PRO A 1 328 ? -22.251 -0.859 -23.909 1.00 37.81 328 PRO A O 1
ATOM 2476 N N . ALA A 1 329 ? -20.309 -0.586 -22.814 1.00 37.66 329 ALA A N 1
ATOM 2477 C CA . ALA A 1 329 ? -19.478 -1.095 -23.898 1.00 37.66 329 ALA A CA 1
ATOM 2478 C C . ALA A 1 329 ? -19.923 -2.525 -24.250 1.00 37.66 329 ALA A C 1
ATOM 2480 O O . ALA A 1 329 ? -20.011 -3.375 -23.355 1.00 37.66 329 ALA A O 1
ATOM 2481 N N . SER A 1 330 ? -20.218 -2.758 -25.532 1.00 28.23 330 SER A N 1
ATOM 2482 C CA . SER A 1 330 ? -20.695 -4.031 -26.072 1.00 28.23 330 SER A CA 1
ATOM 2483 C C . SER A 1 330 ? -19.834 -5.209 -25.597 1.00 28.23 330 SER A C 1
ATOM 2485 O O . SER A 1 330 ? -18.610 -5.066 -25.481 1.00 28.23 330 SER A O 1
ATOM 2487 N N . PRO A 1 331 ? -20.431 -6.380 -25.311 1.00 29.08 331 PRO A N 1
ATOM 2488 C CA . PRO A 1 331 ? -19.657 -7.557 -24.947 1.00 29.08 331 PRO A CA 1
ATOM 2489 C C . PRO A 1 331 ? -18.771 -7.979 -26.133 1.00 29.08 331 PRO A C 1
ATOM 2491 O O . PRO A 1 331 ? -19.213 -7.882 -27.281 1.00 29.08 331 PRO A O 1
ATOM 2494 N N . PRO A 1 332 ? -17.528 -8.438 -25.900 1.00 32.84 332 PRO A N 1
ATOM 2495 C CA . PRO A 1 332 ? -16.734 -9.025 -26.967 1.00 32.84 332 PRO A CA 1
ATOM 2496 C C . PRO A 1 332 ? -17.437 -10.291 -27.469 1.00 32.84 332 PRO A C 1
ATOM 2498 O O . PRO A 1 332 ? -17.915 -11.100 -26.671 1.00 32.84 332 PRO A O 1
ATOM 2501 N N . ALA A 1 333 ? -17.519 -10.422 -28.793 1.00 29.27 333 ALA A N 1
ATOM 2502 C CA . ALA A 1 333 ? -18.108 -11.567 -29.468 1.00 29.27 333 ALA A CA 1
ATOM 2503 C C . ALA A 1 333 ? -17.469 -12.886 -29.000 1.00 29.27 333 ALA A C 1
ATOM 2505 O O . ALA A 1 333 ? -16.274 -12.962 -28.713 1.00 29.27 333 ALA A O 1
ATOM 2506 N N . SER A 1 334 ? -18.309 -13.914 -28.924 1.00 29.08 334 SER A N 1
ATOM 2507 C CA . SER A 1 334 ? -17.991 -15.303 -28.602 1.00 29.08 334 SER A CA 1
ATOM 2508 C C . SER A 1 334 ? -16.756 -15.827 -29.344 1.00 29.08 334 SER A C 1
ATOM 2510 O O . SER A 1 334 ? -16.689 -15.769 -30.571 1.00 29.08 334 SER A O 1
ATOM 2512 N N . HIS A 1 335 ? -15.812 -16.397 -28.593 1.00 28.34 335 HIS A N 1
ATOM 2513 C CA . HIS A 1 335 ? -14.728 -17.223 -29.125 1.00 28.34 335 HIS A CA 1
ATOM 2514 C C . HIS A 1 335 ? -15.281 -18.459 -29.856 1.00 28.34 335 HIS A C 1
ATOM 2516 O O . HIS A 1 335 ? -16.128 -19.146 -29.282 1.00 28.34 335 HIS A O 1
ATOM 2522 N N . PRO A 1 336 ? -14.754 -18.832 -31.037 1.00 27.55 336 PRO A N 1
ATOM 2523 C CA . PRO A 1 336 ? -14.784 -20.214 -31.482 1.00 27.55 336 PRO A CA 1
ATOM 2524 C C . PRO A 1 336 ? -13.604 -21.000 -30.876 1.00 27.55 336 PRO A C 1
ATOM 2526 O O . PRO A 1 336 ? -12.544 -20.446 -30.574 1.00 27.55 336 PRO A O 1
ATOM 2529 N N . ALA A 1 337 ? -13.834 -22.297 -30.669 1.00 24.58 337 ALA A N 1
ATOM 2530 C CA . ALA A 1 337 ? -12.902 -23.288 -30.128 1.00 24.58 337 ALA A CA 1
ATOM 2531 C C . ALA A 1 337 ? -11.667 -23.521 -31.041 1.00 24.58 337 ALA A C 1
ATOM 2533 O O . ALA A 1 337 ? -11.692 -23.143 -32.215 1.00 24.58 337 ALA A O 1
ATOM 2534 N N . PRO A 1 338 ? -10.574 -24.123 -30.524 1.00 33.28 338 PRO A N 1
ATOM 2535 C CA . PRO A 1 338 ? -9.259 -24.067 -31.150 1.00 33.28 338 PRO A CA 1
ATOM 2536 C C . PRO A 1 338 ? -9.091 -25.140 -32.231 1.00 33.28 338 PRO A C 1
ATOM 2538 O O . PRO A 1 338 ? -9.394 -26.310 -32.009 1.00 33.28 338 PRO A O 1
ATOM 2541 N N . SER A 1 339 ? -8.527 -24.758 -33.377 1.00 24.39 339 SER A N 1
ATOM 2542 C CA . SER A 1 339 ? -7.971 -25.702 -34.347 1.00 24.39 339 SER A CA 1
ATOM 2543 C C . SER A 1 339 ? -6.558 -25.287 -34.765 1.00 24.39 339 SER A C 1
ATOM 2545 O O . SER A 1 339 ? -6.299 -24.150 -35.143 1.00 24.39 339 SER A O 1
ATOM 2547 N N . THR A 1 340 ? -5.664 -26.268 -34.621 1.00 24.88 340 THR A N 1
ATOM 2548 C CA . THR A 1 340 ? -4.456 -26.562 -35.410 1.00 24.88 340 THR A CA 1
ATOM 2549 C C . THR A 1 340 ? -3.375 -25.492 -35.610 1.00 24.88 340 THR A C 1
ATOM 2551 O O . THR A 1 340 ? -3.520 -24.516 -36.338 1.00 24.88 340 THR A O 1
ATOM 2554 N N . LEU A 1 341 ? -2.214 -25.818 -35.031 1.00 34.44 341 LEU A N 1
ATOM 2555 C CA . LEU A 1 341 ? -0.856 -25.389 -35.368 1.00 34.44 341 LEU A CA 1
ATOM 2556 C C . LEU A 1 341 ? -0.623 -25.140 -36.870 1.00 34.44 341 LEU A C 1
ATOM 2558 O O . LEU A 1 341 ? -0.610 -26.092 -37.648 1.00 34.44 341 LEU A O 1
ATOM 2562 N N . HIS A 1 342 ? -0.270 -23.906 -37.237 1.00 25.58 342 HIS A N 1
ATOM 2563 C CA . HIS A 1 342 ? 0.831 -23.628 -38.169 1.00 25.58 342 HIS A CA 1
ATOM 2564 C C . HIS A 1 342 ? 1.315 -22.180 -38.034 1.00 25.58 342 HIS A C 1
ATOM 2566 O O . HIS A 1 342 ? 0.547 -21.268 -37.739 1.00 25.58 342 HIS A O 1
ATOM 2572 N N . GLY A 1 343 ? 2.629 -22.002 -38.168 1.00 36.44 343 GLY A N 1
ATOM 2573 C CA . GLY A 1 343 ? 3.335 -20.783 -37.803 1.00 36.44 343 GLY A CA 1
ATOM 2574 C C . GLY A 1 343 ? 2.970 -19.563 -38.643 1.00 36.44 343 GLY A C 1
ATOM 2575 O O . GLY A 1 343 ? 2.965 -19.605 -39.868 1.00 36.44 343 GLY A O 1
ATOM 2576 N N . THR A 1 344 ? 2.800 -18.432 -37.962 1.00 26.08 344 THR A N 1
ATOM 2577 C CA . THR A 1 344 ? 2.890 -17.100 -38.561 1.00 26.08 344 THR A CA 1
ATOM 2578 C C . THR A 1 344 ? 3.578 -16.156 -37.585 1.00 26.08 344 THR A C 1
ATOM 2580 O O . THR A 1 344 ? 3.211 -16.063 -36.415 1.00 26.08 344 THR A O 1
ATOM 2583 N N . ARG A 1 345 ? 4.608 -15.479 -38.095 1.00 26.81 345 ARG A N 1
ATOM 2584 C CA . ARG A 1 345 ? 5.425 -14.456 -37.435 1.00 26.81 345 ARG A CA 1
ATOM 2585 C C . ARG A 1 345 ? 4.561 -13.455 -36.656 1.00 26.81 345 ARG A C 1
ATOM 2587 O O . ARG A 1 345 ? 3.641 -12.866 -37.217 1.00 26.81 345 ARG A O 1
ATOM 2594 N N . HIS A 1 346 ? 4.907 -13.216 -35.392 1.00 26.34 346 HIS A N 1
ATOM 2595 C CA . HIS A 1 346 ? 4.370 -12.094 -34.624 1.00 26.34 346 HIS A CA 1
ATOM 2596 C C . HIS A 1 346 ? 4.707 -10.761 -35.320 1.00 26.34 346 HIS A C 1
ATOM 2598 O O . HIS A 1 346 ? 5.881 -10.529 -35.623 1.00 26.34 346 HIS A O 1
ATOM 2604 N N . PRO A 1 347 ? 3.738 -9.852 -35.536 1.00 26.80 347 PRO A N 1
ATOM 2605 C CA . PRO A 1 347 ? 4.064 -8.470 -35.842 1.00 26.80 347 PRO A CA 1
ATOM 2606 C C . PRO A 1 347 ? 4.658 -7.823 -34.584 1.00 26.80 347 PRO A C 1
ATOM 2608 O O . PRO A 1 347 ? 4.169 -8.023 -33.469 1.00 26.80 347 PRO A O 1
ATOM 2611 N N . ALA A 1 348 ? 5.740 -7.067 -34.767 1.00 25.67 348 ALA A N 1
ATOM 2612 C CA . ALA A 1 348 ? 6.404 -6.320 -33.706 1.00 25.67 348 ALA A CA 1
ATOM 2613 C C . ALA A 1 348 ? 5.402 -5.411 -32.959 1.00 25.67 348 ALA A C 1
ATOM 2615 O O . ALA A 1 348 ? 4.558 -4.781 -33.607 1.00 25.67 348 ALA A O 1
ATOM 2616 N N . PRO A 1 349 ? 5.479 -5.284 -31.619 1.00 29.66 349 PRO A N 1
ATOM 2617 C CA . PRO A 1 349 ? 4.646 -4.336 -30.896 1.00 29.66 349 PRO A CA 1
ATOM 2618 C C . PRO A 1 349 ? 5.010 -2.921 -31.342 1.00 29.66 349 PRO A C 1
ATOM 2620 O O . PRO A 1 349 ? 6.159 -2.496 -31.217 1.00 29.66 349 PRO A O 1
ATOM 2623 N N . GLY A 1 350 ? 4.020 -2.193 -31.860 1.00 27.33 350 GLY A N 1
ATOM 2624 C CA . GLY A 1 350 ? 4.159 -0.791 -32.225 1.00 27.33 350 GLY A CA 1
ATOM 2625 C C . GLY A 1 350 ? 4.760 0.015 -31.076 1.00 27.33 350 GLY A C 1
ATOM 2626 O O . GLY A 1 350 ? 4.249 0.022 -29.954 1.00 27.33 350 GLY A O 1
ATOM 2627 N N . THR A 1 351 ? 5.852 0.707 -31.380 1.00 31.67 351 THR A N 1
ATOM 2628 C CA . THR A 1 351 ? 6.551 1.648 -30.512 1.00 31.67 351 THR A CA 1
ATOM 2629 C C . THR A 1 351 ? 5.639 2.826 -30.171 1.00 31.67 351 THR A C 1
ATOM 2631 O O . THR A 1 351 ? 5.698 3.888 -30.788 1.00 31.67 351 THR A O 1
ATOM 2634 N N . ARG A 1 352 ? 4.776 2.673 -29.161 1.00 30.12 352 ARG A N 1
ATOM 2635 C CA . ARG A 1 352 ? 4.162 3.823 -28.490 1.00 30.12 352 ARG A CA 1
ATOM 2636 C C . ARG A 1 352 ? 5.247 4.509 -27.668 1.00 30.12 352 ARG A C 1
ATOM 2638 O O . ARG A 1 352 ? 5.586 4.066 -26.574 1.00 30.12 352 ARG A O 1
ATOM 2645 N N . HIS A 1 353 ? 5.811 5.581 -28.218 1.00 29.92 353 HIS A N 1
ATOM 2646 C CA . HIS A 1 353 ? 6.704 6.465 -27.480 1.00 29.92 353 HIS A CA 1
ATOM 2647 C C . HIS A 1 353 ? 6.010 6.962 -26.197 1.00 29.92 353 HIS A C 1
ATOM 2649 O O . HIS A 1 353 ? 4.876 7.444 -26.267 1.00 29.92 353 HIS A O 1
ATOM 2655 N N . PRO A 1 354 ? 6.651 6.856 -25.019 1.00 34.66 354 PRO A N 1
ATOM 2656 C CA . PRO A 1 354 ? 6.072 7.358 -23.784 1.00 34.66 354 PRO A CA 1
ATOM 2657 C C . PRO A 1 354 ? 5.970 8.887 -23.837 1.00 34.66 354 PRO A C 1
ATOM 2659 O O . PRO A 1 354 ? 6.909 9.574 -24.246 1.00 34.66 354 PRO A O 1
ATOM 2662 N N . ALA A 1 355 ? 4.823 9.419 -23.407 1.00 41.69 355 ALA A N 1
ATOM 2663 C CA . ALA A 1 355 ? 4.596 10.855 -23.267 1.00 41.69 355 ALA A CA 1
ATOM 2664 C C . ALA A 1 355 ? 5.686 11.515 -22.386 1.00 41.69 355 ALA A C 1
ATOM 2666 O O . ALA A 1 355 ? 6.243 10.853 -21.505 1.00 41.69 355 ALA A O 1
ATOM 2667 N N . PRO A 1 356 ? 5.987 12.813 -22.585 1.00 37.19 356 PRO A N 1
ATOM 2668 C CA . PRO A 1 356 ? 7.051 13.528 -21.880 1.00 37.19 356 PRO A CA 1
ATOM 2669 C C . PRO A 1 356 ? 6.994 13.348 -20.354 1.00 37.19 356 PRO A C 1
ATOM 2671 O O . PRO A 1 356 ? 6.066 13.829 -19.707 1.00 37.19 356 PRO A O 1
ATOM 2674 N N . GLY A 1 357 ? 7.998 12.698 -19.757 1.00 49.72 357 GLY A N 1
ATOM 2675 C CA . GLY A 1 357 ? 8.238 12.811 -18.316 1.00 49.72 357 GLY A CA 1
ATOM 2676 C C . GLY A 1 357 ? 8.644 14.246 -17.931 1.00 49.72 357 GLY A C 1
ATOM 2677 O O . GLY A 1 357 ? 8.976 15.042 -18.816 1.00 49.72 357 GLY A O 1
ATOM 2678 N N . PRO A 1 358 ? 8.656 14.604 -16.631 1.00 69.12 358 PRO A N 1
ATOM 2679 C CA . PRO A 1 358 ? 9.252 15.862 -16.166 1.00 69.12 358 PRO A CA 1
ATOM 2680 C C . PRO A 1 358 ? 10.663 16.035 -16.760 1.00 69.12 358 PRO A C 1
ATOM 2682 O O . PRO A 1 358 ? 11.356 15.039 -16.956 1.00 69.12 358 PRO A O 1
ATOM 2685 N N . MET A 1 359 ? 11.107 17.267 -17.057 1.00 75.00 359 MET A N 1
ATOM 2686 C CA . MET A 1 359 ? 12.401 17.525 -17.733 1.00 75.00 359 MET A CA 1
ATOM 2687 C C . MET A 1 359 ? 13.578 16.769 -17.094 1.00 75.00 359 MET A C 1
ATOM 2689 O O . MET A 1 359 ? 14.444 16.267 -17.804 1.00 75.00 359 MET A O 1
ATOM 2693 N N . ARG A 1 360 ? 13.543 16.589 -15.767 1.00 79.44 360 ARG A N 1
ATOM 2694 C CA . ARG A 1 360 ? 14.470 15.739 -15.013 1.00 79.44 360 ARG A CA 1
ATOM 2695 C C . ARG A 1 360 ? 14.528 14.292 -15.523 1.00 79.44 360 ARG A C 1
ATOM 2697 O O . ARG A 1 360 ? 15.618 13.793 -15.757 1.00 79.44 360 ARG A O 1
ATOM 2704 N N . HIS A 1 361 ? 13.392 13.628 -15.748 1.00 83.50 361 HIS A N 1
ATOM 2705 C CA . HIS A 1 361 ? 13.359 12.241 -16.235 1.00 83.50 361 HIS A CA 1
ATOM 2706 C C . HIS A 1 361 ? 13.945 12.108 -17.642 1.00 83.50 361 HIS A C 1
ATOM 2708 O O . HIS A 1 361 ? 14.616 11.120 -17.939 1.00 83.50 361 HIS A O 1
ATOM 2714 N N . ARG A 1 362 ? 13.722 13.119 -18.490 1.00 84.38 362 ARG A N 1
ATOM 2715 C CA . ARG A 1 362 ? 14.303 13.187 -19.836 1.00 84.38 362 ARG A CA 1
ATOM 2716 C C . ARG A 1 362 ? 15.808 13.396 -19.788 1.00 84.38 362 ARG A C 1
ATOM 2718 O O . ARG A 1 362 ? 16.518 12.757 -20.553 1.00 84.38 362 ARG A O 1
ATOM 2725 N N . PHE A 1 363 ? 16.280 14.259 -18.891 1.00 88.38 363 PHE A N 1
ATOM 2726 C CA . PHE A 1 363 ? 17.704 14.483 -18.670 1.00 88.38 363 PHE A CA 1
ATOM 2727 C C . PHE A 1 363 ? 18.393 13.225 -18.125 1.00 88.38 363 PHE A C 1
ATOM 2729 O O . PHE A 1 363 ? 19.406 12.802 -18.673 1.00 88.38 363 PHE A O 1
ATOM 2736 N N . GLU A 1 364 ? 17.811 12.571 -17.116 1.00 86.81 364 GLU A N 1
ATOM 2737 C CA . GLU A 1 364 ? 18.278 11.277 -16.598 1.00 86.81 364 GLU A CA 1
ATOM 2738 C C . GLU A 1 364 ? 18.330 10.217 -17.711 1.00 86.81 364 GLU A C 1
ATOM 2740 O O . GLU A 1 364 ? 19.352 9.559 -17.897 1.00 86.81 364 GLU A O 1
ATOM 2745 N N . TYR A 1 365 ? 17.264 10.094 -18.510 1.00 88.44 365 TYR A N 1
ATOM 2746 C CA . TYR A 1 365 ? 17.212 9.166 -19.640 1.00 88.44 365 TYR A CA 1
ATOM 2747 C C . TYR A 1 365 ? 18.273 9.473 -20.703 1.00 88.44 365 TYR A C 1
ATOM 2749 O O . TYR A 1 365 ? 18.973 8.564 -21.150 1.00 88.44 365 TYR A O 1
ATOM 2757 N N . LEU A 1 366 ? 18.428 10.742 -21.095 1.00 90.62 366 LEU A N 1
ATOM 2758 C CA . LEU A 1 366 ? 19.435 11.160 -22.069 1.00 90.62 366 LEU A CA 1
ATOM 2759 C C . LEU A 1 366 ? 20.851 10.893 -21.546 1.00 90.62 366 LEU A C 1
ATOM 2761 O O . LEU A 1 366 ? 21.693 10.407 -22.293 1.00 90.62 366 LEU A O 1
ATOM 2765 N N . THR A 1 367 ? 21.086 11.132 -20.257 1.00 90.44 367 THR A N 1
ATOM 2766 C CA . THR A 1 367 ? 22.364 10.850 -19.592 1.00 90.44 367 THR A CA 1
ATOM 2767 C C . THR A 1 367 ? 22.694 9.363 -19.668 1.00 90.44 367 THR A C 1
ATOM 2769 O O . THR A 1 367 ? 23.767 8.997 -20.143 1.00 90.44 367 THR A O 1
ATOM 2772 N N . VAL A 1 368 ? 21.752 8.490 -19.296 1.00 91.00 368 VAL A N 1
ATOM 2773 C CA . VAL A 1 368 ? 21.941 7.032 -19.387 1.00 91.00 368 VAL A CA 1
ATOM 2774 C C . VAL A 1 368 ? 22.134 6.578 -20.838 1.00 91.00 368 VAL A C 1
ATOM 2776 O O . VAL A 1 368 ? 22.964 5.712 -21.101 1.00 91.00 368 VAL A O 1
ATOM 2779 N N . ARG A 1 369 ? 21.441 7.187 -21.808 1.00 92.38 369 ARG A N 1
ATOM 2780 C CA . ARG A 1 369 ? 21.624 6.904 -23.243 1.00 92.38 369 ARG A CA 1
ATOM 2781 C C . ARG A 1 369 ? 23.011 7.296 -23.756 1.00 92.38 369 ARG A C 1
ATOM 2783 O O . ARG A 1 369 ? 23.599 6.527 -24.513 1.00 92.38 369 ARG A O 1
ATOM 2790 N N . MET A 1 370 ? 23.533 8.453 -23.349 1.00 91.31 370 MET A N 1
ATOM 2791 C CA . MET A 1 370 ? 24.893 8.883 -23.694 1.00 91.31 370 MET A CA 1
ATOM 2792 C C . MET A 1 370 ? 25.939 7.961 -23.063 1.00 91.31 370 MET A C 1
ATOM 2794 O O . MET A 1 370 ? 26.865 7.531 -23.747 1.00 91.31 370 MET A O 1
ATOM 2798 N N . LEU A 1 371 ? 25.750 7.582 -21.794 1.00 92.50 371 LEU A N 1
ATOM 2799 C CA . LEU A 1 371 ? 26.613 6.610 -21.120 1.00 92.50 371 LEU A CA 1
ATOM 2800 C C . LEU A 1 371 ? 26.595 5.252 -21.825 1.00 92.50 371 LEU A C 1
ATOM 2802 O O . LEU A 1 371 ? 27.652 4.673 -22.040 1.00 92.50 371 LEU A O 1
ATOM 2806 N N . LEU A 1 372 ? 25.429 4.763 -22.248 1.00 92.00 372 LEU A N 1
ATOM 2807 C CA . LEU A 1 372 ? 25.312 3.501 -22.982 1.00 92.00 372 LEU A CA 1
ATOM 2808 C C . LEU A 1 372 ? 26.068 3.540 -24.324 1.00 92.00 372 LEU A C 1
ATOM 2810 O O . LEU A 1 372 ? 26.739 2.574 -24.682 1.00 92.00 372 LEU A O 1
ATOM 2814 N N . ALA A 1 373 ? 26.005 4.664 -25.047 1.00 91.38 373 ALA A N 1
ATOM 2815 C CA . ALA A 1 373 ? 26.771 4.856 -26.278 1.00 91.38 373 ALA A CA 1
ATOM 2816 C C . ALA A 1 373 ? 28.289 4.878 -26.020 1.00 91.38 373 ALA A C 1
ATOM 2818 O O . ALA A 1 373 ? 29.039 4.247 -26.762 1.00 91.38 373 ALA A O 1
ATOM 2819 N N . ALA A 1 374 ? 28.731 5.544 -24.949 1.00 92.75 374 ALA A N 1
ATOM 2820 C CA . ALA A 1 374 ? 30.138 5.594 -24.561 1.00 92.75 374 ALA A CA 1
ATOM 2821 C C . ALA A 1 374 ? 30.663 4.215 -24.123 1.00 92.75 374 ALA A C 1
ATOM 2823 O O . ALA A 1 374 ? 31.668 3.733 -24.643 1.00 92.75 374 ALA A O 1
ATOM 2824 N N . VAL A 1 375 ? 29.950 3.535 -23.221 1.00 93.81 375 VAL A N 1
ATOM 2825 C CA . VAL A 1 375 ? 30.357 2.241 -22.652 1.00 93.81 375 VAL A CA 1
ATOM 2826 C C . VAL A 1 375 ? 30.463 1.150 -23.722 1.00 93.81 375 VAL A C 1
ATOM 2828 O O . VAL A 1 375 ? 31.317 0.269 -23.611 1.00 93.81 375 VAL A O 1
ATOM 2831 N N . ARG A 1 376 ? 29.678 1.233 -24.805 1.00 92.88 376 ARG A N 1
ATOM 2832 C CA . ARG A 1 376 ? 29.758 0.293 -25.933 1.00 92.88 376 ARG A CA 1
ATOM 2833 C C . ARG A 1 376 ? 31.186 0.141 -26.470 1.00 92.88 376 ARG A C 1
ATOM 2835 O O . ARG A 1 376 ? 31.635 -0.988 -26.648 1.00 92.88 376 ARG A O 1
ATOM 2842 N N . VAL A 1 377 ? 31.902 1.249 -26.671 1.00 93.25 377 VAL A N 1
ATOM 2843 C CA . VAL A 1 377 ? 33.266 1.262 -27.238 1.00 93.25 377 VAL A CA 1
ATOM 2844 C C . VAL A 1 377 ? 34.372 1.235 -26.179 1.00 93.25 377 VAL A C 1
ATOM 2846 O O . VAL A 1 377 ? 35.536 1.032 -26.512 1.00 93.25 377 VAL A O 1
ATOM 2849 N N . MET A 1 378 ? 34.035 1.417 -24.900 1.00 92.81 378 MET A N 1
ATOM 2850 C CA . MET A 1 378 ? 35.021 1.382 -23.819 1.00 92.81 378 MET A CA 1
ATOM 2851 C C . MET A 1 378 ? 35.571 -0.040 -23.606 1.00 92.81 378 MET A C 1
ATOM 2853 O O . MET A 1 378 ? 34.784 -0.994 -23.583 1.00 92.81 378 MET A O 1
ATOM 2857 N N . PRO A 1 379 ? 36.892 -0.200 -23.392 1.00 92.25 379 PRO A N 1
ATOM 2858 C CA . PRO A 1 379 ? 37.475 -1.478 -22.997 1.00 92.25 379 PRO A CA 1
ATOM 2859 C C . PRO A 1 379 ? 37.080 -1.838 -21.558 1.00 92.25 379 PRO A C 1
ATOM 2861 O O . PRO A 1 379 ? 36.874 -0.955 -20.722 1.00 92.25 379 PRO A O 1
ATOM 2864 N N . ASP A 1 380 ? 37.018 -3.134 -21.248 1.00 89.94 380 ASP A N 1
ATOM 2865 C CA . ASP A 1 380 ? 36.468 -3.633 -19.976 1.00 89.94 380 ASP A CA 1
ATOM 2866 C C . ASP A 1 380 ? 37.209 -3.099 -18.745 1.00 89.94 380 ASP A C 1
ATOM 2868 O O . ASP A 1 380 ? 36.587 -2.736 -17.749 1.00 89.94 380 ASP A O 1
ATOM 2872 N N . TRP A 1 381 ? 38.536 -2.950 -18.824 1.00 92.25 381 TRP A N 1
ATOM 2873 C CA . TRP A 1 381 ? 39.314 -2.363 -17.730 1.00 92.25 381 TRP A CA 1
ATOM 2874 C C . TRP A 1 381 ? 38.864 -0.929 -17.415 1.00 92.25 381 TRP A C 1
ATOM 2876 O O . TRP A 1 381 ? 38.849 -0.527 -16.251 1.00 92.25 381 TRP A O 1
ATOM 2886 N N . LEU A 1 382 ? 38.475 -0.152 -18.431 1.00 94.25 382 LEU A N 1
ATOM 2887 C CA . LEU A 1 382 ? 38.038 1.226 -18.251 1.00 94.25 382 LEU A CA 1
ATOM 2888 C C . LEU A 1 382 ? 36.607 1.273 -17.712 1.00 94.25 382 LEU A C 1
ATOM 2890 O O . LEU A 1 382 ? 36.343 2.062 -16.808 1.00 94.25 382 LEU A O 1
ATOM 2894 N N . VAL A 1 383 ? 35.716 0.399 -18.193 1.00 94.00 383 VAL A N 1
ATOM 2895 C CA . VAL A 1 383 ? 34.363 0.217 -17.630 1.00 94.00 383 VAL A CA 1
ATOM 2896 C C . VAL A 1 383 ? 34.456 -0.097 -16.136 1.00 94.00 383 VAL A C 1
ATOM 2898 O O . VAL A 1 383 ? 33.834 0.579 -15.314 1.00 94.00 383 VAL A O 1
ATOM 2901 N N . HIS A 1 384 ? 35.325 -1.042 -15.773 1.00 93.62 384 HIS A N 1
ATOM 2902 C CA . HIS A 1 384 ? 35.567 -1.433 -14.391 1.00 93.62 384 HIS A CA 1
ATOM 2903 C C . HIS A 1 384 ? 36.109 -0.278 -13.537 1.00 93.62 384 HIS A C 1
ATOM 2905 O O . HIS A 1 384 ? 35.627 -0.038 -12.424 1.00 93.62 384 HIS A O 1
ATOM 2911 N N . ARG A 1 385 ? 37.107 0.465 -14.042 1.00 95.62 385 ARG A N 1
ATOM 2912 C CA . ARG A 1 385 ? 37.701 1.604 -13.320 1.00 95.62 385 ARG A CA 1
ATOM 2913 C C . ARG A 1 385 ? 36.7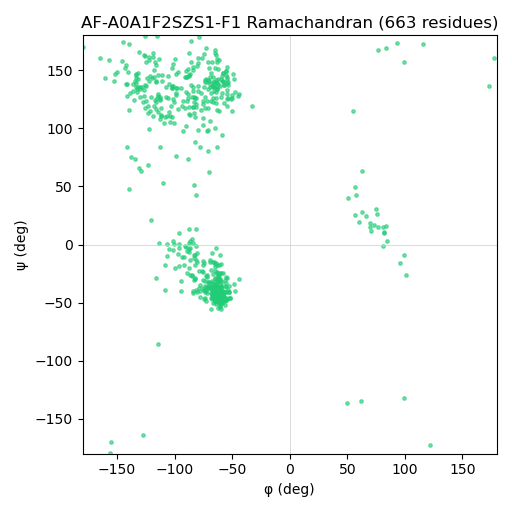10 2.751 -13.148 1.00 95.62 385 ARG A C 1
ATOM 2915 O O . ARG A 1 385 ? 36.594 3.267 -12.041 1.00 95.62 385 ARG A O 1
ATOM 2922 N N . VAL A 1 386 ? 35.975 3.123 -14.194 1.00 95.94 386 VAL A N 1
ATOM 2923 C CA . VAL A 1 386 ? 34.968 4.193 -14.131 1.00 95.94 386 VAL A CA 1
ATOM 2924 C C . VAL A 1 386 ? 33.843 3.817 -13.168 1.00 95.94 386 VAL A C 1
ATOM 2926 O O . VAL A 1 386 ? 33.515 4.614 -12.290 1.00 95.94 386 VAL A O 1
ATOM 2929 N N . GLY A 1 387 ? 33.325 2.587 -13.249 1.00 95.69 387 GLY A N 1
ATOM 2930 C CA . GLY A 1 387 ? 32.333 2.082 -12.299 1.00 95.69 387 GLY A CA 1
ATOM 2931 C C . GLY A 1 387 ? 32.841 2.123 -10.854 1.00 95.69 387 GLY A C 1
ATOM 2932 O O . GLY A 1 387 ? 32.140 2.600 -9.964 1.00 95.69 387 GLY A O 1
ATOM 2933 N N . THR A 1 388 ? 34.095 1.721 -10.622 1.00 96.81 388 THR A N 1
ATOM 2934 C CA . THR A 1 388 ? 34.738 1.798 -9.298 1.00 96.81 388 THR A CA 1
ATOM 2935 C C . THR A 1 388 ? 34.805 3.236 -8.784 1.00 96.81 388 THR A C 1
ATOM 2937 O O . THR A 1 388 ? 34.410 3.500 -7.650 1.00 96.81 388 THR A O 1
ATOM 2940 N N . LEU A 1 389 ? 35.275 4.180 -9.607 1.00 97.75 389 LEU A N 1
ATOM 2941 C CA . LEU A 1 389 ? 35.412 5.588 -9.224 1.00 97.75 389 LEU A CA 1
ATOM 2942 C C . LEU A 1 389 ? 34.061 6.237 -8.920 1.00 97.75 389 LEU A C 1
ATOM 2944 O O . LEU A 1 389 ? 33.945 6.953 -7.930 1.00 97.75 389 LEU A O 1
ATOM 2948 N N . ILE A 1 390 ? 33.032 5.953 -9.720 1.00 95.69 390 ILE A N 1
ATOM 2949 C CA . ILE A 1 390 ? 31.672 6.454 -9.484 1.00 95.69 390 ILE A CA 1
ATOM 2950 C C . ILE A 1 390 ? 31.092 5.869 -8.195 1.00 95.69 390 ILE A C 1
ATOM 2952 O O . ILE A 1 390 ? 30.517 6.602 -7.393 1.00 95.69 390 ILE A O 1
ATOM 2956 N N . GLY A 1 391 ? 31.300 4.574 -7.942 1.00 96.50 391 GLY A N 1
ATOM 2957 C CA . GLY A 1 391 ? 30.921 3.946 -6.678 1.00 96.50 391 GLY A CA 1
ATOM 2958 C C . GLY A 1 391 ? 31.594 4.604 -5.468 1.00 96.50 391 GLY A C 1
ATOM 2959 O O . GLY A 1 391 ? 30.934 4.937 -4.484 1.00 96.50 391 GLY A O 1
ATOM 2960 N N . LEU A 1 392 ? 32.900 4.876 -5.555 1.00 97.62 392 LEU A N 1
ATOM 2961 C CA . LEU A 1 392 ? 33.642 5.588 -4.509 1.00 97.62 392 LEU A CA 1
ATOM 2962 C C . LEU A 1 392 ? 33.191 7.047 -4.352 1.00 97.62 392 LEU A C 1
ATOM 2964 O O . LEU A 1 392 ? 33.123 7.545 -3.228 1.00 97.62 392 LEU A O 1
ATOM 2968 N N . ALA A 1 393 ? 32.834 7.726 -5.443 1.00 96.00 393 ALA A N 1
ATOM 2969 C CA . ALA A 1 393 ? 32.247 9.059 -5.381 1.00 96.00 393 ALA A CA 1
ATOM 2970 C C . ALA A 1 393 ? 30.909 9.030 -4.626 1.00 96.00 393 ALA A C 1
ATOM 2972 O O . ALA A 1 393 ? 30.709 9.844 -3.724 1.00 96.00 393 ALA A O 1
ATOM 2973 N N . PHE A 1 394 ? 30.038 8.048 -4.894 1.00 93.12 394 PHE A N 1
ATOM 2974 C CA . PHE A 1 394 ? 28.811 7.852 -4.114 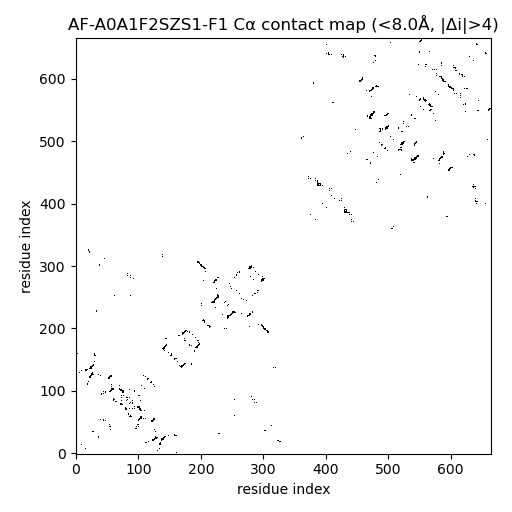1.00 93.12 394 PHE A CA 1
ATOM 2975 C C . PHE A 1 394 ? 29.099 7.588 -2.634 1.00 93.12 394 PHE A C 1
ATOM 2977 O O . PHE A 1 394 ? 28.433 8.167 -1.784 1.00 93.12 394 PHE A O 1
ATOM 2984 N N . TYR A 1 395 ? 30.127 6.806 -2.299 1.00 94.81 395 TYR A N 1
ATOM 2985 C CA . TYR A 1 395 ? 30.525 6.583 -0.903 1.00 94.81 395 TYR A CA 1
ATOM 2986 C C . TYR A 1 395 ? 30.936 7.882 -0.175 1.00 94.81 395 TYR A C 1
ATOM 2988 O O . TYR A 1 395 ? 30.678 8.057 1.021 1.00 94.81 395 TYR A O 1
ATOM 2996 N N . ILE A 1 396 ? 31.589 8.812 -0.878 1.00 94.62 396 ILE A N 1
ATOM 2997 C CA . ILE A 1 396 ? 32.034 10.092 -0.305 1.00 94.62 396 ILE A CA 1
ATOM 2998 C C . ILE A 1 396 ? 30.862 11.077 -0.178 1.00 94.62 396 ILE A C 1
ATOM 3000 O O . ILE A 1 396 ? 30.718 11.723 0.867 1.00 94.62 396 ILE A O 1
ATOM 3004 N N . LEU A 1 397 ? 30.041 11.183 -1.227 1.00 94.19 397 LEU A N 1
ATOM 3005 C CA . LEU A 1 397 ? 28.987 12.191 -1.366 1.00 94.19 397 LEU A CA 1
ATOM 3006 C C . LEU A 1 397 ? 27.684 11.791 -0.655 1.00 94.19 397 LEU A C 1
ATOM 3008 O O . LEU A 1 397 ? 27.078 12.616 0.030 1.00 94.19 397 LEU A O 1
ATOM 3012 N N . ASP A 1 398 ? 27.269 10.529 -0.758 1.00 90.31 398 ASP A N 1
ATOM 3013 C CA . ASP A 1 398 ? 26.012 10.026 -0.202 1.00 90.31 398 ASP A CA 1
ATOM 3014 C C . ASP A 1 398 ? 26.182 9.543 1.242 1.00 90.31 398 ASP A C 1
ATOM 3016 O O . ASP A 1 398 ? 26.200 8.353 1.577 1.00 90.31 398 ASP A O 1
ATOM 3020 N N . ARG A 1 399 ? 26.314 10.520 2.141 1.00 91.44 399 ARG A N 1
ATOM 3021 C CA . ARG A 1 399 ? 26.489 10.262 3.576 1.00 91.44 399 ARG A CA 1
ATOM 3022 C C . ARG A 1 399 ? 25.304 9.511 4.192 1.00 91.44 399 ARG A C 1
ATOM 3024 O O . ARG A 1 399 ? 25.495 8.836 5.201 1.00 91.44 399 ARG A O 1
ATOM 3031 N N . GLY A 1 400 ? 24.102 9.634 3.623 1.00 88.88 400 GLY A N 1
ATOM 3032 C CA . GLY A 1 400 ? 22.897 8.967 4.117 1.00 88.88 400 GLY A CA 1
ATOM 3033 C C . GLY A 1 400 ? 22.978 7.457 3.920 1.00 88.88 400 GLY A C 1
ATOM 3034 O O . GLY A 1 400 ? 22.911 6.701 4.891 1.00 88.88 400 GLY A O 1
ATOM 3035 N N . HIS A 1 401 ? 23.202 7.022 2.680 1.00 90.12 401 HIS A N 1
ATOM 3036 C CA . HIS A 1 401 ? 23.346 5.602 2.367 1.00 90.12 401 HIS A CA 1
ATOM 3037 C C . HIS A 1 401 ? 24.613 4.994 2.959 1.00 90.12 401 HIS A C 1
ATOM 3039 O O . HIS A 1 401 ? 24.588 3.834 3.374 1.00 90.12 401 HIS A O 1
ATOM 3045 N N . ARG A 1 402 ? 25.704 5.768 3.063 1.00 93.69 402 ARG A N 1
ATOM 3046 C CA . ARG A 1 402 ? 26.915 5.302 3.749 1.00 93.69 402 ARG A CA 1
ATOM 3047 C C . ARG A 1 402 ? 26.627 4.941 5.205 1.00 93.69 402 ARG A C 1
ATOM 3049 O O . ARG A 1 402 ? 27.005 3.860 5.640 1.00 93.69 402 ARG A O 1
ATOM 3056 N N . ARG A 1 403 ? 25.914 5.805 5.939 1.00 92.31 403 ARG A N 1
ATOM 3057 C CA . ARG A 1 403 ? 25.532 5.533 7.337 1.00 92.31 403 ARG A CA 1
ATOM 3058 C C . ARG A 1 403 ? 24.668 4.279 7.460 1.00 92.31 403 ARG A C 1
ATOM 3060 O O . ARG A 1 403 ? 24.904 3.489 8.364 1.00 92.31 403 ARG A O 1
ATOM 3067 N N . ILE A 1 404 ? 23.708 4.078 6.552 1.00 92.06 404 ILE A N 1
ATOM 3068 C CA . ILE A 1 404 ? 22.880 2.858 6.528 1.00 92.06 404 ILE A CA 1
ATOM 3069 C C . ILE A 1 404 ? 23.762 1.618 6.343 1.00 92.06 404 ILE A C 1
ATOM 3071 O O . ILE A 1 404 ? 23.626 0.655 7.094 1.00 92.06 404 ILE A O 1
ATOM 3075 N N . ALA A 1 405 ? 24.694 1.655 5.388 1.00 94.12 405 ALA A N 1
ATOM 3076 C CA . ALA A 1 405 ? 25.600 0.540 5.143 1.00 94.12 405 ALA A CA 1
ATOM 3077 C C . ALA A 1 405 ? 26.490 0.237 6.359 1.00 94.12 405 ALA A C 1
ATOM 3079 O O . ALA A 1 405 ? 26.598 -0.916 6.768 1.00 94.12 405 ALA A O 1
ATOM 3080 N N . GLU A 1 406 ? 27.075 1.264 6.979 1.00 93.56 406 GLU A N 1
ATOM 3081 C CA . GLU A 1 406 ? 27.899 1.125 8.187 1.00 93.56 406 GLU A CA 1
ATOM 3082 C C . GLU A 1 406 ? 27.102 0.564 9.379 1.00 93.56 406 GLU A C 1
ATOM 3084 O O . GLU A 1 406 ? 27.615 -0.284 10.111 1.00 93.56 406 GLU A O 1
ATOM 3089 N N . GLN A 1 407 ? 25.847 0.992 9.558 1.00 92.94 407 GLN A N 1
ATOM 3090 C CA . GLN A 1 407 ? 24.943 0.474 10.592 1.00 92.94 407 GLN A CA 1
ATOM 3091 C C . GLN A 1 407 ? 24.596 -0.995 10.355 1.00 92.94 407 GLN A C 1
ATOM 3093 O O . GLN A 1 407 ? 24.732 -1.813 11.260 1.00 92.94 407 GLN A O 1
ATOM 3098 N N . ASN A 1 408 ? 24.205 -1.348 9.133 1.00 94.31 408 ASN A N 1
ATOM 3099 C CA . ASN A 1 408 ? 23.906 -2.729 8.774 1.00 94.31 408 ASN A CA 1
ATOM 3100 C C . ASN A 1 408 ? 25.126 -3.643 8.973 1.00 94.31 408 ASN A C 1
ATOM 3102 O O . ASN A 1 408 ? 25.000 -4.730 9.528 1.00 94.31 408 ASN A O 1
ATOM 3106 N N . LEU A 1 409 ? 26.321 -3.183 8.592 1.00 95.81 409 LEU A N 1
ATOM 3107 C CA . LEU A 1 409 ? 27.567 -3.917 8.818 1.00 95.81 409 LEU A CA 1
ATOM 3108 C C . LEU A 1 409 ? 27.912 -4.045 10.305 1.00 95.81 409 LEU A C 1
ATOM 3110 O O . LEU A 1 409 ? 28.487 -5.051 10.708 1.00 95.81 409 LEU A O 1
ATOM 3114 N N . ALA A 1 410 ? 27.568 -3.051 11.129 1.00 94.12 410 ALA A N 1
ATOM 3115 C CA . ALA A 1 410 ? 27.705 -3.142 12.581 1.00 94.12 410 ALA A CA 1
ATOM 3116 C C . ALA A 1 410 ? 26.782 -4.211 13.182 1.00 94.12 410 ALA A C 1
ATOM 3118 O O . ALA A 1 410 ? 27.191 -4.918 14.098 1.00 94.12 410 ALA A O 1
ATOM 3119 N N . LEU A 1 411 ? 25.558 -4.332 12.660 1.00 92.19 411 LEU A N 1
ATOM 3120 C CA . LEU A 1 411 ? 24.587 -5.335 13.099 1.00 92.19 411 LEU A CA 1
ATOM 3121 C C . LEU A 1 411 ? 24.976 -6.748 12.648 1.00 92.19 411 LEU A C 1
ATOM 3123 O O . LEU A 1 411 ? 24.863 -7.676 13.446 1.00 92.19 411 LEU A O 1
ATOM 3127 N N . ALA A 1 412 ? 25.451 -6.888 11.407 1.00 94.06 412 ALA A N 1
ATOM 3128 C CA . ALA A 1 412 ? 25.841 -8.159 10.797 1.00 94.06 412 ALA A CA 1
ATOM 3129 C C . ALA A 1 412 ? 27.191 -8.692 11.306 1.00 94.06 412 ALA A C 1
ATOM 3131 O O . ALA A 1 412 ? 27.368 -9.893 11.485 1.00 94.06 412 ALA A O 1
ATOM 3132 N N . PHE A 1 413 ? 28.157 -7.803 11.552 1.00 94.75 413 PHE A N 1
ATOM 3133 C CA . PHE A 1 413 ? 29.513 -8.168 11.965 1.00 94.75 413 PHE A CA 1
ATOM 3134 C C . PHE A 1 413 ? 29.954 -7.398 13.220 1.00 94.75 413 PHE A C 1
ATOM 3136 O O . PHE A 1 413 ? 30.924 -6.635 13.163 1.00 94.75 413 PHE A O 1
ATOM 3143 N N . PRO A 1 414 ? 29.284 -7.591 14.371 1.00 91.62 414 PRO A N 1
ATOM 3144 C CA . PRO A 1 414 ? 29.549 -6.812 15.584 1.00 91.62 414 PRO A CA 1
ATOM 3145 C C . PRO A 1 414 ? 30.978 -6.993 16.116 1.00 91.62 414 PRO A C 1
ATOM 3147 O O . PRO A 1 414 ? 31.551 -6.058 16.668 1.00 91.62 414 PRO A O 1
ATOM 3150 N N . ILE A 1 415 ? 31.570 -8.172 15.898 1.00 93.50 415 ILE A N 1
ATOM 3151 C CA . ILE A 1 415 ? 32.927 -8.524 16.346 1.00 93.50 415 ILE A CA 1
ATOM 3152 C C . ILE A 1 415 ? 34.005 -7.857 15.469 1.00 93.50 415 ILE A C 1
ATOM 3154 O O . ILE A 1 415 ? 35.128 -7.638 15.923 1.00 93.50 415 ILE A O 1
ATOM 3158 N N . ARG A 1 416 ? 33.691 -7.492 14.215 1.00 93.94 416 ARG A N 1
ATOM 3159 C CA . ARG A 1 416 ? 34.684 -6.907 13.302 1.00 93.94 416 ARG A CA 1
ATOM 3160 C C . ARG A 1 416 ? 35.006 -5.453 13.685 1.00 93.94 416 ARG A C 1
ATOM 3162 O O . ARG A 1 416 ? 34.082 -4.652 13.905 1.00 93.94 416 ARG A O 1
ATOM 3169 N N . PRO A 1 417 ? 36.292 -5.051 13.688 1.00 94.19 417 PRO A N 1
ATOM 3170 C CA . PRO A 1 417 ? 36.690 -3.673 13.955 1.00 94.19 417 PRO A CA 1
ATOM 3171 C C . PRO A 1 417 ? 36.005 -2.665 13.024 1.00 94.19 417 PRO A C 1
ATOM 3173 O O . PRO A 1 417 ? 35.750 -2.941 11.851 1.00 94.19 417 PRO A O 1
ATOM 3176 N N . VAL A 1 418 ? 35.771 -1.444 13.520 1.00 92.81 418 VAL A N 1
ATOM 3177 C CA . VAL A 1 418 ? 35.133 -0.352 12.751 1.00 92.81 418 VAL A CA 1
ATOM 3178 C C . VAL A 1 418 ? 35.848 -0.094 11.420 1.00 92.81 418 VAL A C 1
ATOM 3180 O O . VAL A 1 418 ? 35.195 0.116 10.401 1.00 92.81 418 VAL A O 1
ATOM 3183 N N . ARG A 1 419 ? 37.188 -0.152 11.406 1.00 94.44 419 ARG A N 1
ATOM 3184 C CA . ARG A 1 419 ? 37.995 0.034 10.188 1.00 94.44 419 ARG A CA 1
ATOM 3185 C C . ARG A 1 419 ? 37.718 -1.036 9.133 1.00 94.44 419 ARG A C 1
ATOM 3187 O O . ARG A 1 419 ? 37.618 -0.708 7.956 1.00 94.44 419 ARG A O 1
ATOM 3194 N N . GLU A 1 420 ? 37.571 -2.290 9.552 1.00 94.88 420 GLU A N 1
ATOM 3195 C CA . GLU A 1 420 ? 37.283 -3.402 8.646 1.00 94.88 420 GLU A CA 1
ATOM 3196 C C . GLU A 1 420 ? 35.871 -3.272 8.065 1.00 94.88 420 GLU A C 1
ATOM 3198 O O . GLU A 1 420 ? 35.696 -3.321 6.849 1.00 94.88 420 GLU A O 1
ATOM 3203 N N . ARG A 1 421 ? 34.877 -2.971 8.913 1.00 96.44 421 ARG A N 1
ATOM 3204 C CA . ARG A 1 421 ? 33.502 -2.682 8.472 1.00 96.44 421 ARG A CA 1
ATOM 3205 C C . ARG A 1 421 ? 33.445 -1.498 7.502 1.00 96.44 421 ARG A C 1
ATOM 3207 O O . ARG A 1 421 ? 32.791 -1.591 6.468 1.00 96.44 421 ARG A O 1
ATOM 3214 N N . GLY A 1 422 ? 34.177 -0.418 7.772 1.00 94.94 422 GLY A N 1
ATOM 3215 C CA . GLY A 1 422 ? 34.300 0.714 6.845 1.00 94.94 422 GLY A CA 1
ATOM 3216 C C . GLY A 1 422 ? 34.952 0.326 5.510 1.00 94.94 422 GLY A C 1
ATOM 3217 O O . GLY A 1 422 ? 34.537 0.799 4.451 1.00 94.94 422 GLY A O 1
ATOM 3218 N N . GLY A 1 423 ? 35.930 -0.584 5.536 1.00 97.50 423 GLY A N 1
ATOM 3219 C CA . GLY A 1 423 ? 36.534 -1.172 4.339 1.00 97.50 423 GLY A CA 1
ATOM 3220 C C . GLY A 1 423 ? 35.520 -1.929 3.479 1.00 97.50 423 GLY A C 1
ATOM 3221 O O . GLY A 1 423 ? 35.463 -1.696 2.270 1.00 97.50 423 GLY A O 1
ATOM 3222 N N . ILE A 1 424 ? 34.680 -2.758 4.107 1.00 97.75 424 ILE A N 1
ATOM 3223 C CA . ILE A 1 424 ? 33.592 -3.492 3.443 1.00 97.75 424 ILE A CA 1
ATOM 3224 C C . ILE A 1 424 ? 32.566 -2.521 2.854 1.00 97.75 424 ILE A C 1
ATOM 3226 O O . ILE A 1 424 ? 32.213 -2.651 1.685 1.00 97.75 424 ILE A O 1
ATOM 3230 N N . ALA A 1 425 ? 32.134 -1.508 3.615 1.00 97.38 425 ALA A N 1
ATOM 3231 C CA . ALA A 1 425 ? 31.194 -0.496 3.129 1.00 97.38 425 ALA A CA 1
ATOM 3232 C C . ALA A 1 425 ? 31.731 0.197 1.868 1.00 97.38 425 ALA A C 1
ATOM 3234 O O . ALA A 1 425 ? 31.054 0.266 0.844 1.00 97.38 425 ALA A O 1
ATOM 3235 N N . ARG A 1 426 ? 32.989 0.649 1.901 1.00 97.81 426 ARG A N 1
ATOM 3236 C CA . ARG A 1 426 ? 33.641 1.277 0.746 1.00 97.81 426 ARG A CA 1
ATOM 3237 C C . ARG A 1 426 ? 33.717 0.331 -0.458 1.00 97.81 426 ARG A C 1
ATOM 3239 O O . ARG A 1 426 ? 33.460 0.758 -1.584 1.00 97.81 426 ARG A O 1
ATOM 3246 N N . ALA A 1 427 ? 34.054 -0.939 -0.231 1.00 98.00 427 ALA A N 1
ATOM 3247 C CA . ALA A 1 427 ? 34.124 -1.950 -1.282 1.00 98.00 427 ALA A CA 1
ATOM 3248 C C . ALA A 1 427 ? 32.743 -2.262 -1.888 1.00 98.00 427 ALA A C 1
ATOM 3250 O O . ALA A 1 427 ? 32.643 -2.394 -3.108 1.00 98.00 427 ALA A O 1
ATOM 3251 N N . ALA A 1 428 ? 31.683 -2.275 -1.075 1.00 97.62 428 ALA A N 1
ATOM 3252 C CA . ALA A 1 428 ? 30.304 -2.466 -1.522 1.00 97.62 428 ALA A CA 1
ATOM 3253 C C . ALA A 1 428 ? 29.801 -1.320 -2.406 1.00 97.62 428 ALA A C 1
ATOM 3255 O O . ALA A 1 428 ? 29.189 -1.554 -3.446 1.00 97.62 428 ALA A O 1
ATOM 3256 N N . PHE A 1 429 ? 30.131 -0.073 -2.068 1.00 97.75 429 PHE A N 1
ATOM 3257 C CA . PHE A 1 429 ? 29.831 1.071 -2.932 1.00 97.75 429 PHE A CA 1
ATOM 3258 C C . PHE A 1 429 ? 30.611 1.021 -4.253 1.00 97.75 429 PHE A C 1
ATOM 3260 O O . PHE A 1 429 ? 30.043 1.259 -5.319 1.00 97.75 429 PHE A O 1
ATOM 3267 N N . ALA A 1 430 ? 31.897 0.659 -4.207 1.00 97.81 430 ALA A N 1
ATOM 3268 C CA . ALA A 1 430 ? 32.696 0.437 -5.411 1.00 97.81 430 ALA A CA 1
ATOM 3269 C C . ALA A 1 430 ? 32.138 -0.710 -6.275 1.00 97.81 430 ALA A C 1
ATOM 3271 O O . ALA A 1 430 ? 32.144 -0.622 -7.501 1.00 97.81 430 ALA A O 1
ATOM 3272 N N . HIS A 1 431 ? 31.655 -1.794 -5.661 1.00 96.88 431 HIS A N 1
ATOM 3273 C CA . HIS A 1 431 ? 30.958 -2.885 -6.351 1.00 96.88 431 HIS A CA 1
ATOM 3274 C C . HIS A 1 431 ? 29.655 -2.409 -6.993 1.00 96.88 431 HIS A C 1
ATOM 3276 O O . HIS A 1 431 ? 29.439 -2.664 -8.169 1.00 96.88 431 HIS A O 1
ATOM 3282 N N . PHE A 1 432 ? 28.838 -1.634 -6.283 1.00 96.19 432 PHE A N 1
ATOM 3283 C CA . PHE A 1 432 ? 27.599 -1.088 -6.833 1.00 96.19 432 PHE A CA 1
ATOM 3284 C C . PHE A 1 432 ? 27.830 -0.224 -8.082 1.00 96.19 432 PHE A C 1
ATOM 3286 O O . PHE A 1 432 ? 27.145 -0.389 -9.090 1.00 96.19 432 PHE A O 1
ATOM 3293 N N . GLY A 1 433 ? 28.843 0.648 -8.061 1.00 95.88 433 GLY A N 1
ATOM 3294 C CA . GLY A 1 433 ? 29.216 1.424 -9.245 1.00 95.88 433 GLY A CA 1
ATOM 3295 C C . GLY A 1 433 ? 29.688 0.546 -10.412 1.00 95.88 433 GLY A C 1
ATOM 3296 O O . GLY A 1 433 ? 29.308 0.793 -11.559 1.00 95.88 433 GLY A O 1
ATOM 3297 N N . ARG A 1 434 ? 30.456 -0.519 -10.130 1.00 95.81 434 ARG A N 1
ATOM 3298 C CA . ARG A 1 434 ? 30.847 -1.526 -11.132 1.00 95.81 434 ARG A CA 1
ATOM 3299 C C . ARG A 1 434 ? 29.632 -2.243 -11.704 1.00 95.81 434 ARG A C 1
ATOM 3301 O O . ARG A 1 434 ? 29.488 -2.265 -12.915 1.00 95.81 434 ARG A O 1
ATOM 3308 N N . LEU A 1 435 ? 28.720 -2.735 -10.872 1.00 94.75 435 LEU A N 1
ATOM 3309 C CA . LEU A 1 435 ? 27.487 -3.387 -11.309 1.00 94.75 435 LEU A CA 1
ATOM 3310 C C . LEU A 1 435 ? 26.696 -2.535 -12.310 1.00 94.75 435 LEU A C 1
ATOM 3312 O O . LEU A 1 435 ? 26.260 -3.059 -13.331 1.00 94.75 435 LEU A O 1
ATOM 3316 N N . LEU A 1 436 ? 26.523 -1.234 -12.045 1.00 93.19 436 LEU A N 1
ATOM 3317 C CA . LEU A 1 436 ? 25.796 -0.338 -12.952 1.00 93.19 436 LEU A CA 1
ATOM 3318 C C . LEU A 1 436 ? 26.480 -0.234 -14.321 1.00 93.19 436 LEU A C 1
ATOM 3320 O O . LEU A 1 436 ? 25.820 -0.335 -15.353 1.00 93.19 436 LEU A O 1
ATOM 3324 N N . PHE A 1 437 ? 27.799 -0.045 -14.339 1.00 94.38 437 PHE A N 1
ATOM 3325 C CA . PHE A 1 437 ? 28.562 0.092 -15.581 1.00 94.38 437 PHE A CA 1
ATOM 3326 C C . PHE A 1 437 ? 28.690 -1.225 -16.343 1.00 94.38 437 PHE A C 1
ATOM 3328 O O . PHE A 1 437 ? 28.575 -1.232 -17.567 1.00 94.38 437 PHE A O 1
ATOM 3335 N N . GLU A 1 438 ? 28.861 -2.332 -15.629 1.00 93.81 438 GLU A N 1
ATOM 3336 C CA . GLU A 1 438 ? 28.902 -3.666 -16.212 1.00 93.81 438 GLU A CA 1
ATOM 3337 C C . GLU A 1 438 ? 27.533 -4.047 -16.774 1.00 93.81 438 GLU A C 1
ATOM 3339 O O . GLU A 1 438 ? 27.475 -4.557 -17.882 1.00 93.81 438 GLU A O 1
ATOM 3344 N N . LEU A 1 439 ? 26.418 -3.707 -16.116 1.00 92.94 439 LEU A N 1
ATOM 3345 C CA . LEU A 1 439 ? 25.080 -3.882 -16.693 1.00 92.94 439 LEU A CA 1
ATOM 3346 C C . LEU A 1 439 ? 24.931 -3.108 -18.009 1.00 92.94 439 LEU A C 1
ATOM 3348 O O . LEU A 1 439 ? 24.445 -3.661 -18.997 1.00 92.94 439 LEU A O 1
ATOM 3352 N N . LEU A 1 440 ? 25.374 -1.845 -18.050 1.00 93.12 440 LEU A N 1
ATOM 3353 C CA . LEU A 1 440 ? 25.350 -1.053 -19.281 1.00 93.12 440 LEU A CA 1
ATOM 3354 C C . LEU A 1 440 ? 26.227 -1.693 -20.364 1.00 93.12 440 LEU A C 1
ATOM 3356 O O . LEU A 1 440 ? 25.747 -1.868 -21.482 1.00 93.12 440 LEU A O 1
ATOM 3360 N N . LYS A 1 441 ? 27.462 -2.106 -20.049 1.00 93.44 441 LYS A N 1
ATOM 3361 C CA . LYS A 1 441 ? 28.360 -2.773 -21.006 1.00 93.44 441 LYS A CA 1
ATOM 3362 C C . LYS A 1 441 ? 27.760 -4.071 -21.513 1.00 93.44 441 LYS A C 1
ATOM 3364 O O . LYS A 1 441 ? 27.609 -4.229 -22.723 1.00 93.44 441 LYS A O 1
ATOM 3369 N N . PHE A 1 442 ? 27.356 -4.947 -20.603 1.00 90.88 442 PHE A N 1
ATOM 3370 C CA . PHE A 1 442 ? 26.761 -6.241 -20.905 1.00 90.88 442 PHE A CA 1
ATOM 3371 C C . PHE A 1 442 ? 25.527 -6.072 -21.794 1.00 90.88 442 PHE A C 1
ATOM 3373 O O . PHE A 1 442 ? 25.400 -6.768 -22.792 1.00 90.88 442 PHE A O 1
ATOM 3380 N N . SER A 1 443 ? 24.690 -5.058 -21.541 1.00 89.62 443 SER A N 1
ATOM 3381 C CA . SER A 1 443 ? 23.511 -4.760 -22.367 1.00 89.62 443 SER A CA 1
ATOM 3382 C C . SER A 1 443 ? 23.815 -4.338 -23.812 1.00 89.62 443 SER A C 1
ATOM 3384 O O . SER A 1 443 ? 22.913 -4.363 -24.650 1.00 89.62 443 SER A O 1
ATOM 3386 N N . THR A 1 444 ? 25.060 -3.958 -24.126 1.00 91.31 444 THR A N 1
ATOM 3387 C CA . THR A 1 444 ? 25.492 -3.611 -25.493 1.00 91.31 444 THR A CA 1
ATOM 3388 C C . THR A 1 444 ? 26.054 -4.794 -26.275 1.00 91.31 444 THR A C 1
ATOM 3390 O O . THR A 1 444 ? 26.097 -4.720 -27.502 1.00 91.31 444 THR A O 1
ATOM 3393 N N . LEU A 1 445 ? 26.427 -5.877 -25.591 1.00 92.19 445 LEU A N 1
ATOM 3394 C CA . LEU A 1 445 ? 27.014 -7.069 -26.196 1.00 92.19 445 LEU A CA 1
ATOM 3395 C C . LEU A 1 445 ? 25.978 -7.864 -27.008 1.00 92.19 445 LEU A C 1
ATOM 3397 O O . LEU A 1 445 ? 24.760 -7.747 -26.814 1.00 92.19 445 LEU A O 1
ATOM 3401 N N . SER A 1 446 ? 26.463 -8.657 -27.955 1.00 93.38 446 SER A N 1
ATOM 3402 C CA . SER A 1 446 ? 25.715 -9.743 -28.590 1.00 93.38 446 SER A CA 1
ATOM 3403 C C . SER A 1 446 ? 25.582 -10.942 -27.643 1.00 93.38 446 SER A C 1
ATOM 3405 O O . SER A 1 446 ? 26.311 -11.053 -26.658 1.00 93.38 446 SER A O 1
ATOM 3407 N N . SER A 1 447 ? 24.659 -11.862 -27.938 1.00 93.62 447 SER A N 1
ATOM 3408 C CA . SER A 1 447 ? 24.473 -13.066 -27.117 1.00 93.62 447 SER A CA 1
ATOM 3409 C C . SER A 1 447 ? 25.741 -13.926 -27.041 1.00 93.62 447 SER A C 1
ATOM 3411 O O . SER A 1 447 ? 26.041 -14.466 -25.983 1.00 93.62 447 SER A O 1
ATOM 3413 N N . GLU A 1 448 ? 26.515 -14.018 -28.126 1.00 94.06 448 GLU A N 1
ATOM 3414 C CA . GLU A 1 448 ? 27.780 -14.766 -28.160 1.00 94.06 448 GLU A CA 1
ATOM 3415 C C . GLU A 1 448 ? 28.845 -14.120 -27.263 1.00 94.06 448 GLU A C 1
ATOM 3417 O O . GLU A 1 448 ? 29.450 -14.787 -26.425 1.00 94.06 448 GLU A O 1
ATOM 3422 N N . GLU A 1 449 ? 29.005 -12.797 -27.349 1.00 93.75 449 GLU A N 1
ATOM 3423 C CA . GLU A 1 449 ? 29.927 -12.043 -26.491 1.00 93.75 449 GLU A CA 1
ATOM 3424 C C . GLU A 1 449 ? 29.527 -12.102 -25.008 1.00 93.75 449 GLU A C 1
ATOM 3426 O O . GLU A 1 449 ? 30.397 -12.163 -24.138 1.00 93.75 449 GLU A O 1
ATOM 3431 N N . MET A 1 450 ? 28.223 -12.096 -24.701 1.00 94.00 450 MET A N 1
ATOM 3432 C CA . MET A 1 450 ? 27.724 -12.306 -23.336 1.00 94.00 450 MET A CA 1
ATOM 3433 C C . MET A 1 450 ? 28.128 -13.689 -22.817 1.00 94.00 450 MET A C 1
ATOM 3435 O O . MET A 1 450 ? 28.652 -13.803 -21.710 1.00 94.00 450 MET A O 1
ATOM 3439 N N . LEU A 1 451 ? 27.912 -14.738 -23.618 1.00 93.75 451 LEU A N 1
ATOM 3440 C CA . LEU A 1 451 ? 28.222 -16.120 -23.250 1.00 93.75 451 LEU A CA 1
ATOM 3441 C C . LEU A 1 451 ? 29.727 -16.359 -23.083 1.00 93.75 451 LEU A C 1
ATOM 3443 O O . LEU A 1 451 ? 30.114 -17.100 -22.180 1.00 93.75 451 LEU A O 1
ATOM 3447 N N . ALA A 1 452 ? 30.566 -15.700 -23.887 1.00 94.38 452 ALA A N 1
ATOM 3448 C CA . ALA A 1 452 ? 32.026 -15.767 -23.790 1.00 94.38 452 ALA A CA 1
ATOM 3449 C C . ALA A 1 452 ? 32.578 -15.177 -22.478 1.00 94.38 452 ALA A C 1
ATOM 3451 O O . ALA A 1 452 ? 33.673 -15.529 -22.037 1.00 94.38 452 ALA A O 1
ATOM 3452 N N . ARG A 1 453 ? 31.820 -14.287 -21.826 1.00 93.56 453 ARG A N 1
ATOM 3453 C CA . ARG A 1 453 ? 32.185 -13.676 -20.537 1.00 93.56 453 ARG A CA 1
ATOM 3454 C C . ARG A 1 453 ? 31.677 -14.457 -19.334 1.00 93.56 453 ARG A C 1
ATOM 3456 O O . ARG A 1 453 ? 31.919 -14.040 -18.202 1.00 93.56 453 ARG A O 1
ATOM 3463 N N . VAL A 1 454 ? 30.956 -15.550 -19.558 1.00 95.06 454 VAL A N 1
ATOM 3464 C CA . VAL A 1 454 ? 30.230 -16.246 -18.506 1.00 95.06 454 VAL A CA 1
ATOM 3465 C C . VAL A 1 454 ? 30.632 -17.713 -18.438 1.00 95.06 454 VAL A C 1
ATOM 3467 O O . VAL A 1 454 ? 30.475 -18.471 -19.394 1.00 95.06 454 VAL A O 1
ATOM 3470 N N . GLU A 1 455 ? 31.091 -18.111 -17.258 1.00 95.50 455 GLU A N 1
ATOM 3471 C CA . GLU A 1 455 ? 31.282 -19.498 -16.843 1.00 95.50 455 GLU A CA 1
ATOM 3472 C C . GLU A 1 455 ? 30.078 -19.928 -15.997 1.00 95.50 455 GLU A C 1
ATOM 3474 O O . GLU A 1 455 ? 29.524 -19.105 -15.267 1.00 95.50 455 GLU A O 1
ATOM 3479 N N . CYS A 1 456 ? 29.675 -21.196 -16.060 1.00 94.81 456 CYS A N 1
ATOM 3480 C CA . CYS A 1 456 ? 28.598 -21.724 -15.220 1.00 94.81 456 CYS A CA 1
ATOM 3481 C C . CYS A 1 456 ? 29.133 -22.809 -14.284 1.00 94.81 456 CYS A C 1
ATOM 3483 O O . CYS A 1 456 ? 29.947 -23.637 -14.685 1.00 94.81 456 CYS A O 1
ATOM 3485 N N . ASP A 1 457 ? 28.651 -22.789 -13.050 1.00 95.44 457 ASP A N 1
ATOM 3486 C CA . ASP A 1 457 ? 28.856 -23.799 -12.019 1.00 95.44 457 ASP A CA 1
ATOM 3487 C C . ASP A 1 457 ? 27.471 -24.285 -11.579 1.00 95.44 457 ASP A C 1
ATOM 3489 O O . ASP A 1 457 ? 26.637 -23.478 -11.166 1.00 95.44 457 ASP A O 1
ATOM 3493 N N . GLY A 1 458 ? 27.183 -25.576 -11.743 1.00 93.69 458 GLY A N 1
ATOM 3494 C CA . GLY A 1 458 ? 25.879 -26.153 -11.410 1.00 93.69 458 GLY A CA 1
ATOM 3495 C C . GLY A 1 458 ? 24.791 -26.018 -12.484 1.00 93.69 458 GLY A C 1
ATOM 3496 O O . GLY A 1 458 ? 23.614 -26.197 -12.175 1.00 93.69 458 GLY A O 1
ATOM 3497 N N . GLU A 1 459 ? 25.124 -25.693 -13.739 1.00 93.62 459 GLU A N 1
ATOM 3498 C CA . GLU A 1 459 ? 24.144 -25.552 -14.840 1.00 93.62 459 GLU A CA 1
ATOM 3499 C C . GLU A 1 459 ? 23.239 -26.793 -14.986 1.00 93.62 459 GLU A C 1
ATOM 3501 O O . GLU A 1 459 ? 22.037 -26.688 -15.246 1.00 93.62 459 GLU A O 1
ATOM 3506 N N . GLU A 1 460 ? 23.800 -27.978 -14.754 1.00 93.75 460 GLU A N 1
ATOM 3507 C CA . GLU A 1 460 ? 23.090 -29.251 -14.725 1.00 93.75 460 GLU A CA 1
ATOM 3508 C C . GLU A 1 460 ? 22.007 -29.302 -13.642 1.00 93.75 460 GLU A C 1
ATOM 3510 O O . GLU A 1 460 ? 20.948 -29.875 -13.878 1.00 93.75 460 GLU A O 1
ATOM 3515 N N . ARG A 1 461 ? 22.207 -28.650 -12.490 1.00 94.69 461 ARG A N 1
ATOM 3516 C CA . ARG A 1 461 ? 21.227 -28.602 -11.390 1.00 94.69 461 ARG A CA 1
ATOM 3517 C C . ARG A 1 461 ? 19.993 -27.810 -11.800 1.00 94.69 461 ARG A C 1
ATOM 3519 O O . ARG A 1 461 ? 18.875 -28.230 -11.511 1.00 94.69 461 ARG A O 1
ATOM 3526 N N . ALA A 1 462 ? 20.184 -26.711 -12.530 1.00 93.44 462 ALA A N 1
ATOM 3527 C CA . ALA A 1 462 ? 19.079 -25.947 -13.099 1.00 93.44 462 ALA A CA 1
ATOM 3528 C C . ALA A 1 462 ? 18.313 -26.774 -14.141 1.00 93.44 462 ALA A C 1
ATOM 3530 O O . ALA A 1 462 ? 17.090 -26.863 -14.070 1.00 93.44 462 ALA A O 1
ATOM 3531 N N . ARG A 1 463 ? 19.020 -27.445 -15.063 1.00 94.50 463 ARG A N 1
ATOM 3532 C CA . ARG A 1 463 ? 18.387 -28.326 -16.062 1.00 94.50 463 ARG A CA 1
ATOM 3533 C C . ARG A 1 463 ? 17.631 -29.493 -15.425 1.00 94.50 463 ARG A C 1
ATOM 3535 O O . ARG A 1 463 ? 16.526 -29.807 -15.855 1.00 94.50 463 ARG A O 1
ATOM 3542 N N . LEU A 1 464 ? 18.189 -30.107 -14.383 1.00 94.62 464 LEU A N 1
ATOM 3543 C CA . LEU A 1 464 ? 17.531 -31.170 -13.622 1.00 94.62 464 LEU A CA 1
ATOM 3544 C C . LEU A 1 464 ? 16.286 -30.662 -12.889 1.00 94.62 464 LEU A C 1
ATOM 3546 O O . LEU A 1 464 ? 15.281 -31.365 -12.852 1.00 94.62 464 LEU A O 1
ATOM 3550 N N . ALA A 1 465 ? 16.323 -29.445 -12.338 1.00 94.94 465 ALA A N 1
ATOM 3551 C CA . ALA A 1 465 ? 15.155 -28.821 -11.725 1.00 94.94 465 ALA A CA 1
ATOM 3552 C C . ALA A 1 465 ? 14.026 -28.617 -12.751 1.00 94.94 465 ALA A C 1
ATOM 3554 O O . ALA A 1 465 ? 12.876 -28.954 -12.471 1.00 94.94 465 ALA A O 1
ATOM 3555 N N . TYR A 1 466 ? 14.354 -28.156 -13.960 1.00 94.88 466 TYR A N 1
ATOM 3556 C CA . TYR A 1 466 ? 13.386 -28.018 -15.052 1.00 94.88 466 TYR A CA 1
ATOM 3557 C C . TYR A 1 466 ? 12.833 -29.357 -15.543 1.00 94.88 466 TYR A C 1
ATOM 3559 O O . TYR A 1 466 ? 11.630 -29.476 -15.780 1.00 94.88 466 TYR A O 1
ATOM 3567 N N . ALA A 1 467 ? 13.674 -30.391 -15.615 1.00 93.81 467 ALA A N 1
ATOM 3568 C CA . ALA A 1 467 ? 13.272 -31.735 -16.028 1.00 93.81 467 ALA A CA 1
ATOM 3569 C C . ALA A 1 467 ? 12.189 -32.363 -15.126 1.00 93.81 467 ALA A C 1
ATOM 3571 O O . ALA A 1 467 ? 11.520 -33.306 -15.544 1.00 93.81 467 ALA A O 1
ATOM 3572 N N . GLN A 1 468 ? 11.960 -31.828 -13.920 1.00 92.94 468 GLN A N 1
ATOM 3573 C CA . GLN A 1 468 ? 10.857 -32.252 -13.048 1.00 92.94 468 GLN A CA 1
ATOM 3574 C C . GLN A 1 468 ? 9.471 -31.845 -13.578 1.00 92.94 468 GLN A C 1
ATOM 3576 O O . GLN A 1 468 ? 8.465 -32.342 -13.074 1.00 92.94 468 GLN A O 1
ATOM 3581 N N . GLY A 1 469 ? 9.391 -30.924 -14.547 1.00 92.50 469 GLY A N 1
ATOM 3582 C CA . GLY A 1 469 ? 8.137 -30.510 -15.190 1.00 92.50 469 GLY A CA 1
ATOM 3583 C C . GLY A 1 469 ? 7.194 -29.682 -14.310 1.00 92.50 469 GLY A C 1
ATOM 3584 O O . GLY A 1 469 ? 6.043 -29.471 -14.680 1.00 92.50 469 GLY A O 1
ATOM 3585 N N . LYS A 1 470 ? 7.658 -29.209 -13.145 1.00 93.19 470 LYS A N 1
ATOM 3586 C CA . LYS A 1 470 ? 6.857 -28.433 -12.176 1.00 93.19 470 LYS A CA 1
ATOM 3587 C C . LYS A 1 470 ? 7.098 -26.920 -12.237 1.00 93.19 470 LYS A C 1
ATOM 3589 O O . LYS A 1 470 ? 6.493 -26.184 -11.465 1.00 93.19 470 LYS A O 1
ATOM 3594 N N . GLY A 1 471 ? 7.975 -26.472 -13.140 1.00 95.69 471 GLY A N 1
ATOM 3595 C CA . GLY A 1 471 ? 8.549 -25.126 -13.118 1.00 95.69 471 GLY A CA 1
ATOM 3596 C C . GLY A 1 471 ? 9.637 -24.995 -12.051 1.00 95.69 471 GLY A C 1
ATOM 3597 O O . GLY A 1 471 ? 9.793 -25.871 -11.206 1.00 95.69 471 GLY A O 1
ATOM 3598 N N . VAL A 1 472 ? 10.418 -23.915 -12.096 1.00 97.88 472 VAL A N 1
ATOM 3599 C CA . VAL A 1 472 ? 11.553 -23.699 -11.177 1.00 97.88 472 VAL A CA 1
ATOM 3600 C C . VAL A 1 472 ? 11.495 -22.295 -10.595 1.00 97.88 472 VAL A C 1
ATOM 3602 O O . VAL A 1 472 ? 11.265 -21.321 -11.312 1.00 97.88 472 VAL A O 1
ATOM 3605 N N . ILE A 1 473 ? 11.721 -22.167 -9.290 1.00 97.75 473 ILE A N 1
ATOM 3606 C CA . ILE A 1 473 ? 11.823 -20.865 -8.631 1.00 97.75 473 ILE A CA 1
ATOM 3607 C C . ILE A 1 473 ? 13.297 -20.588 -8.351 1.00 97.75 473 ILE A C 1
ATOM 3609 O O . ILE A 1 473 ? 13.905 -21.221 -7.496 1.00 97.75 473 ILE A O 1
ATOM 3613 N N . PHE A 1 474 ? 13.876 -19.624 -9.056 1.00 97.88 474 PHE A N 1
ATOM 3614 C CA . PHE A 1 474 ? 15.231 -19.157 -8.800 1.00 97.88 474 PHE A CA 1
ATOM 3615 C C . PHE A 1 474 ? 15.214 -18.046 -7.756 1.00 97.88 474 PHE A C 1
ATOM 3617 O O . PHE A 1 474 ? 14.472 -17.070 -7.893 1.00 97.88 474 PHE A O 1
ATOM 3624 N N . ILE A 1 475 ? 16.042 -18.167 -6.722 1.00 96.88 475 ILE A N 1
ATOM 3625 C CA . ILE A 1 475 ? 16.151 -17.148 -5.672 1.00 96.88 475 ILE A CA 1
ATOM 3626 C C . ILE A 1 475 ? 17.543 -16.551 -5.612 1.00 96.88 475 ILE A C 1
ATOM 3628 O O . ILE A 1 475 ? 18.542 -17.232 -5.813 1.00 96.88 475 ILE A O 1
ATOM 3632 N N . THR A 1 476 ? 17.609 -15.259 -5.316 1.00 95.38 476 THR A N 1
ATOM 3633 C CA . THR A 1 476 ? 18.872 -14.555 -5.093 1.00 95.38 476 THR A CA 1
ATOM 3634 C C . THR A 1 476 ? 18.651 -13.318 -4.223 1.00 95.38 476 THR A C 1
ATOM 3636 O O . THR A 1 476 ? 17.531 -13.034 -3.791 1.00 95.38 476 THR A O 1
ATOM 3639 N N . GLY A 1 477 ? 19.715 -12.573 -3.949 1.00 93.81 477 GLY A N 1
ATOM 3640 C CA . GLY A 1 477 ? 19.641 -11.241 -3.353 1.00 93.81 477 GLY A CA 1
ATOM 3641 C C . GLY A 1 477 ? 20.156 -10.175 -4.315 1.00 93.81 477 GLY A C 1
ATOM 3642 O O . GLY A 1 477 ? 20.637 -10.483 -5.405 1.00 93.81 477 GLY A O 1
ATOM 3643 N N . HIS A 1 478 ? 20.134 -8.914 -3.891 1.00 95.31 478 HIS A N 1
ATOM 3644 C CA . HIS A 1 478 ? 20.907 -7.831 -4.501 1.00 95.31 478 HIS A CA 1
ATOM 3645 C C . HIS A 1 478 ? 22.397 -8.047 -4.187 1.00 95.31 478 HIS A C 1
ATOM 3647 O O . HIS A 1 478 ? 23.038 -7.280 -3.464 1.00 95.31 478 HIS A O 1
ATOM 3653 N N . PHE A 1 479 ? 22.923 -9.164 -4.680 1.00 96.50 479 PHE A N 1
ATOM 3654 C CA . PHE A 1 479 ? 24.224 -9.725 -4.381 1.00 96.50 479 PHE A CA 1
ATOM 3655 C C . PHE A 1 479 ? 24.954 -10.050 -5.685 1.00 96.50 479 PHE A C 1
ATOM 3657 O O . PHE A 1 479 ? 24.380 -10.617 -6.618 1.00 96.50 479 PHE A O 1
ATOM 3664 N N . GLY A 1 480 ? 26.236 -9.698 -5.751 1.00 96.12 480 GLY A N 1
ATOM 3665 C CA . GLY A 1 480 ? 27.059 -9.957 -6.928 1.00 96.12 480 GLY A CA 1
ATOM 3666 C C . GLY A 1 480 ? 26.524 -9.231 -8.166 1.00 96.12 480 GLY A C 1
ATOM 3667 O O . GLY A 1 480 ? 26.196 -8.046 -8.096 1.00 96.12 480 GLY A O 1
ATOM 3668 N N . TYR A 1 481 ? 26.456 -9.937 -9.297 1.00 96.19 481 TYR A N 1
ATOM 3669 C CA . TYR A 1 481 ? 26.000 -9.418 -10.593 1.00 96.19 481 TYR A CA 1
ATOM 3670 C C . TYR A 1 481 ? 24.644 -10.008 -11.025 1.00 96.19 481 TYR A C 1
ATOM 3672 O O . TYR A 1 481 ? 24.507 -10.541 -12.125 1.00 96.19 481 TYR A O 1
ATOM 3680 N N . TRP A 1 482 ? 23.627 -9.929 -10.159 1.00 94.50 482 TRP A N 1
ATOM 3681 C CA . TRP A 1 482 ? 22.324 -10.590 -10.355 1.00 94.50 482 TRP A CA 1
ATOM 3682 C C . TRP A 1 482 ? 21.609 -10.239 -11.678 1.00 94.50 482 TRP A C 1
ATOM 3684 O O . TRP A 1 482 ? 20.997 -11.113 -12.288 1.00 94.50 482 TRP A O 1
ATOM 3694 N N . GLU A 1 483 ? 21.700 -8.996 -12.173 1.00 91.81 483 GLU A N 1
ATOM 3695 C CA . GLU A 1 483 ? 21.095 -8.630 -13.470 1.00 91.81 483 GLU A CA 1
ATOM 3696 C C . GLU A 1 483 ? 21.788 -9.348 -14.638 1.00 91.81 483 GLU A C 1
ATOM 3698 O O . GLU A 1 483 ? 21.125 -9.791 -15.575 1.00 91.81 483 GLU A O 1
ATOM 3703 N N . LEU A 1 484 ? 23.117 -9.509 -14.573 1.00 94.00 484 LEU A N 1
ATOM 3704 C CA . LEU A 1 484 ? 23.876 -10.250 -15.585 1.00 94.00 484 LEU A CA 1
ATOM 3705 C C . LEU A 1 484 ? 23.533 -11.739 -15.515 1.00 94.00 484 LEU A C 1
ATOM 3707 O O . LEU A 1 484 ? 23.40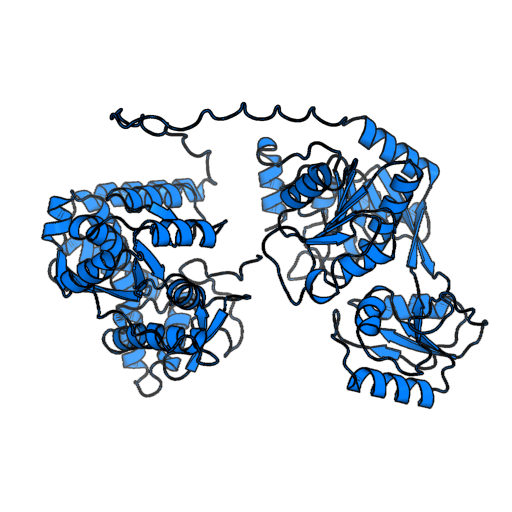6 -12.373 -16.560 1.00 94.00 484 LEU A O 1
ATOM 3711 N N . HIS A 1 485 ? 23.312 -12.273 -14.307 1.00 94.88 485 HIS A N 1
ATOM 3712 C CA . HIS A 1 485 ? 22.831 -13.642 -14.135 1.00 94.88 485 HIS A CA 1
ATOM 3713 C C . HIS A 1 485 ? 21.522 -13.867 -14.885 1.00 94.88 485 HIS A C 1
ATOM 3715 O O . HIS A 1 485 ? 21.427 -14.802 -15.670 1.00 94.88 485 HIS A O 1
ATOM 3721 N N . ALA A 1 486 ? 20.517 -13.010 -14.683 1.00 93.00 486 ALA A N 1
ATOM 3722 C CA . ALA A 1 486 ? 19.223 -13.160 -15.345 1.00 93.00 486 ALA A CA 1
ATOM 3723 C C . ALA A 1 486 ? 19.344 -13.105 -16.880 1.00 93.00 486 ALA A C 1
ATOM 3725 O O . ALA A 1 486 ? 18.705 -13.892 -17.580 1.00 93.00 486 ALA A O 1
ATOM 3726 N N . LEU A 1 487 ? 20.184 -12.209 -17.413 1.00 93.06 487 LEU A N 1
ATOM 3727 C CA . LEU A 1 487 ? 20.416 -12.095 -18.855 1.00 93.06 487 LEU A CA 1
ATOM 3728 C C . LEU A 1 487 ? 21.087 -13.345 -19.433 1.00 93.06 487 LEU A C 1
ATOM 3730 O O . LEU A 1 487 ? 20.606 -13.887 -20.427 1.00 93.06 487 LEU A O 1
ATOM 3734 N N . ALA A 1 488 ? 22.170 -13.805 -18.806 1.00 94.00 488 ALA A N 1
ATOM 3735 C CA . ALA A 1 488 ? 22.952 -14.941 -19.281 1.00 94.00 488 ALA A CA 1
ATOM 3736 C C . ALA A 1 488 ? 22.268 -16.295 -19.019 1.00 94.00 488 ALA A C 1
ATOM 3738 O O . ALA A 1 488 ? 22.406 -17.204 -19.836 1.00 94.00 488 ALA A O 1
ATOM 3739 N N . HIS A 1 489 ? 21.474 -16.421 -17.950 1.00 94.75 489 HIS A N 1
ATOM 3740 C CA . HIS A 1 489 ? 20.652 -17.602 -17.672 1.00 94.75 489 HIS A CA 1
ATOM 3741 C C . HIS A 1 489 ? 19.740 -17.943 -18.851 1.00 94.75 489 HIS A C 1
ATOM 3743 O O . HIS A 1 489 ? 19.722 -19.086 -19.295 1.00 94.75 489 HIS A O 1
ATOM 3749 N N . ALA A 1 490 ? 19.059 -16.939 -19.410 1.00 93.62 490 ALA A N 1
ATOM 3750 C CA . ALA A 1 490 ? 18.141 -17.122 -20.532 1.00 93.62 490 ALA A CA 1
ATOM 3751 C C . ALA A 1 490 ? 18.814 -17.692 -21.790 1.00 93.62 490 ALA A C 1
ATOM 3753 O O . ALA A 1 490 ? 18.176 -18.385 -22.575 1.00 93.62 490 ALA A O 1
ATOM 3754 N N . LEU A 1 491 ? 20.105 -17.394 -21.970 1.00 92.62 491 LEU A N 1
ATOM 3755 C CA . LEU A 1 491 ? 20.909 -17.864 -23.097 1.00 92.62 491 LEU A CA 1
ATOM 3756 C C . LEU A 1 491 ? 21.538 -19.247 -22.849 1.00 92.62 491 LEU A C 1
ATOM 3758 O O . LEU A 1 491 ? 21.854 -19.944 -23.808 1.00 92.62 491 LEU A O 1
ATOM 3762 N N . ARG A 1 492 ? 21.770 -19.624 -21.583 1.00 91.44 492 ARG A N 1
ATOM 3763 C CA . ARG A 1 492 ? 22.439 -20.879 -21.180 1.00 91.44 492 ARG A CA 1
ATOM 3764 C C . ARG A 1 492 ? 21.469 -22.017 -20.873 1.00 91.44 492 ARG A C 1
ATOM 3766 O O . ARG A 1 492 ? 21.756 -23.177 -21.175 1.00 91.44 492 ARG A O 1
ATOM 3773 N N . VAL A 1 493 ? 20.361 -21.682 -20.221 1.00 93.00 493 VAL A N 1
ATOM 3774 C CA . VAL A 1 493 ? 19.372 -22.632 -19.714 1.00 93.00 493 VAL A CA 1
ATOM 3775 C C . VAL A 1 493 ? 18.071 -22.412 -20.470 1.00 93.00 493 VAL A C 1
ATOM 3777 O O . VAL A 1 493 ? 17.859 -23.056 -21.491 1.00 93.00 493 VAL A O 1
ATOM 3780 N N . GLU A 1 494 ? 17.243 -21.471 -20.026 1.00 92.19 494 GLU A N 1
ATOM 3781 C CA . GLU A 1 494 ? 16.025 -21.067 -20.720 1.00 92.19 494 GLU A CA 1
ATOM 3782 C C . GLU A 1 494 ? 15.501 -19.727 -20.177 1.00 92.19 494 GLU A C 1
ATOM 3784 O O . GLU A 1 494 ? 15.878 -19.314 -19.074 1.00 92.19 494 GLU A O 1
ATOM 3789 N N . PRO A 1 495 ? 14.648 -19.011 -20.928 1.00 94.31 495 PRO A N 1
ATOM 3790 C CA . PRO A 1 495 ? 14.082 -17.749 -20.472 1.00 94.31 495 PRO A CA 1
ATOM 3791 C C . PRO A 1 495 ? 13.208 -17.873 -19.221 1.00 94.31 495 PRO A C 1
ATOM 3793 O O . PRO A 1 495 ? 12.394 -18.785 -19.090 1.00 94.31 495 PRO A O 1
ATOM 3796 N N . ILE A 1 496 ? 13.303 -16.874 -18.343 1.00 95.12 496 ILE A N 1
ATOM 3797 C CA . ILE A 1 496 ? 12.587 -16.835 -17.063 1.00 95.12 496 ILE A CA 1
ATOM 3798 C C . ILE A 1 496 ? 11.700 -15.599 -16.909 1.00 95.12 496 ILE A C 1
ATOM 3800 O O . ILE A 1 496 ? 11.887 -14.557 -17.545 1.00 95.12 496 ILE A O 1
ATOM 3804 N N . GLY A 1 497 ? 10.714 -15.703 -16.019 1.00 93.69 497 GLY A N 1
ATOM 3805 C CA . GLY A 1 497 ? 9.968 -14.558 -15.503 1.00 93.69 497 GLY A CA 1
ATOM 3806 C C . GLY A 1 497 ? 10.720 -13.885 -14.361 1.00 93.69 497 GLY A C 1
ATOM 3807 O O . GLY A 1 497 ? 10.845 -14.460 -13.288 1.00 93.69 497 GLY A O 1
ATOM 3808 N N . VAL A 1 498 ? 11.192 -12.657 -14.548 1.00 91.06 498 VAL A N 1
ATOM 3809 C CA . VAL A 1 498 ? 11.876 -11.889 -13.500 1.00 91.06 498 VAL A CA 1
ATOM 3810 C C . VAL A 1 498 ? 10.858 -11.060 -12.726 1.00 91.06 498 VAL A C 1
ATOM 3812 O O . VAL A 1 498 ? 10.215 -10.163 -13.286 1.00 91.06 498 VAL A O 1
ATOM 3815 N N . LEU A 1 499 ? 10.725 -11.341 -11.431 1.00 88.06 499 LEU A N 1
ATOM 3816 C CA . LEU A 1 499 ? 9.867 -10.577 -10.538 1.00 88.06 499 LEU A CA 1
ATOM 3817 C C . LEU A 1 499 ? 10.543 -9.259 -10.155 1.00 88.06 499 LEU A C 1
ATOM 3819 O O . LEU A 1 499 ? 11.590 -9.255 -9.512 1.00 88.06 499 LEU A O 1
ATOM 3823 N N . ALA A 1 500 ? 9.953 -8.128 -10.546 1.00 82.69 500 ALA A N 1
ATOM 3824 C CA . ALA A 1 500 ? 10.563 -6.821 -10.318 1.00 82.69 500 ALA A CA 1
ATOM 3825 C C . ALA A 1 500 ? 9.540 -5.715 -10.027 1.00 82.69 500 ALA A C 1
ATOM 3827 O O . ALA A 1 500 ? 8.372 -5.777 -10.415 1.00 82.69 500 ALA A O 1
ATOM 3828 N N . ARG A 1 501 ? 10.006 -4.645 -9.374 1.00 76.31 501 ARG A N 1
ATOM 3829 C CA . ARG A 1 501 ? 9.287 -3.368 -9.268 1.00 76.31 501 ARG A CA 1
ATOM 3830 C C . ARG A 1 501 ? 9.665 -2.466 -10.449 1.00 76.31 501 ARG A C 1
ATOM 3832 O O . ARG A 1 501 ? 10.813 -2.466 -10.887 1.00 76.31 501 ARG A O 1
ATOM 3839 N N . ALA A 1 502 ? 8.704 -1.691 -10.950 1.00 79.00 502 ALA A N 1
ATOM 3840 C CA . ALA A 1 502 ? 8.967 -0.676 -11.967 1.00 79.00 502 ALA A CA 1
ATOM 3841 C C . ALA A 1 502 ? 9.776 0.500 -11.387 1.00 79.00 502 ALA A C 1
ATOM 3843 O O . ALA A 1 502 ? 9.522 0.923 -10.257 1.00 79.00 502 ALA A O 1
ATOM 3844 N N . LEU A 1 503 ? 10.724 1.036 -12.162 1.00 78.50 503 LEU A N 1
ATOM 3845 C CA . LEU A 1 503 ? 11.447 2.257 -11.789 1.00 78.50 503 LEU A CA 1
ATOM 3846 C C . LEU A 1 503 ? 10.513 3.475 -11.827 1.00 78.50 503 LEU A C 1
ATOM 3848 O O . LEU A 1 503 ? 9.626 3.557 -12.678 1.00 78.50 503 LEU A O 1
ATOM 3852 N N . ASP A 1 504 ? 10.758 4.456 -10.953 1.00 76.94 504 ASP A N 1
ATOM 3853 C CA . ASP A 1 504 ? 9.929 5.668 -10.859 1.00 76.94 504 ASP A CA 1
ATOM 3854 C C . ASP A 1 504 ? 10.003 6.537 -12.131 1.00 76.94 504 ASP A C 1
ATOM 3856 O O . ASP A 1 504 ? 9.034 7.211 -12.489 1.00 76.94 504 ASP A O 1
ATOM 3860 N N . ASN A 1 505 ? 11.137 6.502 -12.845 1.00 83.38 505 ASN A N 1
ATOM 3861 C CA . ASN A 1 505 ? 11.303 7.131 -14.155 1.00 83.38 505 ASN A CA 1
ATOM 3862 C C . ASN A 1 505 ? 10.831 6.165 -15.267 1.00 83.38 505 ASN A C 1
ATOM 3864 O O . ASN A 1 505 ? 11.523 5.182 -15.546 1.00 83.38 505 ASN A O 1
ATOM 3868 N N . PRO A 1 506 ? 9.714 6.448 -15.974 1.00 83.56 506 PRO A N 1
ATOM 3869 C CA . PRO A 1 506 ? 9.153 5.523 -16.963 1.00 83.56 506 PRO A CA 1
ATOM 3870 C C . PRO A 1 506 ? 10.055 5.274 -18.179 1.00 83.56 506 PRO A C 1
ATOM 3872 O O . PRO A 1 506 ? 9.995 4.200 -18.771 1.00 83.56 506 PRO A O 1
ATOM 3875 N N . GLN A 1 507 ? 10.891 6.248 -18.564 1.00 86.31 507 GLN A N 1
ATOM 3876 C CA . GLN A 1 507 ? 11.794 6.107 -19.713 1.00 86.31 507 GLN A CA 1
ATOM 3877 C C . GLN A 1 507 ? 12.962 5.175 -19.374 1.00 86.31 507 GLN A C 1
ATOM 3879 O O . GLN A 1 507 ? 13.333 4.325 -20.180 1.00 86.31 507 GLN A O 1
ATOM 3884 N N . LEU A 1 508 ? 13.501 5.298 -18.157 1.00 86.38 508 LEU A N 1
ATOM 3885 C CA . LEU A 1 508 ? 14.500 4.364 -17.641 1.00 86.38 508 LEU A CA 1
ATOM 3886 C C . LEU A 1 508 ? 13.895 2.986 -17.364 1.00 86.38 508 LEU A C 1
ATOM 3888 O O . LEU A 1 508 ? 14.542 1.986 -17.659 1.00 86.38 508 LEU A O 1
ATOM 3892 N N . ASN A 1 509 ? 12.650 2.917 -16.873 1.00 87.81 509 ASN A N 1
ATOM 3893 C CA . ASN A 1 509 ? 11.943 1.646 -16.719 1.00 87.81 509 ASN A CA 1
ATOM 3894 C C . ASN A 1 509 ? 11.817 0.916 -18.061 1.00 87.81 509 ASN A C 1
ATOM 3896 O O . ASN A 1 509 ? 12.158 -0.257 -18.136 1.00 87.81 509 ASN A O 1
ATOM 3900 N N . GLY A 1 510 ? 11.383 1.613 -19.118 1.00 88.44 510 GLY A N 1
ATOM 3901 C CA . GLY A 1 510 ? 11.267 1.028 -20.457 1.00 88.44 510 GLY A CA 1
ATOM 3902 C C . GLY A 1 510 ? 12.611 0.574 -21.033 1.00 88.44 510 GLY A C 1
ATOM 3903 O O . GLY A 1 510 ? 12.681 -0.477 -21.663 1.00 88.44 510 GLY A O 1
ATOM 3904 N N . LEU A 1 511 ? 13.695 1.316 -20.775 1.00 88.62 511 LEU A N 1
ATOM 3905 C CA . LEU A 1 511 ? 15.046 0.896 -21.160 1.00 88.62 511 LEU A CA 1
ATOM 3906 C C . LEU A 1 511 ? 15.478 -0.377 -20.419 1.00 88.62 511 LEU A C 1
ATOM 3908 O O . LEU A 1 511 ? 15.953 -1.313 -21.053 1.00 88.62 511 LEU A O 1
ATOM 3912 N N . LEU A 1 512 ? 15.302 -0.429 -19.096 1.00 88.75 512 LEU A N 1
ATOM 3913 C CA . LEU A 1 512 ? 15.664 -1.598 -18.292 1.00 88.75 512 LEU A CA 1
ATOM 3914 C C . LEU A 1 512 ? 14.815 -2.823 -18.656 1.00 88.75 512 LEU A C 1
ATOM 3916 O O . LEU A 1 512 ? 15.336 -3.931 -18.744 1.00 88.75 512 LEU A O 1
ATOM 3920 N N . GLU A 1 513 ? 13.520 -2.629 -18.900 1.00 89.75 513 GLU A N 1
ATOM 3921 C CA . GLU A 1 513 ? 12.614 -3.679 -19.362 1.00 89.75 513 GLU A CA 1
ATOM 3922 C C . GLU A 1 513 ? 13.050 -4.225 -20.728 1.00 89.75 513 GLU A C 1
ATOM 3924 O O . GLU A 1 513 ? 13.145 -5.439 -20.891 1.00 89.75 513 GLU A O 1
ATOM 3929 N N . HIS A 1 514 ? 13.422 -3.348 -21.666 1.00 90.94 514 HIS A N 1
ATOM 3930 C CA . HIS A 1 514 ? 13.977 -3.758 -22.955 1.00 90.94 514 HIS A CA 1
ATOM 3931 C C . HIS A 1 514 ? 15.277 -4.559 -22.803 1.00 90.94 514 HIS A C 1
ATOM 3933 O O . HIS A 1 514 ? 15.434 -5.591 -23.452 1.00 90.94 514 HIS A O 1
ATOM 3939 N N . ILE A 1 515 ? 16.189 -4.123 -21.925 1.00 88.69 515 ILE A N 1
ATOM 3940 C CA . ILE A 1 515 ? 17.430 -4.854 -21.633 1.00 88.69 515 ILE A CA 1
ATOM 3941 C C . ILE A 1 515 ? 17.104 -6.252 -21.101 1.00 88.69 515 ILE A C 1
ATOM 3943 O O . ILE A 1 515 ? 17.604 -7.234 -21.642 1.00 88.69 515 ILE A O 1
ATOM 3947 N N . ARG A 1 516 ? 16.229 -6.352 -20.092 1.00 88.00 516 ARG A N 1
ATOM 3948 C CA . ARG A 1 516 ? 15.845 -7.629 -19.472 1.00 88.00 516 ARG A CA 1
ATOM 3949 C C . ARG A 1 516 ? 15.191 -8.585 -20.466 1.00 88.00 516 ARG A C 1
ATOM 3951 O O . ARG A 1 516 ? 15.472 -9.773 -20.407 1.00 88.00 516 ARG A O 1
ATOM 3958 N N . GLN A 1 517 ? 14.370 -8.082 -21.387 1.00 92.31 517 GLN A N 1
ATOM 3959 C CA . GLN A 1 517 ? 13.651 -8.903 -22.369 1.00 92.31 517 GLN A CA 1
ATOM 3960 C C . GLN A 1 517 ? 14.494 -9.307 -23.587 1.00 92.31 517 GLN A C 1
ATOM 3962 O O . GLN A 1 517 ? 14.098 -10.198 -24.336 1.00 92.31 517 GLN A O 1
ATOM 3967 N N . ARG A 1 518 ? 15.667 -8.694 -23.799 1.00 88.94 518 ARG A N 1
ATOM 3968 C CA . ARG A 1 518 ? 16.480 -8.908 -25.007 1.00 88.94 518 ARG A CA 1
ATOM 3969 C C . ARG A 1 518 ? 16.970 -10.351 -25.174 1.00 88.94 518 ARG A C 1
ATOM 3971 O O . ARG A 1 518 ? 17.171 -10.784 -26.303 1.00 88.94 518 ARG A O 1
ATOM 3978 N N . THR A 1 519 ? 17.141 -11.088 -24.080 1.00 89.00 519 THR A N 1
ATOM 3979 C CA . THR A 1 519 ? 17.538 -12.506 -24.097 1.00 89.00 519 THR A CA 1
ATOM 3980 C C . TH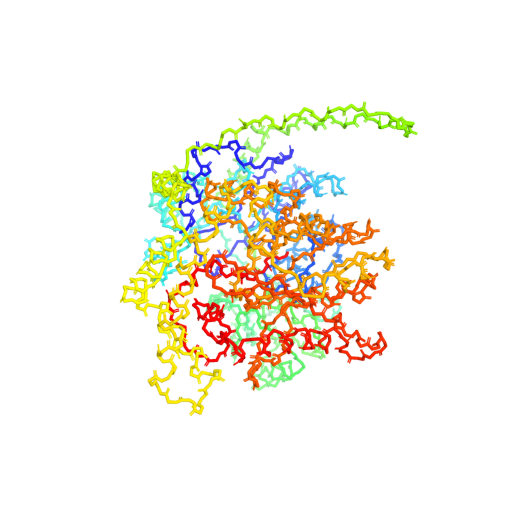R A 1 519 ? 16.348 -13.468 -23.988 1.00 89.00 519 THR A C 1
ATOM 3982 O O . THR A 1 519 ? 16.542 -14.665 -23.825 1.00 89.00 519 THR A O 1
ATOM 3985 N N . GLY A 1 520 ? 15.112 -12.961 -24.096 1.00 89.62 520 GLY A N 1
ATOM 3986 C CA . GLY A 1 520 ? 13.878 -13.752 -24.061 1.00 89.62 520 GLY A CA 1
ATOM 3987 C C . GLY A 1 520 ? 13.154 -13.756 -22.713 1.00 89.62 520 GLY A C 1
ATOM 3988 O O . GLY A 1 520 ? 12.021 -14.232 -22.644 1.00 89.62 520 GLY A O 1
ATOM 3989 N N . ASN A 1 521 ? 13.756 -13.217 -21.646 1.00 94.12 521 ASN A N 1
ATOM 3990 C CA . ASN A 1 521 ? 13.087 -13.143 -20.344 1.00 94.12 521 ASN A CA 1
ATOM 3991 C C . ASN A 1 521 ? 11.814 -12.296 -20.407 1.00 94.12 521 ASN A C 1
ATOM 3993 O O . ASN A 1 521 ? 11.663 -11.400 -21.237 1.00 94.12 521 ASN A O 1
ATOM 3997 N N . THR A 1 522 ? 10.926 -12.509 -19.442 1.00 91.75 522 THR A N 1
ATOM 3998 C CA . THR A 1 522 ? 9.757 -11.650 -19.238 1.00 91.75 522 THR A CA 1
ATOM 3999 C C . THR A 1 522 ? 9.859 -10.929 -17.904 1.00 91.75 522 THR A C 1
ATOM 4001 O O . THR A 1 522 ? 10.387 -11.467 -16.937 1.00 91.75 522 THR A O 1
ATOM 4004 N N . VAL A 1 523 ? 9.353 -9.698 -17.829 1.00 87.94 523 VAL A N 1
ATOM 4005 C CA . VAL A 1 523 ? 9.290 -8.954 -16.565 1.00 87.94 523 VAL A CA 1
ATOM 4006 C C . VAL A 1 523 ? 7.883 -9.081 -15.993 1.00 87.94 523 VAL A C 1
ATOM 4008 O O . VAL A 1 523 ? 6.887 -8.838 -16.683 1.00 87.94 523 VAL A O 1
ATOM 4011 N N . VAL A 1 524 ? 7.795 -9.483 -14.728 1.00 84.12 524 VAL A N 1
ATOM 4012 C CA . VAL A 1 524 ? 6.533 -9.628 -14.004 1.00 84.12 524 VAL A CA 1
ATOM 4013 C C . VAL A 1 524 ? 6.474 -8.569 -12.903 1.00 84.12 524 VAL A C 1
ATOM 4015 O O . VAL A 1 524 ? 7.191 -8.639 -11.907 1.00 84.12 524 VAL A O 1
ATOM 4018 N N . TYR A 1 525 ? 5.618 -7.565 -13.107 1.00 79.12 525 TYR A N 1
ATOM 4019 C CA . TYR A 1 525 ? 5.367 -6.482 -12.152 1.00 79.12 525 TYR A CA 1
ATOM 4020 C C . TYR A 1 525 ? 4.230 -6.825 -11.180 1.00 79.12 525 TYR A C 1
ATOM 4022 O O . TYR A 1 525 ? 3.260 -7.458 -11.587 1.00 79.12 525 TYR A O 1
ATOM 4030 N N . ARG A 1 526 ? 4.297 -6.300 -9.942 1.00 62.19 526 ARG A N 1
ATOM 4031 C CA . ARG A 1 526 ? 3.463 -6.668 -8.771 1.00 62.19 526 ARG A CA 1
ATOM 4032 C C . ARG A 1 526 ? 1.941 -6.843 -8.982 1.00 62.19 526 ARG A C 1
ATOM 4034 O O . ARG A 1 526 ? 1.357 -7.704 -8.329 1.00 62.19 526 ARG A O 1
ATOM 4041 N N . ARG A 1 527 ? 1.271 -6.159 -9.915 1.00 48.19 527 ARG A N 1
ATOM 4042 C CA . ARG A 1 527 ? -0.193 -6.299 -10.101 1.00 48.19 527 ARG A CA 1
ATOM 4043 C C . ARG A 1 527 ? -0.596 -7.653 -10.706 1.00 48.19 527 ARG A C 1
ATOM 4045 O O . ARG A 1 527 ? -0.279 -7.932 -11.858 1.00 48.19 527 ARG A O 1
ATOM 4052 N N . GLY A 1 528 ? -1.362 -8.463 -9.966 1.00 55.72 528 GLY A N 1
ATOM 4053 C CA . GLY A 1 528 ? -1.844 -9.777 -10.434 1.00 55.72 528 GLY A CA 1
ATOM 4054 C C . GLY A 1 528 ? -0.737 -10.833 -10.574 1.00 55.72 528 GLY A C 1
ATOM 4055 O O . GLY A 1 528 ? -0.912 -11.833 -11.277 1.00 55.72 528 GLY A O 1
ATOM 4056 N N . THR A 1 529 ? 0.400 -10.596 -9.915 1.00 69.00 529 THR A N 1
ATOM 4057 C CA . THR A 1 529 ? 1.654 -11.349 -10.049 1.00 69.00 529 THR A CA 1
ATOM 4058 C C . THR A 1 529 ? 1.508 -12.815 -9.719 1.00 69.00 529 THR A C 1
ATOM 4060 O O . THR A 1 529 ? 1.908 -13.651 -10.522 1.00 69.00 529 THR A O 1
ATOM 4063 N N . ILE A 1 530 ? 0.886 -13.141 -8.585 1.00 76.94 530 ILE A N 1
ATOM 4064 C CA . ILE A 1 530 ? 0.834 -14.515 -8.078 1.00 76.94 530 ILE A CA 1
ATOM 4065 C C . ILE A 1 530 ? 0.140 -15.441 -9.082 1.00 76.94 530 ILE A C 1
ATOM 4067 O O . ILE A 1 530 ? 0.647 -16.518 -9.373 1.00 76.94 530 ILE A O 1
ATOM 4071 N N . ARG A 1 531 ? -0.970 -15.014 -9.705 1.00 80.25 531 ARG A N 1
ATOM 4072 C CA . ARG A 1 531 ? -1.665 -15.821 -10.730 1.00 80.25 531 ARG A CA 1
ATOM 4073 C C . ARG A 1 531 ? -0.851 -15.983 -12.012 1.00 80.25 531 ARG A C 1
ATOM 4075 O O . ARG A 1 531 ? -1.005 -16.980 -12.713 1.00 80.25 531 ARG A O 1
ATOM 4082 N N . ARG A 1 532 ? -0.036 -14.991 -12.378 1.00 83.75 532 ARG A N 1
ATOM 4083 C CA . ARG A 1 532 ? 0.848 -15.086 -13.548 1.00 83.75 532 ARG A CA 1
ATOM 4084 C C . ARG A 1 532 ? 2.030 -16.006 -13.257 1.00 83.75 532 ARG A C 1
ATOM 4086 O O . ARG A 1 532 ? 2.277 -16.894 -14.058 1.00 83.75 532 ARG A O 1
ATOM 4093 N N . VAL A 1 533 ? 2.673 -15.843 -12.103 1.00 87.62 533 VAL A N 1
ATOM 4094 C CA . VAL A 1 533 ? 3.758 -16.708 -11.619 1.00 87.62 533 VAL A CA 1
ATOM 4095 C C . VAL A 1 533 ? 3.283 -18.156 -11.506 1.00 87.62 533 VAL A C 1
ATOM 4097 O O . VAL A 1 533 ? 3.921 -19.037 -12.062 1.00 87.62 533 VAL A O 1
ATOM 4100 N N . MET A 1 534 ? 2.113 -18.402 -10.908 1.00 87.69 534 MET A N 1
ATOM 4101 C CA . MET A 1 534 ? 1.515 -19.742 -10.840 1.00 87.69 534 MET A CA 1
ATOM 4102 C C . MET A 1 534 ? 1.325 -20.374 -12.217 1.00 87.69 534 MET A C 1
ATOM 4104 O O . MET A 1 534 ? 1.699 -21.524 -12.404 1.00 87.69 534 MET A O 1
ATOM 4108 N N . ARG A 1 535 ? 0.784 -19.628 -13.190 1.00 89.00 535 ARG A N 1
ATOM 4109 C CA . ARG A 1 535 ? 0.618 -20.134 -14.561 1.00 89.00 535 ARG A CA 1
ATOM 4110 C C . ARG A 1 535 ? 1.951 -20.424 -15.244 1.00 89.00 535 ARG A C 1
ATOM 4112 O O . ARG A 1 535 ? 2.022 -21.377 -16.004 1.00 89.00 535 ARG A O 1
ATOM 4119 N N . MET A 1 536 ? 2.981 -19.616 -14.989 1.00 92.12 536 MET A N 1
ATOM 4120 C CA . MET A 1 536 ? 4.323 -19.865 -15.522 1.00 92.12 536 MET A CA 1
ATOM 4121 C C . MET A 1 536 ? 4.911 -21.153 -14.944 1.00 92.12 536 MET A C 1
ATOM 4123 O O . MET A 1 536 ? 5.334 -22.004 -15.716 1.00 92.12 536 MET A O 1
ATOM 4127 N N . LEU A 1 537 ? 4.849 -21.331 -13.621 1.00 94.19 537 LEU A N 1
ATOM 4128 C CA . LEU A 1 537 ? 5.335 -22.544 -12.957 1.00 94.19 537 LEU A CA 1
ATOM 4129 C C . LEU A 1 537 ? 4.562 -23.790 -13.419 1.00 94.19 537 LEU A C 1
ATOM 4131 O O . LEU A 1 537 ? 5.164 -24.779 -13.813 1.00 94.19 537 LEU A O 1
ATOM 4135 N N . GLN A 1 538 ? 3.228 -23.716 -13.485 1.00 90.81 538 GLN A N 1
ATOM 4136 C CA . GLN A 1 538 ? 2.379 -24.806 -13.991 1.00 90.81 538 GLN A CA 1
ATOM 4137 C C . GLN A 1 538 ? 2.642 -25.159 -15.462 1.00 90.81 538 GLN A C 1
ATOM 4139 O O . GLN A 1 538 ? 2.389 -26.288 -15.866 1.00 90.81 538 GLN A O 1
ATOM 4144 N N . ALA A 1 539 ? 3.132 -24.207 -16.258 1.00 92.31 539 ALA A N 1
ATOM 4145 C CA . ALA A 1 539 ? 3.556 -24.437 -17.636 1.00 92.31 539 ALA A CA 1
ATOM 4146 C C . ALA A 1 539 ? 5.006 -24.952 -17.744 1.00 92.31 539 ALA A C 1
ATOM 4148 O O . ALA A 1 539 ? 5.517 -25.088 -18.851 1.00 92.31 539 ALA A O 1
ATOM 4149 N N . GLY A 1 540 ? 5.678 -25.220 -16.618 1.00 92.94 540 GLY A N 1
ATOM 4150 C CA . GLY A 1 540 ? 7.057 -25.704 -16.580 1.00 92.94 540 GLY A CA 1
ATOM 4151 C C . GLY A 1 540 ? 8.126 -24.611 -16.664 1.00 92.94 540 GLY A C 1
ATOM 4152 O O . GLY A 1 540 ? 9.307 -24.937 -16.667 1.00 92.94 540 GLY A O 1
ATOM 4153 N N . HIS A 1 541 ? 7.755 -23.327 -16.697 1.00 94.81 541 HIS A N 1
ATOM 4154 C CA . HIS A 1 541 ? 8.704 -22.219 -16.849 1.00 94.81 541 HIS A CA 1
ATOM 4155 C C . HIS A 1 541 ? 9.308 -21.752 -15.522 1.00 94.81 541 HIS A C 1
ATOM 4157 O O . HIS A 1 541 ? 8.711 -21.900 -14.452 1.00 94.81 541 HIS A O 1
ATOM 4163 N N . GLY A 1 542 ? 10.481 -21.118 -15.601 1.00 95.94 542 GLY A N 1
ATOM 4164 C CA . GLY A 1 542 ? 11.193 -20.602 -14.439 1.00 95.94 542 GLY A CA 1
ATOM 4165 C C . GLY A 1 542 ? 10.802 -19.175 -14.058 1.00 95.94 542 GLY A C 1
ATOM 4166 O O . GLY A 1 542 ? 10.436 -18.351 -14.904 1.00 95.94 542 GLY A O 1
ATOM 4167 N N . VAL A 1 543 ? 10.914 -18.858 -12.769 1.00 95.44 543 VAL A N 1
ATOM 4168 C CA . VAL A 1 543 ? 10.683 -17.514 -12.221 1.00 95.44 543 VAL A CA 1
ATOM 4169 C C . VAL A 1 543 ? 11.821 -17.136 -11.280 1.00 95.44 543 VAL A C 1
ATOM 4171 O O . VAL A 1 543 ? 12.158 -17.916 -10.400 1.00 95.44 543 VAL A O 1
ATOM 4174 N N . ALA A 1 544 ? 12.392 -15.938 -11.431 1.00 94.62 544 ALA A N 1
ATOM 4175 C CA . ALA A 1 544 ? 13.425 -15.407 -10.540 1.00 94.62 544 ALA A CA 1
ATOM 4176 C C . ALA A 1 544 ? 12.872 -14.370 -9.559 1.00 94.62 544 ALA A C 1
ATOM 4178 O O . ALA A 1 544 ? 12.147 -13.451 -9.957 1.00 94.62 544 ALA A O 1
ATOM 4179 N N . VAL A 1 545 ? 13.263 -14.491 -8.287 1.00 92.38 545 VAL A N 1
ATOM 4180 C CA . VAL A 1 545 ? 12.813 -13.632 -7.184 1.00 92.38 545 VAL A CA 1
ATOM 4181 C C . VAL A 1 545 ? 13.997 -13.176 -6.325 1.00 92.38 545 VAL A C 1
ATOM 4183 O O . VAL A 1 545 ? 14.857 -13.970 -5.947 1.00 92.38 545 VAL A O 1
ATOM 4186 N N . LEU A 1 546 ? 14.018 -11.884 -5.984 1.00 92.50 546 LEU A N 1
ATOM 4187 C CA . LEU A 1 546 ? 14.945 -11.302 -5.008 1.00 92.50 546 LEU A CA 1
ATOM 4188 C C . LEU A 1 546 ? 14.327 -11.376 -3.603 1.00 92.50 546 LEU A C 1
ATOM 4190 O O . LEU A 1 546 ? 13.230 -10.855 -3.401 1.00 92.50 546 LEU A O 1
ATOM 4194 N N . ILE A 1 547 ? 15.015 -12.003 -2.644 1.00 91.56 547 ILE A N 1
ATOM 4195 C CA . ILE A 1 547 ? 14.464 -12.310 -1.303 1.00 91.56 547 ILE A CA 1
ATOM 4196 C C . ILE A 1 547 ? 15.020 -11.431 -0.168 1.00 91.56 547 ILE A C 1
ATOM 4198 O O . ILE A 1 547 ? 14.648 -11.583 0.993 1.00 91.56 547 ILE A O 1
ATOM 4202 N N . ASP A 1 548 ? 15.915 -10.496 -0.477 1.00 86.75 548 ASP A N 1
ATOM 4203 C CA . ASP A 1 548 ? 16.778 -9.834 0.507 1.00 86.75 548 ASP A CA 1
ATOM 4204 C C . ASP A 1 548 ? 16.334 -8.424 0.919 1.00 86.75 548 ASP A C 1
ATOM 4206 O O . ASP A 1 548 ? 16.894 -7.849 1.851 1.00 86.75 548 ASP A O 1
ATOM 4210 N N . GLN A 1 5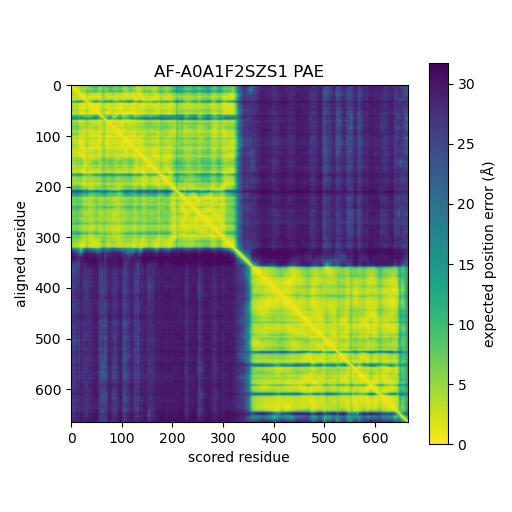49 ? 15.284 -7.870 0.317 1.00 78.88 549 GLN A N 1
ATOM 4211 C CA . GLN A 1 549 ? 14.711 -6.604 0.777 1.00 78.88 549 GLN A CA 1
ATOM 4212 C C . GLN A 1 549 ? 13.653 -6.816 1.864 1.00 78.88 549 GLN A C 1
ATOM 4214 O O . GLN A 1 549 ? 12.899 -7.784 1.837 1.00 78.88 549 GLN A O 1
ATOM 4219 N N . HIS A 1 550 ? 13.591 -5.882 2.816 1.00 64.75 550 HIS A N 1
ATOM 4220 C CA . HIS A 1 550 ? 12.561 -5.866 3.854 1.00 64.75 550 HIS A CA 1
ATOM 4221 C C . HIS A 1 550 ? 11.175 -5.657 3.233 1.00 64.75 550 HIS A C 1
ATOM 4223 O O . HIS A 1 550 ? 10.994 -4.725 2.444 1.00 64.75 550 HIS A O 1
ATOM 4229 N N . ILE A 1 551 ? 10.211 -6.487 3.629 1.00 64.06 551 ILE A N 1
ATOM 4230 C CA . ILE A 1 551 ? 8.811 -6.412 3.198 1.00 64.06 551 ILE A CA 1
ATOM 4231 C C . ILE A 1 551 ? 7.929 -6.111 4.404 1.00 64.06 551 ILE A C 1
ATOM 4233 O O . ILE A 1 551 ? 8.144 -6.650 5.484 1.00 64.06 551 ILE A O 1
ATOM 4237 N N . MET A 1 552 ? 6.922 -5.267 4.197 1.00 52.44 552 MET A N 1
ATOM 4238 C CA . MET A 1 552 ? 5.838 -5.027 5.147 1.00 52.44 552 MET A CA 1
ATOM 4239 C C . MET A 1 552 ? 4.533 -5.608 4.568 1.00 52.44 552 MET A C 1
ATOM 4241 O O . MET A 1 552 ? 4.351 -5.567 3.354 1.00 52.44 552 MET A O 1
ATOM 4245 N N . GLY A 1 553 ? 3.626 -6.135 5.397 1.00 56.09 553 GLY A N 1
ATOM 4246 C CA . GLY A 1 553 ? 2.314 -6.649 4.954 1.00 56.09 553 GLY A CA 1
ATOM 4247 C C . GLY A 1 553 ? 2.045 -8.123 5.296 1.00 56.09 553 GLY A C 1
ATOM 4248 O O . GLY A 1 553 ? 2.823 -8.744 6.015 1.00 56.09 553 GLY A O 1
ATOM 4249 N N . SER A 1 554 ? 0.932 -8.660 4.782 1.00 51.78 554 SER A N 1
ATOM 4250 C CA . SER A 1 554 ? 0.411 -10.034 4.972 1.00 51.78 554 SER A CA 1
ATOM 4251 C C . SER A 1 554 ? 1.396 -11.140 4.575 1.00 51.78 554 SER A C 1
ATOM 4253 O O . SER A 1 554 ? 1.396 -12.206 5.185 1.00 51.78 554 SER A O 1
ATOM 4255 N N . ASP A 1 555 ? 2.252 -10.868 3.590 1.00 62.19 555 ASP A N 1
ATOM 4256 C CA . ASP A 1 555 ? 3.234 -11.812 3.046 1.00 62.19 555 ASP A CA 1
ATOM 4257 C C . ASP A 1 555 ? 4.573 -11.838 3.804 1.00 62.19 555 ASP A C 1
ATOM 4259 O O . ASP A 1 555 ? 5.474 -12.607 3.443 1.00 62.19 555 ASP A O 1
ATOM 4263 N N . ALA A 1 556 ? 4.749 -10.985 4.816 1.00 73.81 556 ALA A N 1
ATOM 4264 C CA . ALA A 1 556 ? 5.988 -10.900 5.576 1.00 73.81 556 ALA A CA 1
ATOM 4265 C C . ALA A 1 556 ? 6.044 -11.983 6.662 1.00 73.81 556 ALA A C 1
ATOM 4267 O O . ALA A 1 556 ? 5.159 -12.081 7.511 1.00 73.81 556 ALA A O 1
ATOM 4268 N N . ILE A 1 557 ? 7.122 -12.769 6.666 1.00 85.81 557 ILE A N 1
ATOM 4269 C CA . ILE A 1 557 ? 7.414 -13.742 7.717 1.00 85.81 557 ILE A CA 1
ATOM 4270 C C . ILE A 1 557 ? 8.769 -13.450 8.354 1.00 85.81 557 ILE A C 1
ATOM 4272 O O . ILE A 1 557 ? 9.721 -13.069 7.670 1.00 85.81 557 ILE A O 1
ATOM 4276 N N . TYR A 1 558 ? 8.847 -13.603 9.676 1.00 89.62 558 TYR A N 1
ATOM 4277 C CA . TYR A 1 558 ? 10.080 -13.383 10.422 1.00 89.62 558 TYR A CA 1
ATOM 4278 C C . TYR A 1 558 ? 10.959 -14.636 10.392 1.00 89.62 558 TYR A C 1
ATOM 4280 O O . TYR A 1 558 ? 10.581 -15.703 10.893 1.00 89.62 558 TYR A O 1
ATOM 4288 N N . VAL A 1 559 ? 12.141 -14.463 9.812 1.00 92.62 559 VAL A N 1
ATOM 4289 C CA . VAL A 1 559 ? 13.253 -15.421 9.761 1.00 92.62 559 VAL A CA 1
ATOM 4290 C C . VAL A 1 559 ? 14.504 -14.735 10.292 1.00 92.62 559 VAL A C 1
ATOM 4292 O O . VAL A 1 559 ? 14.547 -13.506 10.368 1.00 92.62 559 VAL A O 1
ATOM 4295 N N . ASP A 1 560 ? 15.514 -15.505 10.655 1.00 93.25 560 ASP A N 1
ATOM 4296 C CA . ASP A 1 560 ? 16.785 -14.961 11.106 1.00 93.25 560 ASP A CA 1
ATOM 4297 C C . ASP A 1 560 ? 17.694 -14.661 9.911 1.00 93.25 560 ASP A C 1
ATOM 4299 O O . ASP A 1 560 ? 17.767 -15.429 8.954 1.00 93.25 560 ASP A O 1
ATOM 4303 N N . PHE A 1 561 ? 18.359 -13.507 9.961 1.00 94.25 561 PHE A N 1
ATOM 4304 C CA . PHE A 1 561 ? 19.426 -13.117 9.047 1.00 94.25 561 PHE A CA 1
ATOM 4305 C C . PHE A 1 561 ? 20.523 -12.410 9.843 1.00 94.25 561 PHE A C 1
ATOM 4307 O O . PHE A 1 561 ? 20.287 -11.342 10.418 1.00 94.25 561 PHE A O 1
ATOM 4314 N N . PHE A 1 562 ? 21.710 -13.008 9.888 1.00 94.81 562 PHE A N 1
ATOM 4315 C CA . PHE A 1 562 ? 22.790 -12.685 10.822 1.00 94.81 562 PHE A CA 1
ATOM 4316 C C . PHE A 1 562 ? 22.356 -12.794 12.288 1.00 94.81 562 PHE A C 1
ATOM 4318 O O . PHE A 1 562 ? 22.566 -11.864 13.066 1.00 94.81 562 PHE A O 1
ATOM 4325 N N . GLU A 1 563 ? 21.724 -13.922 12.646 1.00 89.50 563 GLU A N 1
ATOM 4326 C CA . GLU A 1 563 ? 21.243 -14.223 14.014 1.00 89.50 563 GLU A CA 1
ATOM 4327 C C . GLU A 1 563 ? 20.274 -13.159 14.562 1.00 89.50 563 GLU A C 1
ATOM 4329 O O . GLU A 1 563 ? 20.166 -12.922 15.766 1.00 89.50 563 GLU A O 1
ATOM 4334 N N . ARG A 1 564 ? 19.591 -12.456 13.656 1.00 89.81 564 ARG A N 1
ATOM 4335 C CA . ARG A 1 564 ? 18.678 -11.364 13.981 1.00 89.81 564 ARG A CA 1
ATOM 4336 C C . ARG A 1 564 ? 17.381 -11.520 13.201 1.00 89.81 564 ARG A C 1
ATOM 4338 O O . ARG A 1 564 ? 17.446 -11.752 11.993 1.00 89.81 564 ARG A O 1
ATOM 4345 N N . PRO A 1 565 ? 16.226 -11.268 13.832 1.00 89.12 565 PRO A N 1
ATOM 4346 C CA . PRO A 1 565 ? 14.946 -11.373 13.156 1.00 89.12 565 PRO A CA 1
ATOM 4347 C C . PRO A 1 565 ? 14.823 -10.317 12.052 1.00 89.12 565 PRO A C 1
ATOM 4349 O O . PRO A 1 565 ? 15.075 -9.126 12.265 1.00 89.12 565 PRO A O 1
ATOM 4352 N N . VAL A 1 566 ? 14.404 -10.757 10.868 1.00 89.00 566 VAL A N 1
ATOM 4353 C CA . VAL A 1 566 ? 14.108 -9.918 9.706 1.00 89.00 566 VAL A CA 1
ATOM 4354 C C . VAL A 1 566 ? 12.810 -10.354 9.035 1.00 89.00 566 VAL A C 1
ATOM 4356 O O . VAL A 1 566 ? 12.556 -11.540 8.827 1.00 89.00 566 VAL A O 1
ATOM 4359 N N . ALA A 1 567 ? 11.998 -9.376 8.640 1.00 86.19 567 ALA A N 1
ATOM 4360 C CA . ALA A 1 567 ? 10.822 -9.613 7.815 1.00 86.19 567 ALA A CA 1
ATOM 4361 C C . ALA A 1 567 ? 11.237 -9.921 6.363 1.00 86.19 567 ALA A C 1
ATOM 4363 O O . ALA A 1 567 ? 11.828 -9.076 5.681 1.00 86.19 567 ALA A O 1
ATOM 4364 N N . THR A 1 568 ? 10.917 -11.128 5.895 1.00 86.00 568 THR A N 1
ATOM 4365 C CA . THR A 1 568 ? 11.253 -11.653 4.560 1.00 86.00 568 THR A CA 1
ATOM 4366 C C . THR A 1 568 ? 9.989 -12.115 3.830 1.00 86.00 568 THR A C 1
ATOM 4368 O O . THR A 1 568 ? 8.971 -12.402 4.457 1.00 86.00 568 THR A O 1
ATOM 4371 N N . THR A 1 569 ? 10.025 -12.167 2.494 1.00 85.31 569 THR A N 1
ATOM 4372 C CA . THR A 1 569 ? 8.898 -12.671 1.694 1.00 85.31 569 THR A CA 1
ATOM 4373 C C . THR A 1 569 ? 8.619 -14.149 1.967 1.00 85.31 569 THR A C 1
ATOM 4375 O O . THR A 1 569 ? 9.499 -14.988 1.800 1.00 85.31 569 THR A O 1
ATOM 4378 N N . SER A 1 570 ? 7.377 -14.481 2.316 1.00 86.12 570 SER A N 1
ATOM 4379 C CA . SER A 1 570 ? 6.897 -15.870 2.381 1.00 86.12 570 SER A CA 1
ATOM 4380 C C . SER A 1 570 ? 6.452 -16.421 1.017 1.00 86.12 570 SER A C 1
ATOM 4382 O O . SER A 1 570 ? 6.269 -17.629 0.866 1.00 86.12 570 SER A O 1
ATOM 4384 N N . VAL A 1 571 ? 6.312 -15.557 -0.000 1.00 86.25 571 VAL A N 1
ATOM 4385 C CA . VAL A 1 571 ? 5.721 -15.890 -1.310 1.00 86.25 571 VAL A CA 1
ATOM 4386 C C . VAL A 1 571 ? 6.485 -17.004 -2.023 1.00 86.25 571 VAL A C 1
ATOM 4388 O O . VAL A 1 571 ? 5.864 -17.888 -2.607 1.00 86.25 571 VAL A O 1
ATOM 4391 N N . VAL A 1 572 ? 7.820 -16.995 -1.958 1.00 90.62 572 VAL A N 1
ATOM 4392 C CA . VAL A 1 572 ? 8.671 -18.034 -2.564 1.00 90.62 572 VAL A CA 1
ATOM 4393 C C . VAL A 1 572 ? 8.351 -19.403 -1.968 1.00 90.62 572 VAL A C 1
ATOM 4395 O O . VAL A 1 572 ? 7.994 -20.322 -2.703 1.00 90.62 572 VAL A O 1
ATOM 4398 N N . ALA A 1 573 ? 8.432 -19.524 -0.641 1.00 92.31 573 ALA A N 1
ATOM 4399 C CA . ALA A 1 573 ? 8.189 -20.775 0.067 1.00 92.31 573 ALA A CA 1
ATOM 4400 C C . ALA A 1 573 ? 6.743 -21.257 -0.118 1.00 92.31 573 ALA A C 1
ATOM 4402 O O . ALA A 1 573 ? 6.513 -22.427 -0.419 1.00 92.31 573 ALA A O 1
ATOM 4403 N N . ALA A 1 574 ? 5.766 -20.352 -0.012 1.00 90.50 574 ALA A N 1
ATOM 4404 C CA . ALA A 1 574 ? 4.355 -20.674 -0.204 1.00 90.50 574 ALA A CA 1
ATOM 4405 C C . ALA A 1 574 ? 4.056 -21.170 -1.632 1.00 90.50 574 ALA A C 1
ATOM 4407 O O . ALA A 1 574 ? 3.316 -22.139 -1.814 1.00 90.50 574 ALA A O 1
ATOM 4408 N N . LEU A 1 575 ? 4.641 -20.541 -2.658 1.00 90.25 575 LEU A N 1
ATOM 4409 C CA . LEU A 1 575 ? 4.488 -20.974 -4.049 1.00 90.25 575 LEU A CA 1
ATOM 4410 C C . LEU A 1 575 ? 5.155 -22.320 -4.306 1.00 90.25 575 LEU A C 1
ATOM 4412 O O . LEU A 1 575 ? 4.541 -23.182 -4.937 1.00 90.25 575 LEU A O 1
ATOM 4416 N N . ALA A 1 576 ? 6.379 -22.501 -3.817 1.00 93.69 576 ALA A N 1
ATOM 4417 C CA . ALA A 1 576 ? 7.128 -23.738 -3.971 1.00 93.69 576 ALA A CA 1
ATOM 4418 C C . ALA A 1 576 ? 6.378 -24.923 -3.348 1.00 93.69 576 ALA A C 1
ATOM 4420 O O . ALA A 1 576 ? 6.123 -25.907 -4.035 1.00 93.69 576 ALA A O 1
ATOM 4421 N N . LEU A 1 577 ? 5.914 -24.791 -2.099 1.00 92.12 577 LEU A N 1
ATOM 4422 C CA . LEU A 1 577 ? 5.147 -25.837 -1.411 1.00 92.12 577 LEU A CA 1
ATOM 4423 C C . LEU A 1 577 ? 3.816 -26.140 -2.112 1.00 92.12 577 LEU A C 1
ATOM 4425 O O . LEU A 1 577 ? 3.422 -27.297 -2.214 1.00 92.12 577 LEU A O 1
ATOM 4429 N N . ARG A 1 578 ? 3.134 -25.118 -2.647 1.00 90.31 578 ARG A N 1
ATOM 4430 C CA . ARG A 1 578 ? 1.846 -25.296 -3.335 1.00 90.31 578 ARG A CA 1
ATOM 4431 C C . ARG A 1 578 ? 1.972 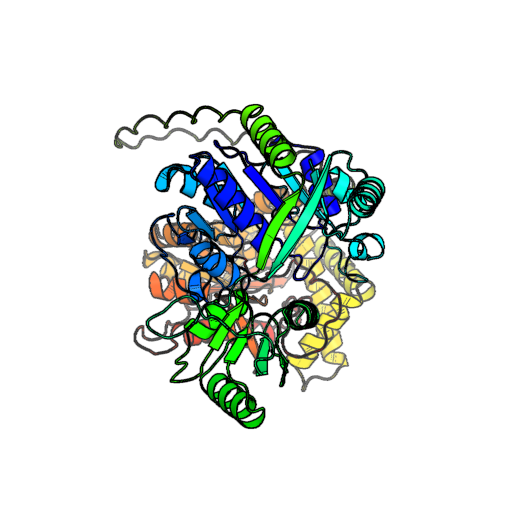-25.939 -4.717 1.00 90.31 578 ARG A C 1
ATOM 4433 O O . ARG A 1 578 ? 1.065 -26.645 -5.144 1.00 90.31 578 ARG A O 1
ATOM 4440 N N . THR A 1 579 ? 3.037 -25.634 -5.450 1.00 90.62 579 THR A N 1
ATOM 4441 C CA . THR A 1 579 ? 3.242 -26.117 -6.831 1.00 90.62 579 THR A CA 1
ATOM 4442 C C . THR A 1 579 ? 4.118 -27.363 -6.900 1.00 90.62 579 THR A C 1
ATOM 4444 O O . THR A 1 579 ? 4.117 -28.060 -7.910 1.00 90.62 579 THR A O 1
ATOM 4447 N N . GLY A 1 580 ? 4.882 -27.639 -5.843 1.00 93.12 580 GLY A N 1
ATOM 4448 C CA . GLY A 1 580 ? 5.970 -28.607 -5.866 1.00 93.12 580 GLY A CA 1
ATOM 4449 C C . GLY A 1 580 ? 7.173 -28.150 -6.699 1.00 93.12 580 GLY A C 1
ATOM 4450 O O . GLY A 1 580 ? 7.990 -29.000 -7.045 1.00 93.12 580 GLY A O 1
ATOM 4451 N N . SER A 1 581 ? 7.273 -26.860 -7.050 1.00 96.69 581 SER A N 1
ATOM 4452 C CA . SER A 1 581 ? 8.409 -26.328 -7.816 1.00 96.69 581 SER A CA 1
ATOM 4453 C C . SER A 1 581 ? 9.691 -26.365 -6.971 1.00 96.69 581 SER A C 1
ATOM 4455 O O . SER A 1 581 ? 9.669 -25.842 -5.851 1.00 96.69 581 SER A O 1
ATOM 4457 N N . PRO A 1 582 ? 10.816 -26.901 -7.477 1.00 97.38 582 PRO A N 1
ATOM 4458 C CA . PRO A 1 582 ? 12.117 -26.758 -6.829 1.00 97.38 582 PRO A CA 1
ATOM 4459 C C . PRO A 1 582 ? 12.528 -25.285 -6.697 1.00 97.38 582 PRO A C 1
ATOM 4461 O O . PRO A 1 582 ? 12.301 -24.474 -7.601 1.00 97.38 582 PRO A O 1
ATOM 4464 N N . VAL A 1 583 ? 13.170 -24.954 -5.573 1.00 98.12 583 VAL A N 1
ATOM 4465 C CA . VAL A 1 583 ? 13.737 -23.626 -5.304 1.00 98.12 583 VAL A CA 1
ATOM 4466 C C . VAL A 1 583 ? 15.252 -23.696 -5.450 1.00 98.12 583 VAL A C 1
ATOM 4468 O O . VAL A 1 583 ? 15.904 -24.368 -4.658 1.00 98.12 583 VAL A O 1
ATOM 4471 N N . VAL A 1 584 ? 15.816 -23.017 -6.448 1.00 98.19 584 VAL A N 1
ATOM 4472 C CA . VAL A 1 584 ? 17.247 -23.064 -6.786 1.00 98.19 584 VAL A CA 1
ATOM 4473 C C . VAL A 1 584 ? 17.898 -21.709 -6.487 1.00 98.19 584 VAL A C 1
ATOM 4475 O O . VAL A 1 584 ? 17.599 -20.725 -7.171 1.00 98.19 584 VAL A O 1
ATOM 4478 N N . PRO A 1 585 ? 18.785 -21.612 -5.484 1.00 98.25 585 PRO A N 1
ATOM 4479 C CA . PRO A 1 585 ? 19.551 -20.397 -5.248 1.00 98.25 585 PRO A CA 1
ATOM 4480 C C . PRO A 1 585 ? 20.541 -20.143 -6.383 1.00 98.25 585 PRO A C 1
ATOM 4482 O O . PRO A 1 585 ? 21.203 -21.063 -6.863 1.00 98.25 585 PRO A O 1
ATOM 4485 N N . VAL A 1 586 ? 20.635 -18.891 -6.824 1.00 97.88 586 VAL A N 1
ATOM 4486 C CA . VAL A 1 586 ? 21.507 -18.494 -7.932 1.00 97.88 586 VAL A CA 1
ATOM 4487 C C . VAL A 1 586 ? 22.302 -17.240 -7.620 1.00 97.88 586 VAL A C 1
ATOM 4489 O O . VAL A 1 586 ? 21.788 -16.289 -7.031 1.00 97.88 586 VAL A O 1
ATOM 4492 N N . PHE A 1 587 ? 23.562 -17.206 -8.044 1.00 97.56 587 PHE A N 1
ATOM 4493 C CA . PHE A 1 587 ? 24.474 -16.095 -7.768 1.00 97.56 587 PHE A CA 1
ATOM 4494 C C . PHE A 1 587 ? 25.390 -15.826 -8.958 1.00 97.56 587 PHE A C 1
ATOM 4496 O O . PHE A 1 587 ? 25.722 -16.732 -9.712 1.00 97.56 587 PHE A O 1
ATOM 4503 N N . ALA A 1 588 ? 25.835 -14.580 -9.122 1.00 96.75 588 ALA A N 1
ATOM 4504 C CA . ALA A 1 588 ? 26.845 -14.231 -10.120 1.00 96.75 588 ALA A CA 1
ATOM 4505 C C . ALA A 1 588 ? 28.047 -13.557 -9.463 1.00 96.75 588 ALA A C 1
ATOM 4507 O O . ALA A 1 588 ? 27.937 -12.433 -8.962 1.00 96.75 588 ALA A O 1
ATOM 4508 N N . LEU A 1 589 ? 29.194 -14.235 -9.489 1.00 96.44 589 LEU A N 1
ATOM 4509 C CA . LEU A 1 589 ? 30.445 -13.763 -8.898 1.00 96.44 589 LEU A CA 1
ATOM 4510 C C . LEU A 1 589 ? 31.432 -13.289 -9.977 1.00 96.44 589 LEU A C 1
ATOM 4512 O O . LEU A 1 589 ? 31.483 -13.875 -11.059 1.00 96.44 589 LEU A O 1
ATOM 4516 N N . PRO A 1 590 ? 32.239 -12.248 -9.714 1.00 94.50 590 PRO A N 1
ATOM 4517 C CA . PRO A 1 590 ? 33.289 -11.827 -10.637 1.00 94.50 590 PRO A CA 1
ATOM 4518 C C . PRO A 1 590 ? 34.479 -12.800 -10.620 1.00 94.50 590 PRO A C 1
ATOM 4520 O O . PRO A 1 590 ? 34.921 -13.219 -9.554 1.00 94.50 590 PRO A O 1
ATOM 4523 N N . LEU A 1 591 ? 35.050 -13.091 -11.792 1.00 90.19 591 LEU A N 1
ATOM 4524 C CA . LEU A 1 591 ? 36.275 -13.897 -11.951 1.00 90.19 591 LEU A CA 1
ATOM 4525 C C . LEU A 1 591 ? 37.513 -13.067 -12.331 1.00 90.19 591 LEU A C 1
ATOM 4527 O O . LEU A 1 591 ? 38.632 -13.572 -12.319 1.00 90.19 591 LEU A O 1
ATOM 4531 N N . GLY A 1 592 ? 37.317 -11.789 -12.665 1.00 80.88 592 GLY A N 1
ATOM 4532 C CA . GLY A 1 592 ? 38.355 -10.898 -13.187 1.00 80.88 592 GLY A CA 1
ATOM 4533 C C . GLY A 1 592 ? 38.297 -10.757 -14.711 1.00 80.88 592 GLY A C 1
ATOM 4534 O O . GLY A 1 592 ? 37.718 -11.585 -15.411 1.00 80.88 592 GLY A O 1
ATOM 4535 N N . GLY A 1 593 ? 38.851 -9.656 -15.231 1.00 80.62 593 GLY A N 1
ATOM 4536 C CA . GLY A 1 593 ? 38.886 -9.383 -16.675 1.00 80.62 593 GLY A CA 1
ATOM 4537 C C . GLY A 1 593 ? 37.510 -9.234 -17.339 1.00 80.62 593 GLY A C 1
ATOM 4538 O O . GLY A 1 593 ? 37.371 -9.574 -18.505 1.00 80.62 593 GLY A O 1
ATOM 4539 N N . GLY A 1 594 ? 36.487 -8.789 -16.599 1.00 84.25 594 GLY A N 1
ATOM 4540 C CA . GLY A 1 594 ? 35.118 -8.664 -17.122 1.00 84.25 594 GLY A CA 1
ATOM 4541 C C . GLY A 1 594 ? 34.389 -10.000 -17.313 1.00 84.25 594 GLY A C 1
ATOM 4542 O O . GLY A 1 594 ? 33.395 -10.046 -18.037 1.00 84.25 594 GLY A O 1
ATOM 4543 N N . ARG A 1 595 ? 34.885 -11.082 -16.691 1.00 92.50 595 ARG A N 1
ATOM 4544 C CA . ARG A 1 595 ? 34.248 -12.406 -16.685 1.00 92.50 595 ARG A CA 1
ATOM 4545 C C . ARG A 1 595 ? 33.524 -12.690 -15.372 1.00 92.50 595 ARG A C 1
ATOM 4547 O O . ARG A 1 595 ? 33.929 -12.211 -14.307 1.00 92.50 595 ARG A O 1
ATOM 4554 N N . TYR A 1 596 ? 32.485 -13.514 -15.457 1.00 95.62 596 TYR A N 1
ATOM 4555 C CA . TYR A 1 596 ? 31.587 -13.843 -14.354 1.00 95.62 596 TYR A CA 1
ATOM 4556 C C . TYR A 1 596 ? 31.340 -15.343 -14.274 1.00 95.62 596 TYR A C 1
ATOM 4558 O O . TYR A 1 596 ? 31.256 -16.019 -15.297 1.00 95.62 596 TYR A O 1
ATOM 4566 N N . ARG A 1 597 ? 31.168 -15.846 -13.055 1.00 97.25 597 ARG A N 1
ATOM 4567 C CA . ARG A 1 597 ? 30.670 -17.193 -12.796 1.00 97.25 597 ARG A CA 1
ATOM 4568 C C . ARG A 1 597 ? 29.216 -17.119 -12.371 1.00 97.25 597 ARG A C 1
ATOM 4570 O O . ARG A 1 597 ? 28.931 -16.492 -11.352 1.00 97.25 597 ARG A O 1
ATOM 4577 N N . LEU A 1 598 ? 28.325 -17.749 -13.129 1.00 97.31 598 LEU A N 1
ATOM 4578 C CA . LEU A 1 598 ? 26.969 -18.039 -12.675 1.00 97.31 598 LEU A CA 1
ATOM 4579 C C . LEU A 1 598 ? 27.012 -19.311 -11.852 1.00 97.31 598 LEU A C 1
ATOM 4581 O O . LEU A 1 598 ? 27.526 -20.325 -12.315 1.00 97.31 598 LEU A O 1
ATOM 4585 N N . ILE A 1 599 ? 26.482 -19.242 -10.647 1.00 97.56 599 ILE A N 1
ATOM 4586 C CA . ILE A 1 599 ? 26.418 -20.359 -9.725 1.00 97.56 599 ILE A CA 1
ATOM 4587 C C . ILE A 1 599 ? 24.955 -20.723 -9.563 1.00 97.56 599 ILE A C 1
ATOM 4589 O O . ILE A 1 599 ? 24.142 -19.871 -9.206 1.00 97.56 599 ILE A O 1
ATOM 4593 N N . TYR A 1 600 ? 24.655 -21.988 -9.808 1.00 97.44 600 TYR A N 1
ATOM 4594 C CA . TYR A 1 600 ? 23.386 -22.626 -9.518 1.00 97.44 600 TYR A CA 1
ATOM 4595 C C . TYR A 1 600 ? 23.614 -23.571 -8.347 1.00 97.44 600 TYR A C 1
ATOM 4597 O O . TYR A 1 600 ? 24.304 -24.585 -8.470 1.00 97.44 600 TYR A O 1
ATOM 4605 N N . GLU A 1 601 ? 23.076 -23.226 -7.187 1.00 97.12 601 GLU A N 1
ATOM 4606 C CA . GLU A 1 601 ? 23.187 -24.078 -6.009 1.00 97.12 601 GLU A CA 1
ATOM 4607 C C . GLU A 1 601 ? 22.306 -25.321 -6.121 1.00 97.12 601 GLU A C 1
ATOM 4609 O O . GLU A 1 601 ? 21.446 -25.447 -6.998 1.00 97.12 601 GLU A O 1
ATOM 4614 N N . HIS A 1 602 ? 22.520 -26.261 -5.205 1.00 95.50 602 HIS A N 1
ATOM 4615 C CA . HIS A 1 602 ? 21.567 -27.347 -5.023 1.00 95.50 602 HIS A CA 1
ATOM 4616 C C . HIS A 1 602 ? 20.178 -26.789 -4.663 1.00 95.50 602 HIS A C 1
ATOM 4618 O O . HIS A 1 602 ? 20.091 -25.818 -3.902 1.00 95.50 602 HIS A O 1
ATOM 4624 N N . PRO A 1 603 ? 19.085 -27.381 -5.191 1.00 96.75 603 PRO A N 1
ATOM 4625 C CA . PRO A 1 603 ? 17.744 -26.996 -4.784 1.00 96.75 603 PRO A CA 1
ATOM 4626 C C . PRO A 1 603 ? 17.590 -27.095 -3.265 1.00 96.75 603 PRO A C 1
ATOM 4628 O O . PRO A 1 603 ? 17.972 -28.101 -2.668 1.00 96.75 603 PRO A O 1
ATOM 4631 N N . VAL A 1 604 ? 17.021 -26.064 -2.643 1.00 97.19 604 VAL A N 1
ATOM 4632 C CA . VAL A 1 604 ? 16.777 -26.064 -1.198 1.00 97.19 604 VAL A CA 1
ATOM 4633 C C . VAL A 1 604 ? 15.721 -27.121 -0.888 1.00 97.19 604 VAL A C 1
ATOM 4635 O O . VAL A 1 604 ? 14.632 -27.105 -1.467 1.00 97.19 604 VAL A O 1
ATOM 4638 N N . GLU A 1 605 ? 16.037 -28.036 0.026 1.00 94.00 605 GLU A N 1
ATOM 4639 C CA . GLU A 1 605 ? 15.128 -29.121 0.387 1.00 94.00 605 GLU A CA 1
ATOM 4640 C C . GLU A 1 605 ? 13.870 -28.579 1.085 1.00 94.00 605 GLU A C 1
ATOM 4642 O O . GLU A 1 605 ? 13.986 -27.912 2.128 1.00 94.00 605 GLU A O 1
ATOM 4647 N N . PRO A 1 606 ? 12.666 -28.867 0.552 1.00 92.62 606 PRO A N 1
ATOM 4648 C CA . PRO A 1 606 ? 11.430 -28.435 1.178 1.00 92.62 606 PRO A CA 1
ATOM 4649 C C . PRO A 1 606 ? 11.196 -29.206 2.488 1.00 92.62 606 PRO A C 1
ATOM 4651 O O . PRO A 1 606 ? 11.494 -30.402 2.569 1.00 92.62 606 PRO A O 1
ATOM 4654 N N . PRO A 1 607 ? 10.632 -28.562 3.522 1.00 90.62 607 PRO A N 1
ATOM 4655 C CA . PRO A 1 607 ? 10.159 -29.268 4.706 1.00 90.62 607 PRO A CA 1
ATOM 4656 C C . PRO A 1 607 ? 8.991 -30.200 4.369 1.00 90.62 607 PRO A C 1
ATOM 4658 O O . PRO A 1 607 ? 8.351 -30.077 3.320 1.00 90.62 607 PRO A O 1
ATOM 4661 N N . ARG A 1 608 ? 8.680 -31.130 5.281 1.00 82.69 608 ARG A N 1
ATOM 4662 C CA . ARG A 1 608 ? 7.499 -31.988 5.126 1.00 82.69 608 ARG A CA 1
ATOM 4663 C C . ARG A 1 608 ? 6.229 -31.131 5.151 1.00 82.69 608 ARG A C 1
ATOM 4665 O O . ARG A 1 608 ? 6.097 -30.221 5.968 1.00 82.69 608 ARG A O 1
ATOM 4672 N N . ALA A 1 609 ? 5.309 -31.413 4.230 1.00 66.25 609 ALA A N 1
ATOM 4673 C CA . ALA A 1 609 ? 4.132 -30.577 3.978 1.00 66.25 609 ALA A CA 1
ATOM 4674 C C . ALA A 1 609 ? 3.138 -30.513 5.157 1.00 66.25 609 ALA A C 1
ATOM 4676 O O . ALA A 1 609 ? 2.325 -29.596 5.215 1.00 66.25 609 ALA A O 1
ATOM 4677 N N . ASP A 1 610 ? 3.209 -31.472 6.079 1.00 70.56 610 ASP A N 1
ATOM 4678 C CA . ASP A 1 610 ? 2.381 -31.611 7.281 1.00 70.56 610 ASP A CA 1
ATOM 4679 C C . ASP A 1 610 ? 2.964 -30.913 8.520 1.00 70.56 610 ASP A C 1
ATOM 4681 O O . ASP A 1 610 ? 2.350 -30.923 9.584 1.00 70.56 610 ASP A O 1
ATOM 4685 N N . THR A 1 611 ? 4.149 -30.309 8.408 1.00 78.38 611 THR A N 1
ATOM 4686 C CA . THR A 1 611 ? 4.811 -29.665 9.544 1.00 78.38 611 THR A CA 1
ATOM 4687 C C . THR A 1 611 ? 4.244 -28.265 9.783 1.00 78.38 611 THR A C 1
ATOM 4689 O O . THR A 1 611 ? 4.263 -27.411 8.890 1.00 78.38 611 THR A O 1
ATOM 4692 N N . ASP A 1 612 ? 3.794 -27.996 11.010 1.00 75.00 612 ASP A N 1
ATOM 4693 C CA . ASP A 1 612 ? 3.403 -26.651 11.437 1.00 75.00 612 ASP A CA 1
ATOM 4694 C C . ASP A 1 612 ? 4.554 -25.661 11.200 1.00 75.00 612 ASP A C 1
ATOM 4696 O O . ASP A 1 612 ? 5.687 -25.859 11.637 1.00 75.00 612 ASP A O 1
ATOM 4700 N N . GLY A 1 613 ? 4.275 -24.577 10.472 1.00 85.31 613 GLY A N 1
ATOM 4701 C CA . GLY A 1 613 ? 5.290 -23.576 10.137 1.00 85.31 613 GLY A CA 1
ATOM 4702 C C . GLY A 1 613 ? 6.204 -23.932 8.957 1.00 85.31 613 GLY A C 1
ATOM 4703 O O . GLY A 1 613 ? 7.202 -23.239 8.762 1.00 85.31 613 GLY A O 1
ATOM 4704 N N . ALA A 1 614 ? 5.859 -24.924 8.124 1.00 90.69 614 ALA A N 1
ATOM 4705 C CA . ALA A 1 614 ? 6.621 -25.307 6.924 1.00 90.69 614 ALA A CA 1
ATOM 4706 C C . ALA A 1 614 ? 7.026 -24.118 6.025 1.00 90.69 614 ALA A C 1
ATOM 4708 O O . ALA A 1 614 ? 8.150 -24.055 5.535 1.00 90.69 614 ALA A O 1
ATOM 4709 N N . VAL A 1 615 ? 6.144 -23.127 5.838 1.00 91.69 615 VAL A N 1
ATOM 4710 C CA . VAL A 1 615 ? 6.463 -21.916 5.055 1.00 91.69 615 VAL A CA 1
ATOM 4711 C C . VAL A 1 615 ? 7.601 -21.118 5.699 1.00 91.69 615 VAL A C 1
ATOM 4713 O O . VAL A 1 615 ? 8.501 -20.665 4.992 1.00 91.69 615 VAL A O 1
ATOM 4716 N N . ARG A 1 616 ? 7.594 -20.961 7.030 1.00 93.62 616 ARG A N 1
ATOM 4717 C CA . ARG A 1 616 ? 8.659 -20.274 7.776 1.00 93.62 616 ARG A CA 1
ATOM 4718 C C . ARG A 1 616 ? 9.980 -21.016 7.666 1.00 93.62 616 ARG A C 1
ATOM 4720 O O . ARG A 1 616 ? 10.969 -20.389 7.309 1.00 93.62 616 ARG A O 1
ATOM 4727 N N . ASP A 1 617 ? 9.982 -22.318 7.953 1.00 94.44 617 ASP A N 1
ATOM 4728 C CA . ASP A 1 617 ? 11.188 -23.155 7.884 1.00 94.44 617 ASP A CA 1
ATOM 4729 C C . ASP A 1 617 ? 11.792 -23.105 6.478 1.00 94.44 617 ASP A C 1
ATOM 4731 O O . ASP A 1 617 ? 12.968 -22.800 6.303 1.00 94.44 617 ASP A O 1
ATOM 4735 N N . PHE A 1 618 ? 10.970 -23.257 5.438 1.00 95.94 618 PHE A N 1
ATOM 4736 C CA . PHE A 1 618 ? 11.490 -23.201 4.078 1.00 95.94 618 PHE A CA 1
ATOM 4737 C C . PHE A 1 618 ? 12.038 -21.814 3.705 1.00 95.94 618 PHE A C 1
ATOM 4739 O O . PHE A 1 618 ? 13.055 -21.707 3.019 1.00 95.94 618 PHE A O 1
ATOM 4746 N N . THR A 1 619 ? 11.399 -20.746 4.196 1.00 95.06 619 THR A N 1
ATOM 4747 C CA . THR A 1 619 ? 11.878 -19.367 4.010 1.00 95.06 619 THR A CA 1
ATOM 4748 C C . THR A 1 619 ? 13.205 -19.143 4.742 1.00 95.06 619 THR A C 1
ATOM 4750 O O . THR A 1 619 ? 14.090 -18.487 4.189 1.00 95.06 619 THR A O 1
ATOM 4753 N N . GLN A 1 620 ? 13.373 -19.714 5.942 1.00 95.69 620 GLN A N 1
ATOM 4754 C CA . GLN A 1 620 ? 14.625 -19.690 6.704 1.00 95.69 620 GLN A CA 1
ATOM 4755 C C . GLN A 1 620 ? 15.741 -20.371 5.913 1.00 95.69 620 GLN A C 1
ATOM 4757 O O . GLN A 1 620 ? 16.721 -19.714 5.590 1.00 95.69 620 GLN A O 1
ATOM 4762 N N . ARG A 1 621 ? 15.536 -21.617 5.464 1.00 96.88 621 ARG A N 1
ATOM 4763 C CA . ARG A 1 621 ? 16.530 -22.366 4.672 1.00 96.88 621 ARG A CA 1
ATOM 4764 C C . ARG A 1 621 ? 16.959 -21.619 3.406 1.00 96.88 621 ARG A C 1
ATOM 4766 O O . ARG A 1 621 ? 18.137 -21.581 3.068 1.00 96.88 621 ARG A O 1
ATOM 4773 N N . CYS A 1 622 ? 16.012 -20.986 2.708 1.00 96.69 622 CYS A N 1
ATOM 4774 C CA . CYS A 1 622 ? 16.310 -20.143 1.546 1.00 96.69 622 CYS A CA 1
ATOM 4775 C C . CYS A 1 622 ? 17.159 -18.914 1.918 1.00 96.69 622 CYS A C 1
ATOM 4777 O O . CYS A 1 622 ? 18.068 -18.529 1.181 1.00 96.69 622 CYS A O 1
ATOM 4779 N N . THR A 1 623 ? 16.852 -18.295 3.057 1.00 96.00 623 THR A N 1
ATOM 4780 C CA . THR A 1 623 ? 17.561 -17.121 3.580 1.00 96.00 623 THR A CA 1
ATOM 4781 C C . THR A 1 623 ? 18.968 -17.482 4.055 1.00 96.00 623 THR A C 1
ATOM 4783 O O . THR A 1 623 ? 19.895 -16.718 3.792 1.00 96.00 623 THR A O 1
ATOM 4786 N N . ASP A 1 624 ? 19.154 -18.661 4.650 1.00 96.44 624 ASP A N 1
ATOM 4787 C CA . ASP A 1 624 ? 20.446 -19.166 5.129 1.00 96.44 624 ASP A CA 1
ATOM 4788 C C . ASP A 1 624 ? 21.454 -19.322 3.984 1.00 96.44 624 ASP A C 1
ATOM 4790 O O . ASP A 1 624 ? 22.622 -18.950 4.125 1.00 96.44 624 ASP A O 1
ATOM 4794 N N . VAL A 1 625 ? 21.008 -19.801 2.813 1.00 97.12 625 VAL A N 1
ATOM 4795 C CA . VAL A 1 625 ? 21.878 -19.895 1.629 1.00 97.12 625 VAL A CA 1
ATOM 4796 C C . VAL A 1 625 ? 22.343 -18.507 1.197 1.00 97.12 625 VAL A C 1
ATOM 4798 O O . VAL A 1 625 ? 23.532 -18.299 0.969 1.00 97.12 625 VAL A O 1
ATOM 4801 N N . LEU A 1 626 ? 21.440 -17.526 1.123 1.00 96.56 626 LEU A N 1
ATOM 4802 C CA . LEU A 1 626 ? 21.835 -16.150 0.821 1.00 96.56 626 LEU A CA 1
ATOM 4803 C C . LEU A 1 626 ? 22.799 -15.603 1.887 1.00 96.56 626 LEU A C 1
ATOM 4805 O O . LEU A 1 626 ? 23.816 -15.005 1.538 1.00 96.56 626 LEU A O 1
ATOM 4809 N N . GLU A 1 627 ? 22.507 -15.807 3.173 1.00 96.88 627 GLU A N 1
ATOM 4810 C CA . GLU A 1 627 ? 23.350 -15.353 4.280 1.00 96.88 627 GLU A CA 1
ATOM 4811 C C . GLU A 1 627 ? 24.768 -15.917 4.190 1.00 96.88 627 GLU A C 1
ATOM 4813 O O . GLU A 1 627 ? 25.731 -15.166 4.354 1.00 96.88 627 GLU A O 1
ATOM 4818 N N . MET A 1 628 ? 24.915 -17.204 3.865 1.00 97.38 628 MET A N 1
ATOM 4819 C CA . MET A 1 628 ? 26.213 -17.840 3.637 1.00 97.38 628 MET A CA 1
ATOM 4820 C C . MET A 1 628 ? 27.033 -17.070 2.587 1.00 97.38 628 MET A C 1
ATOM 4822 O O . MET A 1 628 ? 28.208 -16.767 2.815 1.00 97.38 628 MET A O 1
ATOM 4826 N N . TYR A 1 629 ? 26.413 -16.694 1.465 1.00 97.38 629 TYR A N 1
ATOM 4827 C CA . TYR A 1 629 ? 27.066 -15.908 0.413 1.00 97.38 629 TYR A CA 1
ATOM 4828 C C . TYR A 1 629 ? 27.424 -14.492 0.875 1.00 97.38 629 TYR A C 1
ATOM 4830 O O . TYR A 1 629 ? 28.551 -14.043 0.645 1.00 97.38 629 TYR A O 1
ATOM 4838 N N . VAL A 1 630 ? 26.517 -13.803 1.576 1.00 97.31 630 VAL A N 1
ATOM 4839 C CA . VAL A 1 630 ? 26.785 -12.460 2.122 1.00 97.31 630 VAL A CA 1
ATOM 4840 C C . VAL A 1 630 ? 27.907 -12.496 3.164 1.00 97.31 630 VAL A C 1
ATOM 4842 O O . VAL A 1 630 ? 28.746 -11.600 3.191 1.00 97.31 630 VAL A O 1
ATOM 4845 N N . ARG A 1 631 ? 27.983 -13.535 4.001 1.00 96.19 631 ARG A N 1
ATOM 4846 C CA . ARG A 1 631 ? 29.073 -13.714 4.974 1.00 96.19 631 ARG A CA 1
ATOM 4847 C C . ARG A 1 631 ? 30.420 -13.943 4.295 1.00 96.19 631 ARG A C 1
ATOM 4849 O O . ARG A 1 631 ? 31.428 -13.417 4.772 1.00 96.19 631 ARG A O 1
ATOM 4856 N N . ARG A 1 632 ? 30.434 -14.710 3.201 1.00 96.44 632 ARG A N 1
ATOM 4857 C CA . ARG A 1 632 ? 31.650 -15.054 2.450 1.00 96.44 632 ARG A CA 1
ATOM 4858 C C . ARG A 1 632 ? 32.181 -13.889 1.612 1.00 96.44 632 ARG A C 1
ATOM 4860 O O . ARG A 1 632 ? 33.392 -13.700 1.558 1.00 96.44 632 ARG A O 1
ATOM 4867 N N . HIS A 1 633 ? 31.289 -13.116 0.996 1.00 97.06 633 HIS A N 1
ATOM 4868 C CA . HIS A 1 633 ? 31.625 -11.986 0.122 1.00 97.06 633 HIS A CA 1
ATOM 4869 C C . HIS A 1 633 ? 30.821 -10.736 0.502 1.00 97.06 633 HIS A C 1
ATOM 4871 O O . HIS A 1 633 ? 29.958 -10.283 -0.262 1.00 97.06 633 HIS A O 1
ATOM 4877 N N . PRO A 1 634 ? 31.054 -10.165 1.695 1.00 97.31 634 PRO A N 1
ATOM 4878 C CA . PRO A 1 634 ? 30.236 -9.070 2.195 1.00 97.31 634 PRO A CA 1
ATOM 4879 C C . PRO A 1 634 ? 30.324 -7.826 1.306 1.00 97.31 634 PRO A C 1
ATOM 4881 O O . PRO A 1 634 ? 29.359 -7.084 1.196 1.00 97.31 634 PRO A O 1
ATOM 4884 N N . GLU A 1 635 ? 31.423 -7.604 0.593 1.00 96.88 635 GLU A N 1
ATOM 4885 C CA . GLU A 1 635 ? 31.575 -6.511 -0.370 1.00 96.88 635 GLU A CA 1
ATOM 4886 C C . GLU A 1 635 ? 30.657 -6.607 -1.599 1.00 96.88 635 GLU A C 1
ATOM 4888 O O . GLU A 1 635 ? 30.524 -5.627 -2.329 1.00 96.88 635 GLU A O 1
ATOM 4893 N N . LEU A 1 636 ? 30.039 -7.763 -1.856 1.00 97.12 636 LEU A N 1
ATOM 4894 C CA . LEU A 1 636 ? 29.182 -7.972 -3.024 1.00 97.12 636 LEU A CA 1
ATOM 4895 C C . LEU A 1 636 ? 27.693 -7.785 -2.726 1.00 97.12 636 LEU A C 1
ATOM 4897 O O . LEU A 1 636 ? 26.897 -7.773 -3.667 1.00 97.12 636 LEU A O 1
ATOM 4901 N N . TRP A 1 637 ? 27.306 -7.625 -1.458 1.00 96.94 637 TRP A N 1
ATOM 4902 C CA . TRP A 1 637 ? 25.918 -7.374 -1.076 1.00 96.94 637 TRP A CA 1
ATOM 4903 C C . TRP A 1 637 ? 25.600 -5.880 -1.003 1.00 96.94 637 TRP A C 1
ATOM 4905 O O . TRP A 1 637 ? 26.420 -5.057 -0.586 1.00 96.94 637 TRP A O 1
ATOM 4915 N N . LEU A 1 638 ? 24.380 -5.511 -1.390 1.00 93.88 638 LEU A N 1
ATOM 4916 C CA . LEU A 1 638 ? 23.934 -4.125 -1.382 1.00 93.88 638 LEU A CA 1
ATOM 4917 C C . LEU A 1 638 ? 23.571 -3.644 0.034 1.00 93.88 638 LEU A C 1
ATOM 4919 O O . LEU A 1 638 ? 22.401 -3.581 0.396 1.00 93.88 638 LEU A O 1
ATOM 4923 N N . TRP A 1 639 ? 24.550 -3.198 0.819 1.00 94.81 639 TRP A N 1
ATOM 4924 C CA . TRP A 1 639 ? 24.335 -2.708 2.193 1.00 94.81 639 TRP A CA 1
ATOM 4925 C C . TRP A 1 639 ? 23.532 -1.396 2.315 1.00 94.81 639 TRP A C 1
ATOM 4927 O O . TRP A 1 639 ? 23.184 -0.990 3.422 1.00 94.81 639 TRP A O 1
ATOM 4937 N N . MET A 1 640 ? 23.216 -0.724 1.203 1.00 90.50 640 MET A N 1
ATOM 4938 C CA . MET A 1 640 ? 22.565 0.597 1.146 1.00 90.50 640 MET A CA 1
ATOM 4939 C C . MET A 1 640 ? 21.031 0.560 1.307 1.00 90.50 640 MET A C 1
ATOM 4941 O O . MET A 1 640 ? 20.352 1.551 1.038 1.00 90.50 640 MET A O 1
ATOM 4945 N N . HIS A 1 641 ? 20.455 -0.562 1.738 1.00 86.25 641 HIS A N 1
ATOM 4946 C CA . HIS A 1 641 ? 19.035 -0.670 2.078 1.00 86.25 641 HIS A CA 1
ATOM 4947 C C . HIS A 1 641 ? 18.870 -1.036 3.554 1.00 86.25 641 HIS A C 1
ATOM 4949 O O . HIS A 1 641 ? 19.705 -1.713 4.138 1.00 86.25 641 HIS A O 1
ATOM 4955 N N . ARG A 1 642 ? 17.777 -0.611 4.189 1.00 81.62 642 ARG A N 1
ATOM 4956 C CA . ARG A 1 642 ? 17.512 -0.964 5.592 1.00 81.62 642 ARG A CA 1
ATOM 4957 C C . ARG A 1 642 ? 16.934 -2.371 5.683 1.00 81.62 642 ARG A C 1
ATOM 4959 O O . ARG A 1 642 ? 15.734 -2.526 5.455 1.00 81.62 642 ARG A O 1
ATOM 4966 N N . ARG A 1 643 ? 17.778 -3.357 5.997 1.00 85.62 643 ARG A N 1
ATOM 4967 C CA . ARG A 1 643 ? 17.365 -4.752 6.223 1.00 85.62 643 ARG A CA 1
ATOM 4968 C C . ARG A 1 643 ? 16.662 -4.916 7.576 1.00 85.62 643 ARG A C 1
ATOM 4970 O O . ARG A 1 643 ? 15.565 -5.461 7.623 1.00 85.62 643 ARG A O 1
ATOM 4977 N N . TRP A 1 644 ? 17.236 -4.356 8.644 1.00 85.69 644 TRP A N 1
ATOM 4978 C CA . TRP A 1 644 ? 16.690 -4.394 10.011 1.00 85.69 644 TRP A CA 1
ATOM 4979 C C . TRP A 1 644 ? 15.940 -3.094 10.353 1.00 85.69 644 TRP A C 1
ATOM 4981 O O . TRP A 1 644 ? 16.473 -2.211 11.024 1.00 85.69 644 TRP A O 1
ATOM 4991 N N . ARG A 1 645 ? 14.714 -2.924 9.835 1.00 70.88 645 ARG A N 1
ATOM 4992 C CA . ARG A 1 645 ? 13.900 -1.707 10.070 1.00 70.88 645 ARG A CA 1
ATOM 4993 C C . ARG A 1 645 ? 13.258 -1.638 11.456 1.00 70.88 645 ARG A C 1
ATOM 4995 O O . ARG A 1 645 ? 12.986 -0.537 11.921 1.00 70.88 645 ARG A O 1
ATOM 5002 N N . ASP A 1 646 ? 13.080 -2.778 12.111 1.00 58.44 646 ASP A N 1
ATOM 5003 C CA . ASP A 1 646 ? 12.301 -2.888 13.350 1.00 58.44 646 ASP A CA 1
ATOM 5004 C C . ASP A 1 646 ? 13.132 -2.600 14.623 1.00 58.44 646 ASP A C 1
ATOM 5006 O O . ASP A 1 646 ? 12.616 -2.697 15.732 1.00 58.44 646 ASP A O 1
ATOM 5010 N N . THR A 1 647 ? 14.418 -2.234 14.493 1.00 47.12 647 THR A N 1
ATOM 5011 C CA . THR A 1 647 ? 15.379 -2.172 15.618 1.00 47.12 647 THR A CA 1
ATOM 5012 C C . THR A 1 647 ? 16.025 -0.795 15.886 1.00 47.12 647 THR A C 1
ATOM 5014 O O . THR A 1 647 ? 17.084 -0.747 16.509 1.00 47.12 647 THR A O 1
ATOM 5017 N N . GLY A 1 648 ? 15.455 0.345 15.460 1.00 41.00 648 GLY A N 1
ATOM 5018 C CA . GLY A 1 648 ? 16.031 1.664 15.802 1.00 41.00 648 GLY A CA 1
ATOM 5019 C C . GLY A 1 648 ? 15.290 2.906 15.273 1.00 41.00 648 GLY A C 1
ATOM 5020 O O . GLY A 1 648 ? 14.383 2.773 14.453 1.00 41.00 648 GLY A O 1
ATOM 5021 N N . PRO A 1 649 ? 15.657 4.126 15.734 1.00 33.41 649 PRO A N 1
ATOM 5022 C CA . PRO A 1 649 ? 14.943 5.365 15.413 1.00 33.41 649 PRO A CA 1
ATOM 5023 C C . PRO A 1 649 ? 14.973 5.703 13.913 1.00 33.41 649 PRO A C 1
ATOM 5025 O O . PRO A 1 649 ? 15.991 5.566 13.230 1.00 33.41 649 PRO A O 1
ATOM 5028 N N . SER A 1 650 ? 13.831 6.170 13.404 1.00 40.78 650 SER A N 1
ATOM 5029 C CA . SER A 1 650 ? 13.587 6.471 11.994 1.00 40.78 650 SER A CA 1
ATOM 5030 C C . SER A 1 650 ? 14.379 7.695 11.518 1.00 40.78 650 SER A C 1
ATOM 5032 O O . SER A 1 650 ? 14.022 8.829 11.821 1.00 40.78 650 SER A O 1
ATOM 5034 N N . ALA A 1 651 ? 15.430 7.489 10.724 1.00 41.47 651 ALA A N 1
ATOM 5035 C CA . ALA A 1 651 ? 16.008 8.560 9.907 1.00 41.47 651 ALA A CA 1
ATOM 5036 C C . ALA A 1 651 ? 15.288 8.649 8.542 1.00 41.47 651 ALA A C 1
ATOM 5038 O O . ALA A 1 651 ? 14.946 7.618 7.965 1.00 41.47 651 ALA A O 1
ATOM 5039 N N . ASP A 1 652 ? 15.127 9.838 7.967 1.00 48.88 652 ASP A N 1
ATOM 5040 C CA . ASP A 1 652 ? 14.422 10.095 6.691 1.00 48.88 652 ASP A CA 1
ATOM 5041 C C . ASP A 1 652 ? 15.264 9.827 5.420 1.00 48.88 652 ASP A C 1
ATOM 5043 O O . ASP A 1 652 ? 15.257 10.609 4.473 1.00 48.88 652 ASP A O 1
ATOM 5047 N N . VAL A 1 653 ? 16.032 8.733 5.368 1.00 47.88 653 VAL A N 1
ATOM 5048 C CA . VAL A 1 653 ? 16.837 8.386 4.177 1.00 47.88 653 VAL A CA 1
ATOM 5049 C C . VAL A 1 653 ? 16.126 7.274 3.392 1.00 47.88 653 VAL A C 1
ATOM 5051 O O . VAL A 1 653 ? 16.068 6.146 3.898 1.00 47.88 653 VAL A O 1
ATOM 5054 N N . PRO A 1 654 ? 15.575 7.558 2.191 1.00 52.81 654 PRO A N 1
ATOM 5055 C CA . PRO A 1 654 ? 15.047 6.536 1.285 1.00 52.81 654 PRO A CA 1
ATOM 5056 C C . PRO A 1 654 ? 16.144 5.527 0.942 1.00 52.81 654 PRO A C 1
ATOM 5058 O O . PRO A 1 654 ? 17.302 5.910 0.891 1.00 52.81 654 PRO A O 1
ATOM 5061 N N . GLY A 1 655 ? 15.807 4.255 0.713 1.00 50.62 655 GLY A N 1
ATOM 5062 C CA . GLY A 1 655 ? 16.793 3.275 0.239 1.00 50.62 655 GLY A CA 1
ATOM 5063 C C . GLY A 1 655 ? 17.274 3.579 -1.186 1.00 50.62 655 GLY A C 1
ATOM 5064 O O . GLY A 1 655 ? 16.555 4.206 -1.964 1.00 50.62 655 GLY A O 1
ATOM 5065 N N . MET A 1 656 ? 18.466 3.086 -1.539 1.00 50.59 656 MET A N 1
ATOM 5066 C CA . MET A 1 656 ? 19.103 3.336 -2.846 1.00 50.59 656 MET A CA 1
ATOM 5067 C C . MET A 1 656 ? 18.292 2.766 -4.019 1.00 50.59 656 MET A C 1
ATOM 5069 O O . MET A 1 656 ? 18.356 3.273 -5.137 1.00 50.59 656 MET A O 1
ATOM 5073 N N . PHE A 1 657 ? 17.476 1.752 -3.736 1.00 51.00 657 PHE A N 1
ATOM 5074 C CA . PHE A 1 657 ? 16.356 1.346 -4.570 1.00 51.00 657 PHE A CA 1
ATOM 5075 C C . PHE A 1 657 ? 15.047 1.549 -3.809 1.00 51.00 657 PHE A C 1
ATOM 5077 O O . PHE A 1 657 ? 15.040 1.502 -2.572 1.00 51.00 657 PHE A O 1
ATOM 5084 N N . PRO A 1 658 ? 13.926 1.732 -4.525 1.00 41.97 658 PRO A N 1
ATOM 5085 C CA . PRO A 1 658 ? 12.630 1.856 -3.889 1.00 41.97 658 PRO A CA 1
ATOM 5086 C C . PRO A 1 658 ? 12.359 0.616 -3.033 1.00 41.97 658 PRO A C 1
ATOM 5088 O O . PRO A 1 658 ? 12.356 -0.499 -3.552 1.00 41.97 658 PRO A O 1
ATOM 5091 N N . SER A 1 659 ? 12.132 0.790 -1.730 1.00 38.66 659 SER A N 1
ATOM 5092 C CA . SER A 1 659 ? 11.786 -0.343 -0.873 1.00 38.66 659 SER A CA 1
ATOM 5093 C C . SER A 1 659 ? 10.467 -0.978 -1.292 1.00 38.66 659 SER A C 1
ATOM 5095 O O . SER A 1 659 ? 9.619 -0.314 -1.897 1.00 38.66 659 SER A O 1
ATOM 5097 N N . ALA A 1 660 ? 10.268 -2.246 -0.931 1.00 39.00 660 ALA A N 1
ATOM 5098 C CA . ALA A 1 660 ? 8.929 -2.799 -0.834 1.00 39.00 660 ALA A CA 1
ATOM 5099 C C . ALA A 1 660 ? 8.161 -1.953 0.195 1.00 39.00 660 ALA A C 1
ATOM 5101 O O . ALA A 1 660 ? 8.294 -2.141 1.400 1.00 39.00 660 ALA A O 1
ATOM 5102 N N . GLU A 1 661 ? 7.431 -0.940 -0.271 1.00 33.91 661 GLU A N 1
ATOM 5103 C CA . GLU A 1 661 ? 6.332 -0.417 0.528 1.00 33.91 661 GLU A CA 1
ATOM 5104 C C . GLU A 1 661 ? 5.363 -1.578 0.764 1.00 33.91 661 GLU A C 1
ATOM 5106 O O . GLU A 1 661 ? 5.260 -2.446 -0.118 1.00 33.91 661 GLU A O 1
ATOM 5111 N N . PRO A 1 662 ? 4.721 -1.630 1.944 1.00 26.75 662 PRO A N 1
ATOM 5112 C CA . PRO A 1 662 ? 3.725 -2.643 2.214 1.00 26.75 662 PRO A CA 1
ATOM 5113 C C . PRO A 1 662 ? 2.734 -2.675 1.070 1.00 26.75 662 PRO A C 1
ATOM 5115 O O . PRO A 1 662 ? 2.200 -1.628 0.684 1.00 26.75 662 PRO A O 1
ATOM 5118 N N . ASP A 1 663 ? 2.543 -3.861 0.499 1.00 29.25 663 ASP A N 1
ATOM 5119 C CA . ASP A 1 663 ? 1.522 -4.020 -0.511 1.00 29.25 663 ASP A CA 1
ATOM 5120 C C . ASP A 1 663 ? 0.183 -3.698 0.163 1.00 29.25 663 ASP A C 1
ATOM 5122 O O . ASP A 1 663 ? -0.260 -4.313 1.132 1.00 29.25 663 ASP A O 1
ATOM 5126 N N . VAL A 1 664 ? -0.415 -2.618 -0.331 1.00 28.98 664 VAL A N 1
ATOM 5127 C CA . VAL A 1 664 ? -1.838 -2.351 -0.215 1.00 28.98 664 VAL A CA 1
ATOM 5128 C C . VAL A 1 664 ? -2.492 -3.365 -1.156 1.00 28.98 664 VAL A C 1
ATOM 5130 O O . VAL A 1 664 ? -2.744 -3.032 -2.317 1.00 28.98 664 VAL A O 1
ATOM 5133 N N . GLU A 1 665 ? -2.636 -4.608 -0.684 1.00 28.09 665 GLU A N 1
ATOM 5134 C CA . GLU A 1 665 ? -3.441 -5.662 -1.327 1.00 28.09 665 GLU A CA 1
ATOM 5135 C C . GLU A 1 665 ? -4.929 -5.273 -1.361 1.00 28.09 665 GLU A C 1
ATOM 5137 O O . GLU A 1 665 ? -5.523 -4.960 -0.292 1.00 28.09 665 GLU A O 1
#

Secondary structure (DSSP, 8-state):
-HHHHHHHHHH-GGGSB--SS-EEEEEESBSS--SHHHHHHHHHHHHHHTT--EEEEE--TT-SS--SS-EEEEESSSB---HHHH-HHHHHHHHH-TTSEEEE-S-HHHHHHHHHHHS--SEEEEET-TT-TTB--SEEEEEE-HHHHT--BTTTSSBSS-GGGGGG-SEEEE--SSHHHHHHHHHHHT-S-EEEEEEEE---EESSSS-SB----TT-EEEEEE-SS-HHHHHHHHHTTT-EEEEEEE--TT----HHHHHHHHHHHHHTT-SEEEEEHHHHHHHTTS--TT--EEEE-EEEEEESHHHHHHHHHHHHHTSPPPPPPPPPP-PPPP-------PPPPP--PPP---HHHHHHHHHHHHHHHHHHHS-HHHHHHHHHHHHHHHHHH-HHHHHHHHHHHHHH-TTS-HHHHHHHHHHHHHHHHHHHHHHHHHHHS-HHHHHHTEEEESHHHHHHHHHTSS-EEEEE-SBTTHHHHHHHHHHHS--EEEEEPPPSSHHHHHHHHHHHHTTT-EEEESTTHHHHHHHHHHTT-EEEEE--S---STTEEEEESSSSEEEEESHHHHHHHHHT--EEEEEEEEEETTEEEEEEPPPPPPPPTTSTTHHHHHHHHHHHHHHHHHHH-GGGB-TTS-S-GGGS-------SS--------

Solvent-accessible surface area (backbone atoms only — not comparable to full-atom values): 36090 Å² total; per-residue (Å²): 112,57,62,58,52,52,54,51,46,65,76,41,56,86,72,33,47,74,69,53,45,43,28,38,25,36,16,56,47,52,68,72,85,79,62,55,68,45,49,53,49,42,52,44,52,54,40,42,76,72,72,46,35,34,28,37,38,30,62,35,68,83,39,78,41,78,57,85,57,65,45,60,26,11,71,18,84,52,79,71,37,57,59,47,63,20,3,44,67,50,43,37,48,34,69,75,32,76,58,31,23,23,31,28,20,81,53,54,64,60,35,49,54,46,31,46,76,74,60,63,34,55,33,33,36,25,56,71,26,63,83,48,60,58,44,54,62,72,39,35,38,32,46,46,46,74,72,58,80,78,53,36,42,62,90,83,30,51,19,66,39,56,65,78,60,48,59,74,38,68,31,35,38,18,65,42,99,47,68,73,57,27,52,51,52,21,56,75,39,63,39,92,41,64,34,34,37,44,78,43,81,44,75,33,28,38,70,71,76,97,55,59,71,48,90,79,61,76,64,40,34,26,19,38,44,39,33,47,80,56,50,68,58,54,53,54,56,48,59,72,67,47,41,37,77,51,44,76,48,82,47,54,58,79,55,82,73,49,70,66,51,48,52,49,51,48,52,52,29,57,75,45,64,29,76,34,35,37,29,39,50,64,44,39,58,51,51,63,74,46,84,60,82,89,60,58,41,25,22,43,41,68,44,51,47,57,41,59,53,66,62,52,50,55,52,52,51,51,51,52,62,76,49,65,61,54,78,80,79,76,79,82,78,83,83,80,84,91,79,81,93,75,93,74,84,80,78,78,81,78,84,74,76,78,76,87,60,62,71,66,47,50,50,54,39,50,49,53,50,53,49,44,62,52,39,59,77,49,54,61,72,54,43,46,50,52,12,29,50,53,9,44,49,45,52,69,70,39,56,62,45,42,50,45,17,48,52,51,40,44,66,63,40,67,87,54,55,70,70,58,44,51,50,37,44,49,43,19,31,21,41,53,24,24,45,55,39,47,51,46,34,57,66,62,50,52,75,67,61,49,51,75,31,49,46,75,43,41,61,66,50,55,53,55,42,38,71,67,54,31,3,30,37,34,35,34,44,72,30,54,37,44,72,58,36,59,44,52,39,20,74,74,76,53,48,31,36,37,55,45,81,82,51,94,45,64,66,51,31,54,50,52,50,50,55,52,34,71,48,62,24,43,82,43,48,75,80,70,36,68,68,52,51,50,53,39,21,70,71,32,34,36,35,38,42,69,58,63,60,35,41,48,53,94,55,40,38,78,32,60,59,69,93,34,78,30,42,24,60,34,60,65,32,48,49,24,71,73,59,66,21,47,38,30,43,45,48,17,43,82,72,58,95,78,26,33,36,36,37,37,43,72,58,60,78,74,60,62,91,86,45,90,59,35,47,55,55,34,36,31,57,58,42,48,57,53,47,54,50,38,71,74,43,53,36,41,30,66,45,41,45,72,51,69,67,91,77,63,86,89,70,98,64,79,43,85,55,86,66,57,65,52,66,87,85

pLDDT: mean 85.46, std 17.01, range [24.39, 98.31]

Radius of gyration: 29.76 Å; Cα contacts (8 Å, |Δi|>4): 1231; chains: 1; bounding box: 75×66×79 Å

Mean predicted aligned error: 17.67 Å